Protein AF-A0A2V8YC93-F1 (afdb_monomer_lite)

Sequence (523 aa):
MSPPTQPKKSRRSWYFLIARWAAAALAIGLLLYFLPIAPLRAALARVPFARFVAVLLVYLLALAGATAKWHVVVNSAGAHLKFAASAQCYTGGLFGDLFLPSVIGGDVARLAVGISRSPRPAAVITGNLADRLLDLAAQLTLIGIGVMLLPGSLPVALRAPAGHVLFVGALALLVLILLLWVLVRPLVRGRSIRFRRRLAQARHAIRMIARRPHRLLLGWMLGITVQGTYVLLTALLGISCGLRLPLCVWLVAWPLAKIAAVVPLTQGGIGVREAALVVLLAPFGAPAPLVLATGIVFEGVIIAAAMLAGWTAVLLGKAAIPTFSPGRSKCWKKLPGISCWPWSLASLFMYMVLAAQFESFTYPFIIMLTLPLTIPFALFSLWITGRALSLWSALGMFLLLGIVKKNGILQVDYTNCLRAAGMPVGEAILEANRVHLRPILMTTLSIIAGLVPVAIGIGAGSEQRATIAVTIIGGQTLCLLLTLLVVSVAYSYLAELEAVPWIEWATRLASRARSSLRPTDND

Structure (mmCIF, N/CA/C/O backbone):
data_AF-A0A2V8YC93-F1
#
_entry.id   AF-A0A2V8YC93-F1
#
loop_
_atom_site.group_PDB
_atom_site.id
_atom_site.type_symbol
_atom_site.label_atom_id
_atom_site.label_alt_id
_atom_site.label_comp_id
_atom_site.label_asym_id
_atom_site.label_entity_id
_atom_site.label_seq_id
_atom_site.pdbx_PDB_ins_code
_atom_site.Cartn_x
_atom_site.Cartn_y
_atom_site.Cartn_z
_atom_site.occupancy
_atom_site.B_iso_or_equiv
_atom_site.auth_seq_id
_atom_site.auth_comp_id
_atom_site.auth_asym_id
_atom_site.auth_atom_id
_atom_site.pdbx_PDB_model_num
ATOM 1 N N . MET A 1 1 ? -29.578 31.831 -7.816 1.00 38.59 1 MET A N 1
ATOM 2 C CA . MET A 1 1 ? -28.584 31.415 -8.833 1.00 38.59 1 MET A CA 1
ATOM 3 C C . MET A 1 1 ? -27.220 31.876 -8.329 1.00 38.59 1 MET A C 1
ATOM 5 O O . MET A 1 1 ? -27.123 33.055 -8.049 1.00 38.59 1 MET A O 1
ATOM 9 N N . SER A 1 2 ? -26.190 31.084 -8.022 1.00 32.62 2 SER A N 1
ATOM 10 C CA . SER A 1 2 ? -25.680 29.806 -8.560 1.00 32.62 2 SER A CA 1
ATOM 11 C C . SER A 1 2 ? -24.815 29.126 -7.458 1.00 32.62 2 SER A C 1
ATOM 13 O O . SER A 1 2 ? -24.242 29.854 -6.650 1.00 32.62 2 SER A O 1
ATOM 15 N N . PRO A 1 3 ? -24.706 27.783 -7.355 1.00 32.97 3 PRO A N 1
ATOM 16 C CA . PRO A 1 3 ? -24.039 27.096 -6.230 1.00 32.97 3 PRO A CA 1
ATOM 17 C C . PRO A 1 3 ? -22.486 27.037 -6.354 1.00 32.97 3 PRO A C 1
ATOM 19 O O . PRO A 1 3 ? -21.944 27.424 -7.388 1.00 32.97 3 PRO A O 1
ATOM 22 N N . PRO A 1 4 ? -21.753 26.604 -5.299 1.00 48.34 4 PRO A N 1
ATOM 23 C CA . PRO A 1 4 ? -20.497 27.216 -4.828 1.00 48.34 4 PRO A CA 1
ATOM 24 C C . PRO A 1 4 ? -19.205 26.553 -5.349 1.00 48.34 4 PRO A C 1
ATOM 26 O O . PRO A 1 4 ? -19.192 25.365 -5.670 1.00 48.34 4 PRO A O 1
ATOM 29 N N . THR A 1 5 ? -18.079 27.283 -5.357 1.00 32.16 5 THR A N 1
ATOM 30 C CA . THR A 1 5 ? -16.767 26.778 -5.818 1.00 32.16 5 THR A CA 1
ATOM 31 C C . THR A 1 5 ? -15.798 26.450 -4.668 1.00 32.16 5 THR A C 1
ATOM 33 O O . THR A 1 5 ? -15.538 27.242 -3.767 1.00 32.16 5 THR A O 1
ATOM 36 N N . GLN A 1 6 ? -15.309 25.205 -4.700 1.00 35.38 6 GLN A N 1
ATOM 37 C CA . GLN A 1 6 ? -14.629 24.445 -3.638 1.00 35.38 6 GLN A CA 1
ATOM 38 C C . GLN A 1 6 ? -13.091 24.656 -3.528 1.00 35.38 6 GLN A C 1
ATOM 40 O O . GLN A 1 6 ? -12.468 25.150 -4.469 1.00 35.38 6 GLN A O 1
ATOM 45 N N . PRO A 1 7 ? -12.444 24.251 -2.402 1.00 44.00 7 PRO A N 1
ATOM 46 C CA . PRO A 1 7 ? -11.115 24.726 -1.986 1.00 44.00 7 PRO A CA 1
ATOM 47 C C . PRO A 1 7 ? -9.925 23.852 -2.461 1.00 44.00 7 PRO A C 1
ATOM 49 O O . PRO A 1 7 ? -10.045 22.638 -2.631 1.00 44.00 7 PRO A O 1
ATOM 52 N N . LYS A 1 8 ? -8.738 24.464 -2.653 1.00 37.12 8 LYS A N 1
ATOM 53 C CA . LYS A 1 8 ? -7.554 23.861 -3.321 1.00 37.12 8 LYS A CA 1
ATOM 54 C C . LYS A 1 8 ? -6.577 23.106 -2.384 1.00 37.12 8 LYS A C 1
ATOM 56 O O . LYS A 1 8 ? -6.148 23.625 -1.359 1.00 37.12 8 LYS A O 1
ATOM 61 N N . LYS A 1 9 ? -6.186 21.884 -2.800 1.00 38.31 9 LYS A N 1
ATOM 62 C CA . LYS A 1 9 ? -5.296 20.885 -2.139 1.00 38.31 9 LYS A CA 1
ATOM 63 C C . LYS A 1 9 ? -3.787 21.045 -2.465 1.00 38.31 9 LYS A C 1
ATOM 65 O O . LYS A 1 9 ? -3.422 21.490 -3.546 1.00 38.31 9 LYS A O 1
ATOM 70 N N . SER A 1 10 ? -2.918 20.594 -1.542 1.00 39.56 10 SER A N 1
ATOM 71 C CA . SER A 1 10 ? -1.434 20.694 -1.535 1.00 39.56 10 SER A CA 1
ATOM 72 C C . SER A 1 10 ? -0.679 19.782 -2.534 1.00 39.56 10 SER A C 1
ATOM 74 O O . SER A 1 10 ? -0.938 18.583 -2.634 1.00 39.56 10 SER A O 1
ATOM 76 N N . ARG A 1 11 ? 0.325 20.355 -3.224 1.00 44.88 11 ARG A N 1
ATOM 77 C CA . ARG A 1 11 ? 1.001 19.847 -4.445 1.00 44.88 11 ARG A CA 1
ATOM 78 C C . ARG A 1 11 ? 2.046 18.719 -4.266 1.00 44.88 11 ARG A C 1
ATOM 80 O O . ARG A 1 11 ? 2.300 18.003 -5.225 1.00 44.88 11 ARG A O 1
ATOM 87 N N . ARG A 1 12 ? 2.669 18.514 -3.089 1.00 41.41 12 ARG A N 1
ATOM 88 C CA . ARG A 1 12 ? 3.803 17.550 -2.926 1.00 41.41 12 ARG A CA 1
ATOM 89 C C . ARG A 1 12 ? 3.418 16.099 -2.610 1.00 41.41 12 ARG A C 1
ATOM 91 O O . ARG A 1 12 ? 4.113 15.194 -3.053 1.00 41.41 12 ARG A O 1
ATOM 98 N N . SER A 1 13 ? 2.299 15.861 -1.921 1.00 41.19 13 SER A N 1
ATOM 99 C CA . SER A 1 13 ? 1.713 14.508 -1.837 1.00 41.19 13 SER A CA 1
ATOM 100 C C . SER A 1 13 ? 1.219 14.049 -3.211 1.00 41.19 13 SER A C 1
ATOM 102 O O . SER A 1 13 ? 1.303 12.865 -3.531 1.00 41.19 13 SER A O 1
ATOM 104 N N . TRP A 1 14 ? 0.806 15.013 -4.041 1.00 43.12 14 TRP A N 1
ATOM 105 C CA . TRP A 1 14 ? 0.493 14.797 -5.443 1.00 43.12 14 TRP A CA 1
ATOM 106 C C . TRP A 1 14 ? 1.708 14.266 -6.205 1.00 43.12 14 TRP A C 1
ATOM 108 O O . TRP A 1 14 ? 1.555 13.247 -6.842 1.00 43.12 14 TRP A O 1
ATOM 118 N N . TYR A 1 15 ? 2.922 14.813 -6.072 1.00 46.59 15 TYR A N 1
ATOM 119 C CA . TYR A 1 15 ? 4.081 14.299 -6.828 1.00 46.59 15 TYR A CA 1
ATOM 120 C C . TYR A 1 15 ? 4.465 12.842 -6.531 1.00 46.59 15 TYR A C 1
ATOM 122 O O . TYR A 1 15 ? 4.865 12.141 -7.447 1.00 46.59 15 TYR A O 1
ATOM 130 N N . PHE A 1 16 ? 4.320 12.351 -5.297 1.00 46.66 16 PHE A N 1
ATOM 131 C CA . PHE A 1 16 ? 4.636 10.947 -4.974 1.00 46.66 16 PHE A CA 1
ATOM 132 C C . PHE A 1 16 ? 3.539 9.982 -5.452 1.00 46.66 16 PHE A C 1
ATOM 134 O O . PHE A 1 16 ? 3.824 8.879 -5.916 1.00 46.66 16 PHE A O 1
ATOM 141 N N . LEU A 1 17 ? 2.277 10.421 -5.378 1.00 51.38 17 LEU A N 1
ATOM 142 C CA . LEU A 1 17 ? 1.154 9.742 -6.024 1.00 51.38 17 LEU A CA 1
ATOM 143 C C . LEU A 1 17 ? 1.336 9.747 -7.547 1.00 51.38 17 LEU A C 1
ATOM 145 O O . LEU A 1 17 ? 1.297 8.683 -8.147 1.00 51.38 17 LEU A O 1
ATOM 149 N N . ILE A 1 18 ? 1.623 10.900 -8.154 1.00 58.12 18 ILE A N 1
ATOM 150 C CA . ILE A 1 18 ? 1.902 11.066 -9.584 1.00 58.12 18 ILE A CA 1
ATOM 151 C C . ILE A 1 18 ? 3.078 10.196 -9.995 1.00 58.12 18 ILE A C 1
ATOM 153 O O . ILE A 1 18 ? 2.949 9.522 -10.992 1.00 58.12 18 ILE A O 1
ATOM 157 N N . ALA A 1 19 ? 4.191 10.154 -9.261 1.00 58.41 19 ALA A N 1
ATOM 158 C CA . ALA A 1 19 ? 5.357 9.350 -9.631 1.00 58.41 19 ALA A CA 1
ATOM 159 C C . ALA A 1 19 ? 5.040 7.847 -9.643 1.00 58.41 19 ALA A C 1
ATOM 161 O O . ALA A 1 19 ? 5.533 7.116 -10.492 1.00 58.41 19 ALA A O 1
ATOM 162 N N . ARG A 1 20 ? 4.171 7.376 -8.743 1.00 55.34 20 ARG A N 1
ATOM 163 C CA . ARG A 1 20 ? 3.735 5.972 -8.700 1.00 55.34 20 ARG A CA 1
ATOM 164 C C . ARG A 1 20 ? 2.657 5.651 -9.726 1.00 55.34 20 ARG A C 1
ATOM 166 O O . ARG A 1 20 ? 2.693 4.578 -10.315 1.00 55.34 20 ARG A O 1
ATOM 173 N N . TRP A 1 21 ? 1.722 6.571 -9.954 1.00 60.44 21 TRP A N 1
ATOM 174 C CA . TRP A 1 21 ? 0.778 6.495 -11.068 1.00 60.44 21 TRP A CA 1
ATOM 175 C C . TRP A 1 21 ? 1.507 6.593 -12.407 1.00 60.44 21 TRP A C 1
ATOM 177 O O . TRP A 1 21 ? 1.122 5.907 -13.336 1.00 60.44 21 TRP A O 1
ATOM 187 N N . ALA A 1 22 ? 2.596 7.355 -12.484 1.00 64.38 22 ALA A N 1
ATOM 188 C CA . ALA A 1 22 ? 3.490 7.442 -13.627 1.00 64.38 22 ALA A CA 1
ATOM 189 C C . ALA A 1 22 ? 4.308 6.163 -13.772 1.00 64.38 22 ALA A C 1
ATOM 191 O O . ALA A 1 22 ? 4.439 5.696 -14.884 1.00 64.38 22 ALA A O 1
ATOM 192 N N . ALA A 1 23 ? 4.779 5.532 -12.692 1.00 57.88 23 ALA A N 1
ATOM 193 C CA . ALA A 1 23 ? 5.424 4.220 -12.757 1.00 57.88 23 ALA A CA 1
ATOM 194 C C . ALA A 1 23 ? 4.443 3.113 -13.179 1.00 57.88 23 ALA A C 1
ATOM 196 O O . ALA A 1 23 ? 4.798 2.258 -13.980 1.00 57.88 23 ALA A O 1
ATOM 197 N N . ALA A 1 24 ? 3.194 3.147 -12.700 1.00 57.62 24 ALA A N 1
ATOM 198 C CA . ALA A 1 24 ? 2.137 2.244 -13.152 1.00 57.62 24 ALA A CA 1
ATOM 199 C C . ALA A 1 24 ? 1.757 2.515 -14.618 1.00 57.62 24 ALA A C 1
ATOM 201 O O . ALA A 1 24 ? 1.661 1.581 -15.404 1.00 57.62 24 ALA A O 1
ATOM 202 N N . ALA A 1 25 ? 1.611 3.784 -15.009 1.00 66.50 25 ALA A N 1
ATOM 203 C CA . ALA A 1 25 ? 1.341 4.197 -16.384 1.00 66.50 25 ALA A CA 1
ATOM 204 C C . ALA A 1 25 ? 2.528 3.935 -17.315 1.00 66.50 25 ALA A C 1
ATOM 206 O O . ALA A 1 25 ? 2.309 3.678 -18.488 1.00 66.50 25 ALA A O 1
ATOM 207 N N . LEU A 1 26 ? 3.761 3.953 -16.810 1.00 72.38 26 LEU A N 1
ATOM 208 C CA . LEU A 1 26 ? 4.971 3.597 -17.540 1.00 72.38 26 LEU A CA 1
ATOM 209 C C . LEU A 1 26 ? 5.090 2.082 -17.652 1.00 72.38 26 LEU A C 1
ATOM 211 O O . LEU A 1 26 ? 5.388 1.610 -18.731 1.00 72.38 26 LEU A O 1
ATOM 215 N N . ALA A 1 27 ? 4.784 1.302 -16.615 1.00 62.78 27 ALA A N 1
ATOM 216 C CA . ALA A 1 27 ? 4.737 -0.158 -16.712 1.00 62.78 27 ALA A CA 1
ATOM 217 C C . ALA A 1 27 ? 3.646 -0.622 -17.692 1.00 62.78 27 ALA A C 1
ATOM 219 O O . ALA A 1 27 ? 3.906 -1.456 -18.556 1.00 62.78 27 ALA A O 1
ATOM 220 N N . ILE A 1 28 ? 2.446 -0.036 -17.605 1.00 65.12 28 ILE A N 1
ATOM 221 C CA . ILE A 1 28 ? 1.352 -0.273 -18.555 1.00 65.12 28 ILE A CA 1
ATOM 222 C C . ILE A 1 28 ? 1.729 0.265 -19.936 1.00 65.12 28 ILE A C 1
ATOM 224 O O . ILE A 1 28 ? 1.536 -0.429 -20.919 1.00 65.12 28 ILE A O 1
ATOM 228 N N . GLY A 1 29 ? 2.286 1.469 -20.033 1.00 66.19 29 GLY A N 1
ATOM 229 C CA . GLY A 1 29 ? 2.679 2.103 -21.292 1.00 66.19 29 GLY A CA 1
ATOM 230 C C . GLY A 1 29 ? 3.801 1.356 -22.003 1.00 66.19 29 GLY A C 1
ATOM 231 O O . GLY A 1 29 ? 3.761 1.218 -23.216 1.00 66.19 29 GLY A O 1
ATOM 232 N N . LEU A 1 30 ? 4.748 0.797 -21.255 1.00 68.69 30 LEU A N 1
ATOM 233 C CA . LEU A 1 30 ? 5.827 -0.044 -21.760 1.00 68.69 30 LEU A CA 1
ATOM 234 C C . LEU A 1 30 ? 5.271 -1.405 -22.196 1.00 68.69 30 LEU A C 1
ATOM 236 O O . LEU A 1 30 ? 5.572 -1.846 -23.298 1.00 68.69 30 LEU A O 1
ATOM 240 N N . LEU A 1 31 ? 4.354 -2.008 -21.427 1.00 63.56 31 LEU A N 1
ATOM 241 C CA . LEU A 1 31 ? 3.564 -3.157 -21.893 1.00 63.56 31 LEU A CA 1
ATOM 242 C C . LEU A 1 31 ? 2.832 -2.841 -23.210 1.00 63.56 31 LEU A C 1
ATOM 244 O O . LEU A 1 31 ? 2.959 -3.598 -24.161 1.00 63.56 31 LEU A O 1
ATOM 248 N N . LEU A 1 32 ? 2.117 -1.718 -23.298 1.00 65.75 32 LEU A N 1
ATOM 249 C CA . LEU A 1 32 ? 1.367 -1.289 -24.486 1.00 65.75 32 LEU A CA 1
ATOM 250 C C . LEU A 1 32 ? 2.262 -0.881 -25.665 1.00 65.75 32 LEU A C 1
ATOM 252 O O . LEU A 1 32 ? 1.813 -0.946 -26.802 1.00 65.75 32 LEU A O 1
ATOM 256 N N . TYR A 1 33 ? 3.502 -0.466 -25.416 1.00 69.94 33 TYR A N 1
ATOM 257 C CA . TYR A 1 33 ? 4.489 -0.174 -26.454 1.00 69.94 33 TYR A CA 1
ATOM 258 C C . TYR A 1 33 ? 5.020 -1.465 -27.087 1.00 69.94 33 TYR A C 1
ATOM 260 O O . TYR A 1 33 ? 5.139 -1.559 -28.306 1.00 69.94 33 TYR A O 1
ATOM 268 N N . PHE A 1 34 ? 5.280 -2.489 -26.268 1.00 66.62 34 PHE A N 1
ATOM 269 C CA . PHE A 1 34 ? 5.723 -3.804 -26.740 1.00 66.62 34 PHE A CA 1
ATOM 270 C C . PHE A 1 34 ? 4.582 -4.687 -27.274 1.00 66.62 34 PHE A C 1
ATOM 272 O O . PHE A 1 34 ? 4.848 -5.729 -27.875 1.00 66.62 34 PHE A O 1
ATOM 279 N N . LEU A 1 35 ? 3.318 -4.298 -27.077 1.00 63.97 35 LEU A N 1
ATOM 280 C CA . LEU A 1 35 ? 2.144 -5.061 -27.497 1.00 63.97 35 LEU A CA 1
ATOM 281 C C . LEU A 1 35 ? 1.314 -4.315 -28.551 1.00 63.97 35 LEU A C 1
ATOM 283 O O . LEU A 1 35 ? 0.906 -3.181 -28.325 1.00 63.97 35 LEU A O 1
ATOM 287 N N . PRO A 1 36 ? 0.953 -4.956 -29.675 1.00 72.25 36 PRO A N 1
ATOM 288 C CA . PRO A 1 36 ? 0.140 -4.312 -30.699 1.00 72.25 36 PRO A CA 1
ATOM 289 C C . PRO A 1 36 ? -1.235 -3.883 -30.141 1.00 72.25 36 PRO A C 1
ATOM 291 O O . PRO A 1 36 ? -2.002 -4.690 -29.612 1.00 72.25 36 PRO A O 1
ATOM 294 N N . ILE A 1 37 ? -1.562 -2.592 -30.277 1.00 72.88 37 ILE A N 1
ATOM 295 C CA . ILE A 1 37 ? -2.760 -1.958 -29.684 1.00 72.88 37 ILE A CA 1
ATOM 296 C C . ILE A 1 37 ? -4.060 -2.455 -30.340 1.00 72.88 37 ILE A C 1
ATOM 298 O O . ILE A 1 37 ? -5.085 -2.612 -29.672 1.00 72.88 37 ILE A O 1
ATOM 302 N N . ALA A 1 38 ? -4.029 -2.742 -31.644 1.00 75.75 38 ALA A N 1
ATOM 303 C CA . ALA A 1 38 ? -5.188 -3.220 -32.397 1.00 75.75 38 ALA A CA 1
ATOM 304 C C . ALA A 1 38 ? -5.777 -4.545 -31.851 1.00 75.75 38 ALA A C 1
ATOM 306 O O . ALA A 1 38 ? -6.973 -4.568 -31.541 1.00 75.75 38 ALA A O 1
ATOM 307 N N . PRO A 1 39 ? -4.994 -5.629 -31.650 1.00 77.19 39 PRO A N 1
ATOM 308 C CA . PRO A 1 39 ? -5.515 -6.868 -31.073 1.00 77.19 39 PRO A CA 1
ATOM 309 C C . PRO A 1 39 ? -5.930 -6.722 -29.606 1.00 77.19 39 PRO A C 1
ATOM 311 O O . PRO A 1 39 ? -6.884 -7.378 -29.190 1.00 77.19 39 PRO A O 1
ATOM 314 N N . LEU A 1 40 ? -5.289 -5.840 -28.831 1.00 77.25 40 LEU A N 1
ATOM 315 C CA . LEU A 1 40 ? -5.711 -5.553 -27.457 1.00 77.25 40 LEU A CA 1
ATOM 316 C C . LEU A 1 40 ? -7.103 -4.904 -27.419 1.00 77.25 40 LEU A C 1
ATOM 318 O O . LEU A 1 40 ? -7.982 -5.356 -26.684 1.00 77.25 40 LEU A O 1
ATOM 322 N N . ARG A 1 41 ? -7.333 -3.876 -28.246 1.00 79.50 41 ARG A N 1
ATOM 323 C CA . ARG A 1 41 ? -8.641 -3.211 -28.356 1.00 79.50 41 ARG A CA 1
ATOM 324 C C . ARG A 1 41 ? -9.724 -4.184 -28.820 1.00 79.50 41 ARG A C 1
ATOM 326 O O . ARG A 1 41 ? -10.821 -4.180 -28.266 1.00 79.50 41 ARG A O 1
ATOM 333 N N . ALA A 1 42 ? -9.413 -5.030 -29.802 1.00 80.56 42 ALA A N 1
ATOM 334 C CA . ALA A 1 42 ? -10.337 -6.051 -30.285 1.00 80.56 42 ALA A CA 1
ATOM 335 C C . ALA A 1 42 ? -10.690 -7.073 -29.189 1.00 80.56 42 ALA A C 1
ATOM 337 O O . ALA A 1 42 ? -11.850 -7.457 -29.065 1.00 80.56 42 ALA A O 1
ATOM 338 N N . ALA A 1 43 ? -9.721 -7.482 -28.365 1.00 78.00 43 ALA A N 1
ATOM 339 C CA . ALA A 1 43 ? -9.949 -8.394 -27.246 1.00 78.00 43 ALA A CA 1
ATOM 340 C C . ALA A 1 43 ? -10.829 -7.776 -26.148 1.00 78.00 43 ALA A C 1
ATOM 342 O O . ALA A 1 43 ? -11.732 -8.441 -25.646 1.00 78.00 43 ALA A O 1
ATOM 343 N N . LEU A 1 44 ? -10.619 -6.497 -25.820 1.00 81.31 44 LEU A N 1
ATOM 344 C CA . LEU A 1 44 ? -11.451 -5.772 -24.853 1.00 81.31 44 LEU A CA 1
ATOM 345 C C . LEU A 1 44 ? -12.896 -5.610 -25.345 1.00 81.31 44 LEU A C 1
ATOM 347 O O . LEU A 1 44 ? -13.831 -5.826 -24.579 1.00 81.31 44 LEU A O 1
ATOM 351 N N . ALA A 1 45 ? -13.088 -5.299 -26.631 1.00 83.88 45 ALA A N 1
ATOM 352 C CA . ALA A 1 45 ? -14.415 -5.147 -27.231 1.00 83.88 45 ALA A CA 1
ATOM 353 C C . ALA A 1 45 ? -15.225 -6.458 -27.276 1.00 83.88 45 ALA A C 1
ATOM 355 O O . ALA A 1 45 ? -16.449 -6.423 -27.378 1.00 83.88 45 ALA A O 1
ATOM 356 N N . ARG A 1 46 ? -14.562 -7.620 -27.182 1.00 85.56 46 ARG A N 1
ATOM 357 C CA . ARG A 1 46 ? -15.224 -8.935 -27.151 1.00 85.56 46 ARG A CA 1
ATOM 358 C C . ARG A 1 46 ? -15.876 -9.262 -25.814 1.00 85.56 46 ARG A C 1
ATOM 360 O O . ARG A 1 46 ? -16.685 -10.186 -25.772 1.00 85.56 46 ARG A O 1
ATOM 367 N N . VAL A 1 47 ? -15.540 -8.560 -24.731 1.00 86.00 47 VAL A N 1
ATOM 368 C CA . VAL A 1 47 ? -16.123 -8.838 -23.415 1.00 86.00 47 VAL A CA 1
ATOM 369 C C . VAL A 1 47 ? -17.507 -8.191 -23.333 1.00 86.00 47 VAL A C 1
ATOM 371 O O . VAL A 1 47 ? -17.603 -6.967 -23.247 1.00 86.00 47 VAL A O 1
ATOM 374 N N . PRO A 1 48 ? -18.602 -8.974 -23.327 1.00 89.19 48 PRO A N 1
ATOM 375 C CA . PRO A 1 48 ? -19.930 -8.396 -23.226 1.00 89.19 48 PRO A CA 1
ATOM 376 C C . PRO A 1 48 ? -20.132 -7.825 -21.822 1.00 89.19 48 PRO A C 1
ATOM 378 O O . PRO A 1 48 ? -19.785 -8.456 -20.817 1.00 89.19 48 PRO A O 1
ATOM 381 N N . PHE A 1 49 ? -20.772 -6.658 -21.750 1.00 87.38 49 PHE A N 1
ATOM 382 C CA . PHE A 1 49 ? -21.046 -5.975 -20.486 1.00 87.38 49 PHE A CA 1
ATOM 383 C C . PHE A 1 49 ? -21.800 -6.868 -19.483 1.00 87.38 49 PHE A C 1
ATOM 385 O O . PHE A 1 49 ? -21.482 -6.882 -18.297 1.00 87.38 49 PHE A O 1
ATOM 392 N N . ALA A 1 50 ? -22.721 -7.711 -19.964 1.00 88.38 50 ALA A N 1
ATOM 393 C CA . ALA A 1 50 ? -23.441 -8.674 -19.131 1.00 88.38 50 ALA A CA 1
ATOM 394 C C . ALA A 1 50 ? -22.510 -9.669 -18.408 1.00 88.38 50 ALA A C 1
ATOM 396 O O . ALA A 1 50 ? -22.717 -9.955 -17.229 1.00 88.38 50 ALA A O 1
ATOM 397 N N . ARG A 1 51 ? -21.450 -10.163 -19.071 1.00 90.00 51 ARG A N 1
ATOM 398 C CA . ARG A 1 51 ? -20.469 -11.053 -18.420 1.00 90.00 51 ARG A CA 1
ATOM 399 C C . ARG A 1 51 ? -19.627 -10.301 -17.400 1.00 90.00 51 ARG A C 1
ATOM 401 O O . ARG A 1 51 ? -19.354 -10.856 -16.342 1.00 90.00 51 ARG A O 1
ATOM 408 N N . PHE A 1 52 ? -19.255 -9.054 -17.686 1.00 90.06 52 PHE A N 1
ATOM 409 C CA . PHE A 1 52 ? -18.551 -8.212 -16.719 1.00 90.06 52 PHE A CA 1
ATOM 410 C C . PHE A 1 52 ? -19.375 -8.029 -15.434 1.00 90.06 52 PHE A C 1
ATOM 412 O O . PHE A 1 52 ? -18.862 -8.256 -14.339 1.00 90.06 52 PHE A O 1
ATOM 419 N N . VAL A 1 53 ? -20.668 -7.710 -15.560 1.00 90.56 53 VAL A N 1
ATOM 420 C CA . VAL A 1 53 ? -21.582 -7.570 -14.412 1.00 90.56 53 VAL A CA 1
ATOM 421 C C . VAL A 1 53 ? -21.759 -8.897 -13.668 1.00 90.56 53 VAL A C 1
ATOM 423 O O . VAL A 1 53 ? -21.676 -8.918 -12.442 1.00 90.56 53 VAL A O 1
ATOM 426 N N . ALA A 1 54 ? -21.944 -10.014 -14.376 1.00 92.81 54 ALA A N 1
ATOM 427 C CA . ALA A 1 54 ? -22.059 -11.331 -13.745 1.00 92.81 54 ALA A CA 1
ATOM 428 C C . ALA A 1 54 ? -20.796 -11.697 -12.944 1.00 92.81 54 ALA A C 1
ATOM 430 O O . ALA A 1 54 ? -20.889 -12.127 -11.794 1.00 92.81 54 ALA A O 1
ATOM 431 N N . VAL A 1 55 ? -19.611 -11.461 -13.518 1.00 93.62 55 VAL A N 1
ATOM 432 C CA . VAL A 1 55 ? -18.327 -11.677 -12.837 1.00 93.62 55 VAL A CA 1
ATOM 433 C C . VAL A 1 55 ? -18.194 -10.773 -11.613 1.00 93.62 55 VAL A C 1
ATOM 435 O O . VAL A 1 55 ? -17.778 -11.248 -10.557 1.00 93.62 55 VAL A O 1
ATOM 438 N N . LEU A 1 56 ? -18.596 -9.503 -11.716 1.00 92.31 56 LEU A N 1
ATOM 439 C CA . LEU A 1 56 ? -18.605 -8.566 -10.593 1.00 92.31 56 LEU A CA 1
ATOM 440 C C . LEU A 1 56 ? -19.513 -9.043 -9.449 1.00 92.31 56 LEU A C 1
ATOM 442 O O . LEU A 1 56 ? -19.105 -8.994 -8.291 1.00 92.31 56 LEU A O 1
ATOM 446 N N . LEU A 1 57 ? -20.710 -9.551 -9.748 1.00 93.56 57 LEU A N 1
ATOM 447 C CA . LEU A 1 57 ? -21.630 -10.072 -8.730 1.00 93.56 57 LEU A CA 1
ATOM 448 C C . LEU A 1 57 ? -21.053 -11.294 -8.006 1.00 93.56 57 LEU A C 1
ATOM 450 O O . LEU A 1 57 ? -21.060 -11.340 -6.774 1.00 93.56 57 LEU A O 1
ATOM 454 N N . VAL A 1 58 ? -20.492 -12.254 -8.745 1.00 95.44 58 VAL A N 1
ATOM 455 C CA . VAL A 1 58 ? -19.842 -13.428 -8.137 1.00 95.44 58 VAL A CA 1
ATOM 456 C C . VAL A 1 58 ? -18.607 -13.014 -7.332 1.00 95.44 58 VAL A C 1
ATOM 458 O O . VAL A 1 58 ? -18.368 -13.545 -6.247 1.00 95.44 58 VAL A O 1
ATOM 461 N N . TYR A 1 59 ? -17.854 -12.019 -7.803 1.00 93.75 59 TYR A N 1
ATOM 462 C CA . TYR A 1 59 ? -16.728 -11.458 -7.061 1.00 93.75 59 TYR A CA 1
ATOM 463 C C . TYR A 1 59 ? -17.173 -10.823 -5.733 1.00 93.75 59 TYR A C 1
ATOM 465 O O . TYR A 1 59 ? -16.556 -11.073 -4.697 1.00 93.75 59 TYR A O 1
ATOM 473 N N . LEU A 1 60 ? -18.274 -10.065 -5.717 1.00 91.69 60 LEU A N 1
ATOM 474 C CA . LEU A 1 60 ? -18.844 -9.494 -4.488 1.00 91.69 60 LEU A CA 1
ATOM 475 C C . LEU A 1 60 ? -19.308 -10.581 -3.500 1.00 91.69 60 LEU A C 1
ATOM 477 O O . LEU A 1 60 ? -19.091 -10.445 -2.293 1.00 91.69 60 LEU A O 1
ATOM 481 N N . LEU A 1 61 ? -19.881 -11.684 -3.990 1.00 92.75 61 LEU A N 1
ATOM 482 C CA . LEU A 1 61 ? -20.216 -12.845 -3.153 1.00 92.75 61 LEU A CA 1
ATOM 483 C C . LEU A 1 61 ? -18.957 -13.497 -2.562 1.00 92.75 61 LEU A C 1
ATOM 485 O O . LEU A 1 61 ? -18.915 -13.804 -1.367 1.00 92.75 61 LEU A O 1
ATOM 489 N N . ALA A 1 62 ? -17.896 -13.641 -3.359 1.00 92.88 62 ALA A N 1
ATOM 490 C CA . ALA A 1 62 ? -16.608 -14.132 -2.876 1.00 92.88 62 ALA A CA 1
ATOM 491 C C . ALA A 1 62 ? -16.000 -13.198 -1.810 1.00 92.88 62 ALA A C 1
ATOM 493 O O . ALA A 1 62 ? -15.443 -13.681 -0.822 1.00 92.88 62 ALA A O 1
ATOM 494 N N . LEU A 1 63 ? -16.171 -11.876 -1.936 1.00 90.44 63 LEU A N 1
ATOM 495 C CA . LEU A 1 63 ? -15.766 -10.904 -0.912 1.00 90.44 63 LEU A CA 1
ATOM 496 C C . LEU A 1 63 ? -16.558 -11.046 0.395 1.00 90.44 63 LEU A C 1
ATOM 498 O O . LEU A 1 63 ? -15.987 -10.884 1.480 1.00 90.44 63 LEU A O 1
ATOM 502 N N . ALA A 1 64 ? -17.848 -11.378 0.326 1.00 89.94 64 ALA A N 1
ATOM 503 C CA . ALA A 1 64 ? -18.638 -11.700 1.514 1.00 89.94 64 ALA A CA 1
ATOM 504 C C . ALA A 1 64 ? -18.108 -12.973 2.202 1.00 89.94 64 ALA A C 1
ATOM 506 O O . ALA A 1 64 ? -17.907 -12.980 3.421 1.00 89.94 64 ALA A O 1
ATOM 507 N N . GLY A 1 65 ? -17.769 -14.007 1.424 1.00 90.38 65 GLY A N 1
ATOM 508 C CA . GLY A 1 65 ? -17.090 -15.208 1.925 1.00 90.38 65 GLY A CA 1
ATOM 509 C C . GLY A 1 65 ? -15.731 -14.899 2.566 1.00 90.38 65 GLY A C 1
ATOM 510 O O . GLY A 1 65 ? -15.426 -15.381 3.658 1.00 90.38 65 GLY A O 1
ATOM 511 N N . ALA A 1 66 ? -14.941 -14.019 1.951 1.00 90.25 66 ALA A N 1
ATOM 512 C CA . ALA A 1 66 ? -13.650 -13.581 2.479 1.00 90.25 66 ALA A CA 1
ATOM 513 C C . ALA A 1 66 ? -13.792 -12.778 3.786 1.00 90.25 66 ALA A C 1
ATOM 515 O O . ALA A 1 66 ? -12.992 -12.930 4.711 1.00 90.25 66 ALA A O 1
ATOM 516 N N . THR A 1 67 ? -14.856 -11.982 3.899 1.00 91.25 67 THR A N 1
ATOM 517 C CA . THR A 1 67 ? -15.223 -11.262 5.124 1.00 91.25 67 THR A CA 1
ATOM 518 C C . THR A 1 67 ? -15.600 -12.231 6.247 1.00 91.25 67 THR A C 1
ATOM 520 O O . THR A 1 67 ? -15.143 -12.073 7.383 1.00 91.25 67 THR A O 1
ATOM 523 N N . ALA A 1 68 ? -16.395 -13.261 5.938 1.00 90.94 68 ALA A N 1
ATOM 524 C CA . ALA A 1 68 ? -16.758 -14.308 6.889 1.00 90.94 68 ALA A CA 1
ATOM 525 C C . ALA A 1 68 ? -15.530 -15.109 7.347 1.00 90.94 68 ALA A C 1
ATOM 527 O O . ALA A 1 68 ? -15.341 -15.308 8.550 1.00 90.94 68 ALA A O 1
ATOM 528 N N . LYS A 1 69 ? -14.641 -15.472 6.414 1.00 92.88 69 LYS A N 1
ATOM 529 C CA . LYS A 1 69 ? -13.339 -16.084 6.714 1.00 92.88 69 LYS A CA 1
ATOM 530 C C . LYS A 1 69 ? -12.547 -15.221 7.698 1.00 92.88 69 LYS A C 1
ATOM 532 O O . LYS A 1 69 ? -12.174 -15.700 8.770 1.00 92.88 69 LYS A O 1
ATOM 537 N N . TRP A 1 70 ? -12.348 -13.939 7.382 1.00 91.44 70 TRP A N 1
ATOM 538 C CA . TRP A 1 70 ? -11.595 -13.026 8.245 1.00 91.44 70 TRP A CA 1
ATOM 539 C C . TRP A 1 70 ? -12.229 -12.896 9.633 1.00 91.44 70 TRP A C 1
ATOM 541 O O . TRP A 1 70 ? -11.522 -12.911 10.641 1.00 91.44 70 TRP A O 1
ATOM 551 N N . HIS A 1 71 ? -13.561 -12.837 9.713 1.00 91.25 71 HIS A N 1
ATOM 552 C CA . HIS A 1 71 ? -14.290 -12.817 10.979 1.00 91.25 71 HIS A CA 1
ATOM 553 C C . HIS A 1 71 ? -14.010 -14.063 11.837 1.00 91.25 71 HIS A C 1
ATOM 555 O O . HIS A 1 71 ? -13.732 -13.936 13.033 1.00 91.25 71 HIS A O 1
ATOM 561 N N . VAL A 1 72 ? -14.029 -15.261 11.243 1.00 88.75 72 VAL A N 1
ATOM 562 C CA . VAL A 1 72 ? -13.709 -16.512 11.952 1.00 88.75 72 VAL A CA 1
ATOM 563 C C . VAL A 1 72 ? -12.263 -16.502 12.449 1.00 88.75 72 VAL A C 1
ATOM 565 O O . VAL A 1 72 ? -12.013 -16.793 13.624 1.00 88.75 72 VAL A O 1
ATOM 568 N N . VAL A 1 73 ? -11.315 -16.122 11.589 1.00 86.19 73 VAL A N 1
ATOM 569 C CA . VAL A 1 73 ? -9.880 -16.122 11.905 1.00 86.19 73 VAL A CA 1
ATOM 570 C C . VAL A 1 73 ? -9.562 -15.096 12.994 1.00 86.19 73 VAL A C 1
ATOM 572 O O . VAL A 1 73 ? -8.955 -15.440 14.011 1.00 86.19 73 VAL A O 1
ATOM 575 N N . VAL A 1 74 ? -10.038 -13.857 12.865 1.00 86.75 74 VAL A N 1
ATOM 576 C CA . VAL A 1 74 ? -9.753 -12.791 13.837 1.00 86.75 74 VAL A CA 1
ATOM 577 C C . VAL A 1 74 ? -10.381 -13.076 15.207 1.00 86.75 74 VAL A C 1
ATOM 579 O O . VAL A 1 74 ? -9.766 -12.826 16.248 1.00 86.75 74 VAL A O 1
ATOM 582 N N . ASN A 1 75 ? -11.571 -13.682 15.243 1.00 87.88 75 ASN A N 1
ATOM 583 C CA . ASN A 1 75 ? -12.216 -14.064 16.498 1.00 87.88 75 ASN A CA 1
ATOM 584 C C . ASN A 1 75 ? -11.629 -15.339 17.108 1.00 87.88 75 ASN A C 1
ATOM 586 O O . ASN A 1 75 ? -11.654 -15.481 18.331 1.00 87.88 75 ASN A O 1
ATOM 590 N N . SER A 1 76 ? -11.026 -16.224 16.309 1.00 82.12 76 SER A N 1
ATOM 591 C CA . SER A 1 76 ? -10.236 -17.347 16.837 1.00 82.12 76 SER A CA 1
ATOM 592 C C . SER A 1 76 ? -9.002 -16.872 17.619 1.00 82.12 76 SER A C 1
ATOM 594 O O . SER A 1 76 ? -8.657 -17.470 18.637 1.00 82.12 76 SER A O 1
ATOM 596 N N . ALA A 1 77 ? -8.422 -15.729 17.229 1.00 77.12 77 ALA A N 1
ATOM 597 C CA . ALA A 1 77 ? -7.345 -15.059 17.958 1.00 77.12 77 ALA A CA 1
ATOM 598 C C . ALA A 1 77 ? -7.823 -14.350 19.245 1.00 77.12 77 ALA A C 1
ATOM 600 O O . ALA A 1 77 ? -7.005 -13.896 20.047 1.00 77.12 77 ALA A O 1
ATOM 601 N N . GLY A 1 78 ? -9.142 -14.251 19.462 1.00 77.94 78 GLY A N 1
ATOM 602 C CA . GLY A 1 78 ? -9.750 -13.625 20.637 1.00 77.94 78 GLY A CA 1
ATOM 603 C C . GLY A 1 78 ? -10.067 -12.136 20.481 1.00 77.94 78 GLY A C 1
ATOM 604 O O . GLY A 1 78 ? -10.120 -11.434 21.493 1.00 77.94 78 GLY A O 1
ATOM 605 N N . ALA A 1 79 ? -10.255 -11.646 19.248 1.00 78.75 79 ALA A N 1
ATOM 606 C CA . ALA A 1 79 ? -10.562 -10.240 18.975 1.00 78.75 79 ALA A CA 1
ATOM 607 C C . ALA A 1 79 ? -11.992 -9.808 19.348 1.00 78.75 79 ALA A C 1
ATOM 609 O O . ALA A 1 79 ? -12.207 -8.615 19.548 1.00 78.75 79 ALA A O 1
ATOM 610 N N . HIS A 1 80 ? -12.950 -10.732 19.479 1.00 83.25 80 HIS A N 1
ATOM 611 C CA . HIS A 1 80 ? -14.342 -10.446 19.882 1.00 83.25 80 HIS A CA 1
ATOM 612 C C . HIS A 1 80 ? -15.025 -9.338 19.060 1.00 83.25 80 HIS A C 1
ATOM 614 O O . HIS A 1 80 ? -15.714 -8.473 19.600 1.00 83.25 80 HIS A O 1
ATOM 620 N N . LEU A 1 81 ? -14.816 -9.339 17.745 1.00 83.69 81 LEU A N 1
ATOM 621 C CA . LEU A 1 81 ? -15.479 -8.420 16.823 1.00 83.69 81 LEU A CA 1
ATOM 622 C C . LEU A 1 81 ? -16.848 -8.979 16.423 1.00 83.69 81 LEU A C 1
ATOM 624 O O . LEU A 1 81 ? -16.963 -10.157 16.093 1.00 83.69 81 LEU A O 1
ATOM 628 N N . LYS A 1 82 ? -17.880 -8.127 16.398 1.00 87.69 82 LYS A N 1
ATOM 629 C CA . LYS A 1 82 ? -19.179 -8.455 15.781 1.00 87.69 82 LYS A CA 1
ATOM 630 C C . LYS A 1 82 ? -19.023 -8.569 14.262 1.00 87.69 82 LYS A C 1
ATOM 632 O O . LYS A 1 82 ? -18.185 -7.877 13.686 1.00 87.69 82 LYS A O 1
ATOM 637 N N . PHE A 1 83 ? -19.869 -9.362 13.603 1.00 87.69 83 PHE A N 1
ATOM 638 C CA . PHE A 1 83 ? -19.798 -9.557 12.149 1.00 87.69 83 PHE A CA 1
ATOM 639 C C . PHE A 1 83 ? -19.865 -8.237 11.363 1.00 87.69 83 PHE A C 1
ATOM 641 O O . PHE A 1 83 ? -19.018 -8.000 10.512 1.00 87.69 83 PHE A O 1
ATOM 648 N N . ALA A 1 84 ? -20.769 -7.318 11.722 1.00 81.56 84 ALA A N 1
ATOM 649 C CA . ALA A 1 84 ? -20.867 -6.000 11.082 1.00 81.56 84 ALA A CA 1
ATOM 650 C C . ALA A 1 84 ? -19.583 -5.156 11.224 1.00 81.56 84 ALA A C 1
ATOM 652 O O . ALA A 1 84 ? -19.175 -4.464 10.293 1.00 81.56 84 ALA A O 1
ATOM 653 N N . ALA A 1 85 ? -18.905 -5.244 12.375 1.00 81.50 85 ALA A N 1
ATOM 654 C CA . ALA A 1 85 ? -17.621 -4.580 12.565 1.00 81.50 85 ALA A CA 1
ATOM 655 C C . ALA A 1 85 ? -16.532 -5.235 11.710 1.00 81.50 85 ALA A C 1
ATOM 657 O O . ALA A 1 85 ? -15.710 -4.523 11.138 1.00 81.50 85 ALA A O 1
ATOM 658 N N . SER A 1 86 ? -16.552 -6.564 11.584 1.00 85.94 86 SER A N 1
ATOM 659 C CA . SER A 1 86 ? -15.636 -7.287 10.708 1.00 85.94 86 SER A CA 1
ATOM 660 C C . SER A 1 86 ? -15.842 -6.964 9.234 1.00 85.94 86 SER A C 1
ATOM 662 O O . SER A 1 86 ? -14.861 -6.707 8.541 1.00 85.94 86 SER A O 1
ATOM 664 N N . ALA A 1 87 ? -17.096 -6.883 8.793 1.00 87.12 87 ALA A N 1
ATOM 665 C CA . ALA A 1 87 ? -17.458 -6.455 7.451 1.00 87.12 87 ALA A CA 1
ATOM 666 C C . ALA A 1 87 ? -16.931 -5.055 7.156 1.00 87.12 87 ALA A C 1
ATOM 668 O O . ALA A 1 87 ? -16.199 -4.889 6.189 1.00 87.12 87 ALA A O 1
ATOM 669 N N . GLN A 1 88 ? -17.169 -4.085 8.042 1.00 83.94 88 GLN A N 1
ATOM 670 C CA . GLN A 1 88 ? -16.644 -2.732 7.860 1.00 83.94 88 GLN A CA 1
ATOM 671 C C . GLN A 1 88 ? -15.108 -2.673 7.821 1.00 83.94 88 GLN A C 1
ATOM 673 O O . GLN A 1 88 ? -14.547 -1.890 7.057 1.00 83.94 88 GLN A O 1
ATOM 678 N N . CYS A 1 89 ? -14.413 -3.472 8.639 1.00 83.25 89 CYS A N 1
ATOM 679 C CA . CYS A 1 89 ? -12.949 -3.526 8.597 1.00 83.25 89 CYS A CA 1
ATOM 680 C C . CYS A 1 89 ? -12.466 -4.081 7.254 1.00 83.25 89 CYS A C 1
ATOM 682 O O . CYS A 1 89 ? -11.541 -3.533 6.656 1.00 83.25 89 CYS A O 1
ATOM 684 N N . TYR A 1 90 ? -13.082 -5.168 6.786 1.00 85.75 90 TYR A N 1
ATOM 685 C CA . TYR A 1 90 ? -12.675 -5.847 5.562 1.00 85.75 90 TYR A CA 1
ATOM 686 C C . TYR A 1 90 ? -12.955 -4.986 4.325 1.00 85.75 90 TYR A C 1
ATOM 688 O O . TYR A 1 90 ? -12.051 -4.771 3.519 1.00 85.75 90 TYR A O 1
ATOM 696 N N . THR A 1 91 ? -14.158 -4.416 4.222 1.00 83.75 91 THR A N 1
ATOM 697 C CA . THR A 1 91 ? -14.565 -3.562 3.098 1.00 83.75 91 THR A CA 1
ATOM 698 C C . THR A 1 91 ? -13.869 -2.205 3.100 1.00 83.75 91 THR A C 1
ATOM 700 O O . THR A 1 91 ? -13.460 -1.727 2.044 1.00 83.75 91 THR A O 1
ATOM 703 N N . GLY A 1 92 ? -13.633 -1.619 4.279 1.00 76.94 92 GLY A N 1
ATOM 704 C CA . GLY A 1 92 ? -12.799 -0.425 4.421 1.00 76.94 92 GLY A CA 1
ATOM 705 C C . GLY A 1 92 ? -11.33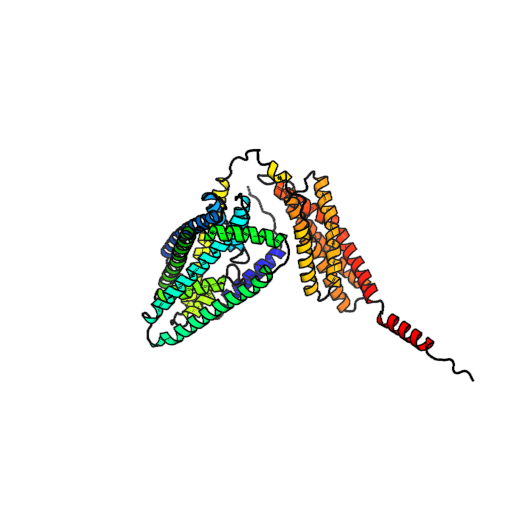8 -0.675 4.033 1.00 76.94 92 GLY A C 1
ATOM 706 O O . GLY A 1 92 ? -10.700 0.203 3.456 1.00 76.94 92 GLY A O 1
ATOM 707 N N . GLY A 1 93 ? -10.826 -1.883 4.292 1.00 77.94 93 GLY A N 1
ATOM 708 C CA . GLY A 1 93 ? -9.510 -2.324 3.831 1.00 77.94 93 GLY A CA 1
ATOM 709 C C . GLY A 1 93 ? -9.415 -2.415 2.308 1.00 77.94 93 GLY A C 1
ATOM 710 O O . GLY A 1 93 ? -8.515 -1.816 1.732 1.00 77.94 93 GLY A O 1
ATOM 711 N N . LEU A 1 94 ? -10.383 -3.075 1.659 1.00 81.75 94 LEU A N 1
ATOM 712 C CA . LEU A 1 94 ? -10.446 -3.195 0.192 1.00 81.75 94 LEU A CA 1
ATOM 713 C C . LEU A 1 94 ? -10.518 -1.833 -0.502 1.00 81.75 94 LEU A C 1
ATOM 715 O O . LEU A 1 94 ? -9.848 -1.606 -1.502 1.00 81.75 94 LEU A O 1
ATOM 719 N N . PHE A 1 95 ? -11.308 -0.907 0.043 1.00 79.31 95 PHE A N 1
ATOM 720 C CA . PHE A 1 95 ? -11.340 0.463 -0.460 1.00 79.31 95 PHE A CA 1
ATOM 721 C C . PHE A 1 95 ? -9.997 1.177 -0.250 1.00 79.31 95 PHE A C 1
ATOM 723 O O . PHE A 1 95 ? -9.539 1.914 -1.119 1.00 79.31 95 PHE A O 1
ATOM 730 N N . GLY A 1 96 ? -9.341 0.939 0.890 1.00 67.25 96 GLY A N 1
ATOM 731 C CA . GLY A 1 96 ? -8.003 1.454 1.173 1.00 67.25 96 GLY A CA 1
ATOM 732 C C . GLY A 1 96 ? -6.951 0.987 0.165 1.00 67.25 96 GLY A C 1
ATOM 733 O O . GLY A 1 96 ? -6.106 1.794 -0.219 1.00 67.25 96 GLY A O 1
ATOM 734 N N . ASP A 1 97 ? -7.028 -0.259 -0.310 1.00 73.25 97 ASP A N 1
ATOM 735 C CA . ASP A 1 97 ? -6.089 -0.823 -1.294 1.00 73.25 97 ASP A CA 1
ATOM 736 C C . ASP A 1 97 ? -6.056 -0.048 -2.627 1.00 73.25 97 ASP A C 1
ATOM 738 O O . ASP A 1 97 ? -5.016 -0.026 -3.281 1.00 73.25 97 ASP A O 1
ATOM 742 N N . LEU A 1 98 ? -7.129 0.664 -3.007 1.00 65.81 98 LEU A N 1
ATOM 743 C CA . LEU A 1 98 ? -7.142 1.499 -4.225 1.00 65.81 98 LEU A CA 1
ATOM 744 C C . LEU A 1 98 ? -6.223 2.720 -4.107 1.00 65.81 98 LEU A C 1
ATOM 746 O O . LEU A 1 98 ? -5.596 3.152 -5.075 1.00 65.81 98 LEU A O 1
ATOM 750 N N . PHE A 1 99 ? -6.153 3.304 -2.913 1.00 62.03 99 PHE A N 1
ATOM 751 C CA . PHE A 1 99 ? -5.491 4.592 -2.693 1.00 62.03 99 PHE A CA 1
ATOM 752 C C . PHE A 1 99 ? -4.154 4.449 -1.976 1.00 62.03 99 PHE A C 1
ATOM 754 O O . PHE A 1 99 ? -3.335 5.372 -2.004 1.00 62.03 99 PHE A O 1
ATOM 761 N N . LEU A 1 100 ? -3.908 3.302 -1.345 1.00 62.31 100 LEU A N 1
ATOM 762 C CA . LEU A 1 100 ? -2.717 3.077 -0.548 1.00 62.31 100 LEU A CA 1
ATOM 763 C C . LEU A 1 100 ? -1.584 2.420 -1.355 1.00 62.31 100 LEU A C 1
ATOM 765 O O . LEU A 1 100 ? -1.819 1.623 -2.257 1.00 62.31 100 LEU A O 1
ATOM 769 N N . PRO A 1 101 ? -0.324 2.760 -1.028 1.00 51.12 101 PRO A N 1
ATOM 770 C CA . PRO A 1 101 ? 0.865 2.430 -1.816 1.00 51.12 101 PRO A CA 1
ATOM 771 C C . PRO A 1 101 ? 1.216 0.935 -1.938 1.00 51.12 101 PRO A C 1
ATOM 773 O O . PRO A 1 101 ? 2.251 0.584 -2.503 1.00 51.12 101 PRO A O 1
ATOM 776 N N . SER A 1 102 ? 0.428 0.021 -1.395 1.00 61.25 102 SER A N 1
ATOM 777 C CA . SER A 1 102 ? 0.671 -1.414 -1.529 1.00 61.25 102 SER A CA 1
ATOM 778 C C . SER A 1 102 ? -0.577 -2.190 -1.138 1.00 61.25 102 SER A C 1
ATOM 780 O O . SER A 1 102 ? -1.439 -1.661 -0.441 1.00 61.25 102 SER A O 1
ATOM 782 N N . VAL A 1 103 ? -0.606 -3.477 -1.490 1.00 59.06 103 VAL A N 1
ATOM 783 C CA . VAL A 1 103 ? -1.590 -4.461 -0.992 1.00 59.06 103 VAL A CA 1
ATOM 784 C C . VAL A 1 103 ? -1.554 -4.587 0.550 1.00 59.06 103 VAL A C 1
ATOM 786 O O . VAL A 1 103 ? -2.477 -5.101 1.177 1.00 59.06 103 VAL A O 1
ATOM 789 N N . ILE A 1 104 ? -0.478 -4.103 1.188 1.00 60.62 104 ILE A N 1
ATOM 790 C CA . ILE A 1 104 ? -0.336 -4.006 2.652 1.00 60.62 104 ILE A CA 1
ATOM 791 C C . ILE A 1 104 ? -1.101 -2.777 3.191 1.00 60.62 104 ILE A C 1
ATOM 793 O O . ILE A 1 104 ? -1.466 -2.722 4.363 1.00 60.62 104 ILE A O 1
ATOM 797 N N . GLY A 1 105 ? -1.390 -1.787 2.349 1.00 59.75 105 GLY A N 1
ATOM 798 C CA . GLY A 1 105 ? -2.137 -0.585 2.701 1.00 59.75 105 GLY A CA 1
ATOM 799 C C . GLY A 1 105 ? -3.553 -0.874 3.198 1.00 59.75 105 GLY A C 1
ATOM 800 O O . GLY A 1 105 ? -3.935 -0.396 4.270 1.00 59.75 105 GLY A O 1
ATOM 801 N N . GLY A 1 106 ? -4.320 -1.696 2.485 1.00 69.56 106 GLY A N 1
ATOM 802 C CA . GLY A 1 106 ? -5.656 -2.107 2.912 1.00 69.56 106 GLY A CA 1
ATOM 803 C C . GLY A 1 106 ? -5.649 -2.911 4.208 1.00 69.56 106 GLY A C 1
ATOM 804 O O . GLY A 1 106 ? -6.561 -2.765 5.023 1.00 69.56 106 GLY A O 1
ATOM 805 N N . ASP A 1 107 ? -4.584 -3.671 4.481 1.00 78.75 107 ASP A N 1
ATOM 806 C CA . ASP A 1 107 ? -4.391 -4.308 5.788 1.00 78.75 107 ASP A CA 1
ATOM 807 C C . ASP A 1 107 ? -4.212 -3.284 6.902 1.00 78.75 107 ASP A C 1
ATOM 809 O O . ASP A 1 107 ? -4.785 -3.446 7.979 1.00 78.75 107 ASP A O 1
ATOM 813 N N . VAL A 1 108 ? -3.457 -2.211 6.660 1.00 69.56 108 VAL A N 1
ATOM 814 C CA . VAL A 1 108 ? -3.301 -1.125 7.634 1.00 69.56 108 VAL A CA 1
ATOM 815 C C . VAL A 1 108 ? -4.645 -0.442 7.894 1.00 69.56 108 VAL A C 1
ATOM 817 O O . VAL A 1 108 ? -4.995 -0.225 9.056 1.00 69.56 108 VAL A O 1
ATOM 820 N N . ALA A 1 109 ? -5.433 -0.167 6.851 1.00 68.19 109 ALA A N 1
ATOM 821 C CA . ALA A 1 109 ? -6.774 0.405 6.992 1.00 68.19 109 ALA A CA 1
ATOM 822 C C . ALA A 1 109 ? -7.719 -0.528 7.777 1.00 68.19 109 ALA A C 1
ATOM 824 O O . ALA A 1 109 ? -8.396 -0.094 8.716 1.00 68.19 109 ALA A O 1
ATOM 825 N N . ARG A 1 110 ? -7.698 -1.830 7.468 1.00 80.00 110 ARG A N 1
ATOM 826 C CA . ARG A 1 110 ? -8.452 -2.872 8.182 1.00 80.00 110 ARG A CA 1
ATOM 827 C C . ARG A 1 110 ? -8.053 -2.955 9.657 1.00 80.00 110 ARG A C 1
ATOM 829 O O . ARG A 1 110 ? -8.922 -3.016 10.529 1.00 80.00 110 ARG A O 1
ATOM 836 N N . LEU A 1 111 ? -6.753 -2.933 9.950 1.00 76.31 111 LEU A N 1
ATOM 837 C CA . LEU A 1 111 ? -6.215 -2.966 11.312 1.00 76.31 111 LEU A CA 1
ATOM 838 C C . LEU A 1 111 ? -6.564 -1.700 12.095 1.00 76.31 111 LEU A C 1
ATOM 840 O O . LEU A 1 111 ? -6.927 -1.812 13.264 1.00 76.31 111 LEU A O 1
ATOM 844 N N . ALA A 1 112 ? -6.503 -0.521 11.473 1.00 67.06 112 ALA A N 1
ATOM 845 C CA . ALA A 1 112 ? -6.839 0.744 12.122 1.00 67.06 112 ALA A CA 1
ATOM 846 C C . ALA A 1 112 ? -8.281 0.734 12.655 1.00 67.06 112 ALA A C 1
ATOM 848 O O . ALA A 1 112 ? -8.521 1.041 13.826 1.00 67.06 112 ALA A O 1
ATOM 849 N N . VAL A 1 113 ? -9.234 0.291 11.828 1.00 71.50 113 VAL A N 1
ATOM 850 C CA . VAL A 1 113 ? -10.640 0.161 12.239 1.00 71.50 113 VAL A CA 1
ATOM 851 C C . VAL A 1 113 ? -10.805 -0.981 13.250 1.00 71.50 113 VAL A C 1
ATOM 853 O O . VAL A 1 113 ? -11.430 -0.791 14.295 1.00 71.50 113 VAL A O 1
ATOM 856 N N . GLY A 1 114 ? -10.197 -2.144 13.007 1.00 69.69 114 GLY A N 1
ATOM 857 C CA . GLY A 1 114 ? -10.332 -3.321 13.872 1.00 69.69 114 GLY A CA 1
ATOM 858 C C . GLY A 1 114 ? -9.785 -3.121 15.288 1.00 69.69 114 GLY A C 1
ATOM 859 O O . GLY A 1 114 ? -10.423 -3.527 16.260 1.00 69.69 114 GLY A O 1
ATOM 860 N N . ILE A 1 115 ? -8.644 -2.442 15.427 1.00 76.50 115 ILE A N 1
ATOM 861 C CA . ILE A 1 115 ? -8.019 -2.118 16.719 1.00 76.50 115 ILE A CA 1
ATOM 862 C C . ILE A 1 115 ? -8.912 -1.189 17.542 1.00 76.50 115 ILE A C 1
ATOM 864 O O . ILE A 1 115 ? -9.043 -1.389 18.746 1.00 76.50 115 ILE A O 1
ATOM 868 N N . SER A 1 116 ? -9.569 -0.217 16.902 1.00 71.81 116 SER A N 1
ATOM 869 C CA . SER A 1 116 ? -10.479 0.700 17.601 1.00 71.81 116 SER A CA 1
ATOM 870 C C . SER A 1 116 ? -11.755 0.021 18.120 1.00 71.81 116 SER A C 1
ATOM 872 O O . SER A 1 116 ? -12.382 0.515 19.056 1.00 71.81 116 SER A O 1
ATOM 874 N N . ARG A 1 117 ? -12.135 -1.124 17.536 1.00 74.06 117 ARG A N 1
ATOM 875 C CA . ARG A 1 117 ? -13.396 -1.827 17.825 1.00 74.06 117 ARG A CA 1
ATOM 876 C C . ARG A 1 117 ? -13.240 -3.105 18.639 1.00 74.06 117 ARG A C 1
ATOM 878 O O . ARG A 1 117 ? -14.237 -3.625 19.136 1.00 74.06 117 ARG A O 1
ATOM 885 N N . SER A 1 118 ? -12.021 -3.614 18.790 1.00 74.31 118 SER A N 1
ATOM 886 C CA . SER A 1 118 ? -11.740 -4.817 19.569 1.00 74.31 118 SER A CA 1
ATOM 887 C C . SER A 1 118 ? -11.255 -4.479 20.985 1.00 74.31 118 SER A C 1
ATOM 889 O O . SER A 1 118 ? -10.391 -3.620 21.148 1.00 74.31 118 SER A O 1
ATOM 891 N N . PRO A 1 119 ? -11.707 -5.206 22.025 1.00 71.75 119 PRO A N 1
ATOM 892 C CA . PRO A 1 119 ? -11.125 -5.108 23.365 1.00 71.75 119 PRO A CA 1
ATOM 893 C C . PRO A 1 119 ? -9.677 -5.629 23.441 1.00 71.75 119 PRO A C 1
ATOM 895 O O . PRO A 1 119 ? -8.997 -5.390 24.438 1.00 71.75 119 PRO A O 1
ATOM 898 N N . ARG A 1 120 ? -9.196 -6.367 22.427 1.00 74.50 120 ARG A N 1
ATOM 899 C CA . ARG A 1 120 ? -7.865 -6.995 22.404 1.00 74.50 120 ARG A CA 1
ATOM 900 C C . ARG A 1 120 ? -7.129 -6.664 21.098 1.00 74.50 120 ARG A C 1
ATOM 902 O O . ARG A 1 120 ? -7.137 -7.470 20.168 1.00 74.50 120 ARG A O 1
ATOM 909 N N . PRO A 1 121 ? -6.410 -5.531 21.024 1.00 72.25 121 PRO A N 1
ATOM 910 C CA . PRO A 1 121 ? -5.777 -5.077 19.782 1.00 72.25 121 PRO A CA 1
ATOM 911 C C . PRO A 1 121 ? -4.708 -6.046 19.251 1.00 72.25 121 PRO A C 1
ATOM 913 O O . PRO A 1 121 ? -4.583 -6.236 18.044 1.00 72.25 121 PRO A O 1
ATOM 916 N N . ALA A 1 122 ? -3.987 -6.739 20.139 1.00 70.25 122 ALA A N 1
ATOM 917 C CA . ALA A 1 122 ? -3.011 -7.759 19.750 1.00 70.25 122 ALA A CA 1
ATOM 918 C C . ALA A 1 122 ? -3.652 -8.968 19.037 1.00 70.25 122 ALA A C 1
ATOM 920 O O . ALA A 1 122 ? -3.029 -9.565 18.158 1.00 70.25 122 ALA A O 1
ATOM 921 N N . ALA A 1 123 ? -4.900 -9.309 19.378 1.00 73.69 123 ALA A N 1
ATOM 922 C CA . ALA A 1 123 ? -5.638 -10.388 18.726 1.00 73.69 123 ALA A CA 1
ATOM 923 C C . ALA A 1 123 ? -6.054 -10.006 17.300 1.00 73.69 123 ALA A C 1
ATOM 925 O O . ALA A 1 123 ? -5.984 -10.844 16.409 1.00 73.69 123 ALA A O 1
ATOM 926 N N . VAL A 1 124 ? -6.409 -8.737 17.064 1.00 76.44 124 VAL A N 1
ATOM 927 C CA . VAL A 1 124 ? -6.733 -8.227 15.719 1.00 76.44 124 VAL A CA 1
ATOM 928 C C . VAL A 1 124 ? -5.516 -8.306 14.799 1.00 76.44 124 VAL A C 1
ATOM 930 O O . VAL A 1 124 ? -5.621 -8.807 13.684 1.00 76.44 124 VAL A O 1
ATOM 933 N N . ILE A 1 125 ? -4.349 -7.873 15.284 1.00 76.44 125 ILE A N 1
ATOM 934 C CA . ILE A 1 125 ? -3.092 -7.921 14.521 1.00 76.44 125 ILE A CA 1
ATOM 935 C C . ILE A 1 125 ? -2.702 -9.369 14.209 1.00 76.44 125 ILE A C 1
ATOM 937 O O . ILE A 1 125 ? -2.410 -9.700 13.063 1.00 76.44 125 ILE A O 1
ATOM 941 N N . THR A 1 126 ? -2.739 -10.245 15.218 1.00 72.81 126 THR A N 1
ATOM 942 C CA . THR A 1 126 ? -2.374 -11.660 15.044 1.00 72.81 126 THR A CA 1
ATOM 943 C C . THR A 1 126 ? -3.363 -12.383 14.129 1.00 72.81 126 THR A C 1
ATOM 945 O O . THR A 1 126 ? -2.949 -13.174 13.289 1.00 72.81 126 THR A O 1
ATOM 948 N N . GLY A 1 127 ? -4.658 -12.085 14.251 1.00 80.44 127 GLY A N 1
ATOM 949 C CA . GLY A 1 127 ? -5.695 -12.616 13.375 1.00 80.44 127 GLY A CA 1
ATOM 950 C C . GLY A 1 127 ? -5.524 -12.169 11.924 1.00 80.44 127 GLY A C 1
ATOM 951 O O . GLY A 1 127 ? -5.660 -12.991 11.027 1.00 80.44 127 GLY A O 1
ATOM 952 N N . ASN A 1 128 ? -5.153 -10.907 11.681 1.00 84.81 128 ASN A N 1
ATOM 953 C CA . ASN A 1 128 ? -4.895 -10.433 10.319 1.00 84.81 128 ASN A CA 1
ATOM 954 C C . ASN A 1 128 ? -3.642 -11.078 9.704 1.00 84.81 128 ASN A C 1
ATOM 956 O O . ASN A 1 128 ? -3.638 -11.430 8.530 1.00 84.81 128 ASN A O 1
ATOM 960 N N . LEU A 1 129 ? -2.592 -11.284 10.504 1.00 77.69 129 LEU A N 1
ATOM 961 C CA . LEU A 1 129 ? -1.403 -12.009 10.054 1.00 77.69 129 LEU A CA 1
ATOM 962 C C . LEU A 1 129 ? -1.724 -13.478 9.735 1.00 77.69 129 LEU A C 1
ATOM 964 O O . LEU A 1 129 ? -1.286 -13.994 8.710 1.00 77.69 129 LEU A O 1
ATOM 968 N N . ALA A 1 130 ? -2.508 -14.142 10.589 1.00 78.12 130 ALA A N 1
ATOM 969 C CA . ALA A 1 130 ? -2.960 -15.510 10.352 1.00 78.12 130 ALA A CA 1
ATOM 970 C C . ALA A 1 130 ? -3.814 -15.615 9.078 1.00 78.12 130 ALA A C 1
ATOM 972 O O . ALA A 1 130 ? -3.640 -16.559 8.315 1.00 78.12 130 ALA A O 1
ATOM 973 N N . ASP A 1 131 ? -4.675 -14.629 8.810 1.00 85.69 131 ASP A N 1
ATOM 974 C CA . ASP A 1 131 ? -5.468 -14.563 7.577 1.00 85.69 131 ASP A CA 1
ATOM 975 C C . ASP A 1 131 ? -4.581 -14.511 6.323 1.00 85.69 131 ASP A C 1
ATOM 977 O O . ASP A 1 131 ? -4.804 -15.275 5.386 1.00 85.69 131 ASP A O 1
ATOM 981 N N . ARG A 1 132 ? -3.519 -13.693 6.334 1.00 83.38 132 ARG A N 1
ATOM 982 C CA . ARG A 1 132 ? -2.554 -13.610 5.222 1.00 83.38 132 ARG A CA 1
ATOM 983 C C . ARG A 1 132 ? -1.786 -14.911 5.000 1.00 83.38 132 ARG A C 1
ATOM 985 O O . ARG A 1 132 ? -1.578 -15.304 3.856 1.00 83.38 132 ARG A O 1
ATOM 992 N N . LEU A 1 133 ? -1.393 -15.593 6.075 1.00 78.94 133 LEU A N 1
ATOM 993 C CA . LEU A 1 133 ? -0.741 -16.902 5.980 1.00 78.94 133 LEU A CA 1
ATOM 994 C C . LEU A 1 133 ? -1.689 -17.971 5.425 1.00 78.94 133 LEU A C 1
ATOM 996 O O . LEU A 1 133 ? -1.273 -18.778 4.598 1.00 78.94 133 LEU A O 1
ATOM 1000 N N . LEU A 1 134 ? -2.958 -17.957 5.840 1.00 82.44 134 LEU A N 1
ATOM 1001 C CA . LEU A 1 134 ? -3.983 -18.856 5.306 1.00 82.44 134 LEU A CA 1
ATOM 1002 C C . LEU A 1 134 ? -4.265 -18.582 3.826 1.00 82.44 134 LEU A C 1
ATOM 1004 O O . LEU A 1 134 ? -4.438 -19.530 3.064 1.00 82.44 134 LEU A O 1
ATOM 1008 N N . ASP A 1 135 ? -4.263 -17.315 3.403 1.00 87.06 135 ASP A N 1
ATOM 1009 C CA . ASP A 1 135 ? -4.391 -16.952 1.988 1.00 87.06 135 ASP A CA 1
ATOM 1010 C C . ASP A 1 135 ? -3.197 -17.428 1.156 1.00 87.06 135 ASP A C 1
ATOM 1012 O O . ASP A 1 135 ? -3.400 -17.980 0.075 1.00 87.06 135 ASP A O 1
ATOM 1016 N N . LEU A 1 136 ? -1.969 -17.286 1.665 1.00 83.44 136 LEU A N 1
ATOM 1017 C CA . LEU A 1 136 ? -0.777 -17.813 0.997 1.00 83.44 136 LEU A CA 1
ATOM 1018 C C . LEU A 1 136 ? -0.820 -19.346 0.909 1.00 83.44 136 LEU A C 1
ATOM 1020 O O . LEU A 1 136 ? -0.543 -19.915 -0.144 1.00 83.44 136 LEU A O 1
ATOM 1024 N N . ALA A 1 137 ? -1.225 -20.024 1.987 1.00 78.00 137 ALA A N 1
ATOM 1025 C CA . ALA A 1 137 ? -1.390 -21.476 1.992 1.00 78.00 137 ALA A CA 1
ATOM 1026 C C . ALA A 1 137 ? -2.465 -21.931 0.991 1.00 78.00 137 ALA A C 1
ATOM 1028 O O . ALA A 1 137 ? -2.261 -22.910 0.272 1.00 78.00 137 ALA A O 1
ATOM 1029 N N . ALA A 1 138 ? -3.588 -21.213 0.892 1.00 86.50 138 ALA A N 1
ATOM 1030 C CA . ALA A 1 138 ? -4.627 -21.492 -0.097 1.00 86.50 138 ALA A CA 1
ATOM 1031 C C . ALA A 1 138 ? -4.109 -21.314 -1.536 1.00 86.50 138 ALA A C 1
ATOM 1033 O O . ALA A 1 138 ? -4.360 -22.168 -2.384 1.00 86.50 138 ALA A O 1
ATOM 1034 N N . GLN A 1 139 ? -3.332 -20.258 -1.804 1.00 89.62 139 GLN A N 1
ATOM 1035 C CA . GLN A 1 139 ? -2.692 -20.041 -3.107 1.00 89.62 139 GLN A CA 1
ATOM 1036 C C . GLN A 1 139 ? -1.729 -21.175 -3.472 1.00 89.62 139 GLN A C 1
ATOM 1038 O O . GLN A 1 139 ? -1.825 -21.716 -4.570 1.00 89.62 139 GLN A O 1
ATOM 1043 N N . LEU A 1 140 ? -0.852 -21.578 -2.548 1.00 83.75 140 LEU A N 1
ATOM 1044 C CA . LEU A 1 140 ? 0.071 -22.701 -2.749 1.00 83.75 140 LEU A CA 1
ATOM 1045 C C . LEU A 1 140 ? -0.668 -24.022 -2.999 1.00 83.75 140 LEU A C 1
ATOM 1047 O O . LEU A 1 140 ? -0.237 -24.820 -3.825 1.00 83.75 140 LEU A O 1
ATOM 1051 N N . THR A 1 141 ? -1.806 -24.232 -2.333 1.00 83.00 141 THR A N 1
ATOM 1052 C CA . THR A 1 141 ? -2.642 -25.426 -2.538 1.00 83.00 141 THR A CA 1
ATOM 1053 C C . THR A 1 141 ? -3.217 -25.462 -3.953 1.00 83.00 141 THR A C 1
ATOM 1055 O O . THR A 1 141 ? -3.138 -26.489 -4.621 1.00 83.00 141 THR A O 1
ATOM 1058 N N . LEU A 1 142 ? -3.745 -24.335 -4.443 1.00 88.50 142 LEU A N 1
ATOM 1059 C CA . LEU A 1 142 ? -4.270 -24.231 -5.810 1.00 88.50 142 LEU A CA 1
ATOM 1060 C C . LEU A 1 142 ? -3.176 -24.431 -6.866 1.00 88.50 142 LEU A C 1
ATOM 1062 O O . LEU A 1 142 ? -3.408 -25.141 -7.841 1.00 88.50 142 LEU A O 1
ATOM 1066 N N . ILE A 1 143 ? -1.982 -23.873 -6.636 1.00 85.81 143 ILE A N 1
ATOM 1067 C CA . ILE A 1 143 ? -0.798 -24.104 -7.479 1.00 85.81 143 ILE A CA 1
ATOM 1068 C C . ILE A 1 143 ? -0.468 -25.599 -7.509 1.00 85.81 143 ILE A C 1
ATOM 1070 O O . ILE A 1 143 ? -0.309 -26.158 -8.589 1.00 85.81 143 ILE A O 1
ATOM 1074 N N . GLY A 1 144 ? -0.410 -26.259 -6.347 1.00 78.19 144 GLY A N 1
ATOM 1075 C CA . GLY A 1 144 ? -0.135 -27.694 -6.249 1.00 78.19 144 GLY A CA 1
ATOM 1076 C C . GLY A 1 144 ? -1.142 -28.539 -7.031 1.00 78.19 144 GLY A C 1
ATOM 1077 O O . GLY A 1 144 ? -0.744 -29.362 -7.853 1.00 78.19 144 GLY A O 1
ATOM 1078 N N . ILE A 1 145 ? -2.441 -28.271 -6.856 1.00 85.38 145 ILE A N 1
ATOM 1079 C CA . ILE A 1 145 ? -3.513 -28.934 -7.616 1.00 85.38 145 ILE A CA 1
ATOM 1080 C C . ILE A 1 145 ? -3.344 -28.684 -9.123 1.00 85.38 145 ILE A C 1
ATOM 1082 O O . ILE A 1 145 ? -3.431 -29.617 -9.918 1.00 85.38 145 ILE A O 1
ATOM 1086 N N . GLY A 1 146 ? -3.063 -27.443 -9.530 1.00 84.00 146 GLY A N 1
ATOM 1087 C CA . GLY A 1 146 ? -2.852 -27.089 -10.934 1.00 84.00 146 GLY A CA 1
ATOM 1088 C C . GLY A 1 146 ? -1.657 -27.811 -11.566 1.00 84.00 146 GLY A C 1
ATOM 1089 O O . GLY A 1 146 ? -1.781 -28.324 -12.677 1.00 84.00 146 GLY A O 1
ATOM 1090 N N . VAL A 1 147 ? -0.534 -27.917 -10.845 1.00 81.12 147 VAL A N 1
ATOM 1091 C CA . VAL A 1 147 ? 0.674 -28.636 -11.289 1.00 81.12 147 VAL A CA 1
ATOM 1092 C C . VAL A 1 147 ? 0.412 -30.138 -11.413 1.00 81.12 147 VAL A C 1
ATOM 1094 O O . VAL A 1 147 ? 0.837 -30.738 -12.396 1.00 81.12 147 VAL A O 1
ATOM 1097 N N . MET A 1 148 ? -0.328 -30.746 -10.479 1.00 79.00 148 MET A N 1
ATOM 1098 C CA . MET A 1 148 ? -0.680 -32.173 -10.547 1.00 79.00 148 MET A CA 1
ATOM 1099 C C . MET A 1 148 ? -1.586 -32.504 -11.742 1.00 79.00 148 MET A C 1
ATOM 1101 O O . MET A 1 148 ? -1.472 -33.580 -12.322 1.00 79.00 148 MET A O 1
ATOM 1105 N N . LEU A 1 149 ? -2.458 -31.574 -12.142 1.00 82.00 149 LEU A N 1
ATOM 1106 C CA . LEU A 1 149 ? -3.384 -31.743 -13.270 1.00 82.00 149 LEU A CA 1
ATOM 1107 C C . LEU A 1 149 ? -2.781 -31.346 -14.634 1.00 82.00 149 LEU A C 1
ATOM 1109 O O . LEU A 1 149 ? -3.396 -31.576 -15.677 1.00 82.00 149 LEU A O 1
ATOM 1113 N N . LEU A 1 150 ? -1.592 -30.739 -14.647 1.00 74.81 150 LEU A N 1
ATOM 1114 C CA . LEU A 1 150 ? -0.945 -30.198 -15.846 1.00 74.81 150 LEU A CA 1
ATOM 1115 C C . LEU A 1 150 ? -0.457 -31.254 -16.867 1.00 74.81 150 LEU A C 1
ATOM 1117 O O . LEU A 1 150 ? -0.628 -31.029 -18.066 1.00 74.81 150 LEU A O 1
ATOM 1121 N N . PRO A 1 151 ? 0.133 -32.402 -16.460 1.00 66.50 151 PRO A N 1
ATOM 1122 C CA . PRO A 1 151 ? 0.694 -33.377 -17.401 1.00 66.50 151 PRO A CA 1
ATOM 1123 C C . PRO A 1 151 ? -0.346 -33.996 -18.346 1.00 66.50 151 PRO A C 1
ATOM 1125 O O . PRO A 1 151 ? -0.005 -34.389 -19.461 1.00 66.50 151 PRO A O 1
ATOM 1128 N N . GLY A 1 152 ? -1.612 -34.067 -17.921 1.00 62.91 152 GLY A N 1
ATOM 1129 C CA . GLY A 1 152 ? -2.692 -34.716 -18.670 1.00 62.91 152 GLY A CA 1
ATOM 1130 C C . GLY A 1 152 ? -3.364 -33.852 -19.742 1.00 62.91 152 GLY A C 1
ATOM 1131 O O . GLY A 1 152 ? -4.067 -34.391 -20.587 1.00 62.91 152 GLY A O 1
ATOM 1132 N N . SER A 1 153 ? -3.163 -32.531 -19.738 1.00 60.84 153 SER A N 1
ATOM 1133 C CA . SER A 1 153 ? -3.974 -31.583 -20.524 1.00 60.84 153 SER A CA 1
ATOM 1134 C C . SER A 1 153 ? -3.222 -30.852 -21.643 1.00 60.84 153 SER A C 1
ATOM 1136 O O . SER A 1 153 ? -3.835 -30.082 -22.382 1.00 60.84 153 SER A O 1
ATOM 1138 N N . LEU A 1 154 ? -1.909 -31.081 -21.789 1.00 61.50 154 LEU A N 1
ATOM 1139 C CA . LEU A 1 154 ? -1.052 -30.369 -22.745 1.00 61.50 154 LEU A CA 1
ATOM 1140 C C . LEU A 1 154 ? -0.582 -31.254 -23.914 1.00 61.50 154 LEU A C 1
ATOM 1142 O O . LEU A 1 154 ? -0.147 -32.389 -23.668 1.00 61.50 154 LEU A O 1
ATOM 1146 N N . PRO A 1 155 ? -0.561 -30.719 -25.155 1.00 65.62 155 PRO A N 1
ATOM 1147 C CA . PRO A 1 155 ? 0.126 -31.330 -26.294 1.00 65.62 155 PRO A CA 1
ATOM 1148 C C . PRO A 1 155 ? 1.609 -31.578 -25.980 1.00 65.62 155 PRO A C 1
ATOM 1150 O O . PRO A 1 155 ? 2.246 -30.755 -25.320 1.00 65.62 155 PRO A O 1
ATOM 1153 N N . VAL A 1 156 ? 2.179 -32.683 -26.476 1.00 64.25 156 VAL A N 1
ATOM 1154 C CA . VAL A 1 156 ? 3.551 -33.140 -26.147 1.00 64.25 156 VAL A CA 1
ATOM 1155 C C . VAL A 1 156 ? 4.611 -32.051 -26.380 1.00 64.25 156 VAL A C 1
ATOM 1157 O O . VAL A 1 156 ? 5.509 -31.893 -25.556 1.00 64.25 156 VAL A O 1
ATOM 1160 N N . ALA A 1 157 ? 4.451 -31.230 -27.423 1.00 63.00 157 ALA A N 1
ATOM 1161 C CA . ALA A 1 157 ? 5.368 -30.139 -27.766 1.00 63.00 157 ALA A CA 1
ATOM 1162 C C . ALA A 1 157 ? 5.438 -29.004 -26.721 1.00 63.00 157 ALA A C 1
ATOM 1164 O O . ALA A 1 157 ? 6.458 -28.328 -26.615 1.00 63.00 157 ALA A O 1
ATOM 1165 N N . LEU A 1 158 ? 4.380 -28.793 -25.928 1.00 61.50 158 LEU A N 1
ATOM 1166 C CA . LEU A 1 158 ? 4.297 -27.694 -24.955 1.00 61.50 158 LEU A CA 1
ATOM 1167 C C . LEU A 1 158 ? 4.606 -28.134 -23.514 1.00 61.50 158 LEU A C 1
ATOM 1169 O O . LEU A 1 158 ? 4.708 -27.288 -22.626 1.00 61.50 158 LEU A O 1
ATOM 1173 N N . ARG A 1 159 ? 4.796 -29.437 -23.256 1.00 65.62 159 ARG A N 1
ATOM 1174 C CA . ARG A 1 159 ? 5.060 -29.960 -21.899 1.00 65.62 159 ARG A CA 1
ATOM 1175 C C . ARG A 1 159 ? 6.412 -29.517 -21.337 1.00 65.62 159 ARG A C 1
ATOM 1177 O O . ARG A 1 159 ? 6.477 -29.100 -20.184 1.00 65.62 159 ARG A O 1
ATOM 1184 N N . ALA A 1 160 ? 7.469 -29.581 -22.147 1.00 65.50 160 ALA A N 1
ATOM 1185 C CA . ALA A 1 160 ? 8.817 -29.188 -21.737 1.00 65.50 160 ALA A CA 1
ATOM 1186 C C . ALA A 1 160 ? 8.931 -27.686 -21.383 1.00 65.50 160 ALA A C 1
ATOM 1188 O O . ALA A 1 160 ? 9.336 -27.380 -20.259 1.00 65.50 160 ALA A O 1
ATOM 1189 N N . PRO A 1 161 ? 8.519 -26.729 -22.245 1.00 65.25 161 PRO A N 1
ATOM 1190 C CA . PRO A 1 161 ? 8.622 -25.303 -21.917 1.00 65.25 161 PRO A CA 1
ATOM 1191 C C . PRO A 1 161 ? 7.701 -24.884 -20.760 1.00 65.25 161 PRO A C 1
ATOM 1193 O O . PRO A 1 161 ? 8.095 -24.063 -19.929 1.00 65.25 161 PRO A O 1
ATOM 1196 N N . ALA A 1 162 ? 6.508 -25.482 -20.648 1.00 63.12 162 ALA A N 1
ATOM 1197 C CA . ALA A 1 162 ? 5.600 -25.237 -19.528 1.00 63.12 162 ALA A CA 1
ATOM 1198 C C . ALA A 1 162 ? 6.207 -25.672 -18.183 1.00 63.12 162 ALA A C 1
ATOM 1200 O O . ALA A 1 162 ? 6.130 -24.930 -17.203 1.00 63.12 162 ALA A O 1
ATOM 1201 N N . GLY A 1 163 ? 6.856 -26.841 -18.138 1.00 66.19 163 GLY A N 1
ATOM 1202 C CA . GLY A 1 163 ? 7.527 -27.334 -16.934 1.00 66.19 163 GLY A CA 1
ATOM 1203 C C . GLY A 1 163 ? 8.627 -26.389 -16.442 1.00 66.19 163 GLY A C 1
ATOM 1204 O O . GLY A 1 163 ? 8.675 -26.069 -15.253 1.00 66.19 163 GLY A O 1
ATOM 1205 N N . HIS A 1 164 ? 9.462 -25.877 -17.352 1.00 69.25 164 HIS A N 1
ATOM 1206 C CA . HIS A 1 164 ? 10.555 -24.965 -17.003 1.00 69.25 164 HIS A CA 1
ATOM 1207 C C . HIS A 1 164 ? 10.070 -23.632 -16.423 1.00 69.25 164 HIS A C 1
ATOM 1209 O O . HIS A 1 164 ? 10.591 -23.193 -15.400 1.00 69.25 164 HIS A O 1
ATOM 1215 N N . VAL A 1 165 ? 9.056 -22.993 -17.014 1.00 64.25 165 VAL A N 1
ATOM 1216 C CA . VAL A 1 165 ? 8.560 -21.701 -16.502 1.00 64.25 165 VAL A CA 1
ATOM 1217 C C . VAL A 1 165 ? 7.854 -21.849 -15.159 1.00 64.25 165 VAL A C 1
ATOM 1219 O O . VAL A 1 165 ? 8.029 -21.004 -14.281 1.00 64.25 165 VAL A O 1
ATOM 1222 N N . LEU A 1 166 ? 7.120 -22.944 -14.949 1.00 65.62 166 LEU A N 1
ATOM 1223 C CA . LEU A 1 166 ? 6.518 -23.225 -13.646 1.00 65.62 166 LEU A CA 1
ATOM 1224 C C . LEU A 1 166 ? 7.570 -23.525 -12.576 1.00 65.62 166 LEU A C 1
ATOM 1226 O O . LEU A 1 166 ? 7.436 -23.054 -11.447 1.00 65.62 166 LEU A O 1
ATOM 1230 N N . PHE A 1 167 ? 8.640 -24.239 -12.934 1.00 67.50 167 PHE A N 1
ATOM 1231 C CA . PHE A 1 167 ? 9.770 -24.477 -12.041 1.00 67.50 167 PHE A CA 1
ATOM 1232 C C . PHE A 1 167 ? 10.484 -23.172 -11.665 1.00 67.50 167 PHE A C 1
ATOM 1234 O O . PHE A 1 167 ? 10.712 -22.916 -10.484 1.00 67.50 167 PHE A O 1
ATOM 1241 N N . VAL A 1 168 ? 10.766 -22.303 -12.641 1.00 66.94 168 VAL A N 1
ATOM 1242 C CA . VAL A 1 168 ? 11.375 -20.983 -12.400 1.00 66.94 168 VAL A CA 1
ATOM 1243 C C . VAL A 1 168 ? 10.459 -20.102 -11.545 1.00 66.94 168 VAL A C 1
ATOM 1245 O O . VAL A 1 168 ? 10.930 -19.466 -10.603 1.00 66.94 168 VAL A O 1
ATOM 1248 N N . GLY A 1 169 ? 9.148 -20.104 -11.804 1.00 61.50 169 GLY A N 1
ATOM 1249 C CA . GLY A 1 169 ? 8.164 -19.386 -10.990 1.00 61.50 169 GLY A CA 1
ATOM 1250 C C . GLY A 1 169 ? 8.102 -19.892 -9.544 1.00 61.50 169 GLY A C 1
ATOM 1251 O O . GLY A 1 169 ? 8.057 -19.090 -8.608 1.00 61.50 169 GLY A O 1
ATOM 1252 N N . ALA A 1 170 ? 8.155 -21.211 -9.339 1.00 65.75 170 ALA A N 1
ATOM 1253 C CA . ALA A 1 170 ? 8.195 -21.824 -8.012 1.00 65.75 170 ALA A CA 1
ATOM 1254 C C . ALA A 1 170 ? 9.515 -21.533 -7.275 1.00 65.75 170 ALA A C 1
ATOM 1256 O O . ALA A 1 170 ? 9.497 -21.235 -6.079 1.00 65.75 170 ALA A O 1
ATOM 1257 N N . LEU A 1 171 ? 10.648 -21.550 -7.983 1.00 67.62 171 LEU A N 1
ATOM 1258 C CA . LEU A 1 171 ? 11.956 -21.185 -7.439 1.00 67.62 171 LEU A CA 1
ATOM 1259 C C . LEU A 1 171 ? 11.993 -19.707 -7.026 1.00 67.62 171 LEU A C 1
ATOM 1261 O O . LEU A 1 171 ? 12.429 -19.392 -5.921 1.00 67.62 171 LEU A O 1
ATOM 1265 N N . ALA A 1 172 ? 11.477 -18.805 -7.865 1.00 58.97 172 ALA A N 1
ATOM 1266 C CA . ALA A 1 172 ? 11.375 -17.379 -7.554 1.00 58.97 172 ALA A CA 1
ATOM 1267 C C . ALA A 1 172 ? 10.513 -17.128 -6.305 1.00 58.97 172 ALA A C 1
ATOM 1269 O O . ALA A 1 172 ? 10.866 -16.313 -5.449 1.00 58.97 172 ALA A O 1
ATOM 1270 N N . LEU A 1 173 ? 9.417 -17.877 -6.155 1.00 61.31 173 LEU A N 1
ATOM 1271 C CA . LEU A 1 173 ? 8.572 -17.835 -4.965 1.00 61.31 173 LEU A CA 1
ATOM 1272 C C . LEU A 1 173 ? 9.303 -18.344 -3.712 1.00 61.31 173 LEU A C 1
ATOM 1274 O O . LEU A 1 173 ? 9.218 -17.719 -2.654 1.00 61.31 173 LEU A O 1
ATOM 1278 N N . LEU A 1 174 ? 10.046 -19.447 -3.826 1.00 64.44 174 LEU A N 1
ATOM 1279 C CA . LEU A 1 174 ? 10.846 -19.997 -2.730 1.00 64.44 174 LEU A CA 1
ATOM 1280 C C . LEU A 1 174 ? 11.931 -19.008 -2.282 1.00 64.44 174 LEU A C 1
ATOM 1282 O O . LEU A 1 174 ? 12.081 -18.765 -1.084 1.00 64.44 174 LEU A O 1
ATOM 1286 N N . VAL A 1 175 ? 12.628 -18.381 -3.233 1.00 63.66 175 VAL A N 1
ATOM 1287 C CA . VAL A 1 175 ? 13.622 -17.331 -2.969 1.00 63.66 175 VAL A CA 1
ATOM 1288 C C . VAL A 1 175 ? 12.978 -16.139 -2.261 1.00 63.66 175 VAL A C 1
ATOM 1290 O O . VAL A 1 175 ? 13.522 -15.675 -1.262 1.00 63.66 175 VAL A O 1
ATOM 1293 N N . LEU A 1 176 ? 11.801 -15.683 -2.702 1.00 51.19 176 LEU A N 1
ATOM 1294 C CA . LEU A 1 176 ? 11.067 -14.583 -2.065 1.00 51.19 176 LEU A CA 1
ATOM 1295 C C . LEU A 1 176 ? 10.672 -14.911 -0.614 1.00 51.19 176 LEU A C 1
ATOM 1297 O O . LEU A 1 176 ? 10.831 -14.073 0.277 1.00 51.19 176 LEU A O 1
ATOM 1301 N N . ILE A 1 177 ? 10.197 -16.134 -0.359 1.00 57.16 177 ILE A N 1
ATOM 1302 C CA . ILE A 1 177 ? 9.863 -16.613 0.991 1.00 57.16 177 ILE A CA 1
ATOM 1303 C C . ILE A 1 177 ? 11.121 -16.671 1.869 1.00 57.16 177 ILE A C 1
ATOM 1305 O O . ILE A 1 177 ? 11.079 -16.245 3.025 1.00 57.16 177 ILE A O 1
ATOM 1309 N N . LEU A 1 178 ? 12.244 -17.148 1.327 1.00 61.72 178 LEU A N 1
ATOM 1310 C CA . LEU A 1 178 ? 13.519 -17.232 2.040 1.00 61.72 178 LEU A CA 1
ATOM 1311 C C . LEU A 1 178 ? 14.070 -15.836 2.372 1.00 61.72 178 LEU A C 1
ATOM 1313 O O . LEU A 1 178 ? 14.501 -15.602 3.500 1.00 61.72 178 LEU A O 1
ATOM 1317 N N . LEU A 1 179 ? 13.972 -14.889 1.436 1.00 48.72 179 LEU A N 1
ATOM 1318 C CA . LEU A 1 179 ? 14.331 -13.479 1.624 1.00 48.72 179 LEU A CA 1
ATOM 1319 C C . LEU A 1 179 ? 13.491 -12.829 2.724 1.00 48.72 179 LEU A C 1
ATOM 1321 O O . LEU A 1 179 ? 14.044 -12.219 3.638 1.00 48.72 179 LEU A O 1
ATOM 1325 N N . LEU A 1 180 ? 12.168 -13.015 2.690 1.00 48.69 180 LEU A N 1
ATOM 1326 C CA . LEU A 1 180 ? 11.260 -12.532 3.735 1.00 48.69 180 LEU A CA 1
ATOM 1327 C C . LEU A 1 180 ? 11.576 -13.167 5.095 1.00 48.69 180 LEU A C 1
ATOM 1329 O O . LEU A 1 180 ? 11.585 -12.474 6.114 1.00 48.69 180 LEU A O 1
ATOM 1333 N N . TRP A 1 181 ? 11.884 -14.464 5.126 1.00 57.75 181 TRP A N 1
ATOM 1334 C CA . TRP A 1 181 ? 12.268 -15.155 6.353 1.00 57.75 181 TRP A CA 1
ATOM 1335 C C . TRP A 1 181 ? 13.583 -14.615 6.924 1.00 57.75 181 TRP A C 1
ATOM 1337 O O . TRP A 1 181 ? 13.645 -14.313 8.116 1.00 57.75 181 TRP A O 1
ATOM 1347 N N . VAL A 1 182 ? 14.606 -14.414 6.086 1.00 56.03 182 VAL A N 1
ATOM 1348 C CA . VAL A 1 182 ? 15.897 -13.819 6.469 1.00 56.03 182 VAL A CA 1
ATOM 1349 C C . VAL A 1 182 ? 15.721 -12.385 6.969 1.00 56.03 182 VAL A C 1
ATOM 1351 O O . VAL A 1 182 ? 16.329 -12.034 7.978 1.00 56.03 182 VAL A O 1
ATOM 1354 N N . LEU A 1 183 ? 14.845 -11.589 6.347 1.00 47.16 183 LEU A N 1
ATOM 1355 C CA . LEU A 1 183 ? 14.552 -10.213 6.764 1.00 47.16 183 LEU A CA 1
ATOM 1356 C C . LEU A 1 183 ? 13.846 -10.152 8.131 1.00 47.16 183 LEU A C 1
ATOM 1358 O O . LEU A 1 183 ? 14.100 -9.257 8.936 1.00 47.16 183 LEU A O 1
ATOM 1362 N N . VAL A 1 184 ? 12.970 -11.121 8.421 1.00 51.53 184 VAL A N 1
ATOM 1363 C CA . VAL A 1 184 ? 12.196 -11.193 9.676 1.00 51.53 184 VAL A CA 1
ATOM 1364 C C . VAL A 1 184 ? 12.988 -11.865 10.812 1.00 51.53 184 VAL A C 1
ATOM 1366 O O . VAL A 1 184 ? 12.779 -11.556 11.989 1.00 51.53 184 VAL A O 1
ATOM 1369 N N . ARG A 1 185 ? 13.945 -12.747 10.499 1.00 45.91 185 ARG A N 1
ATOM 1370 C CA . ARG A 1 185 ? 14.777 -13.485 11.471 1.00 45.91 185 ARG A CA 1
ATOM 1371 C C . ARG A 1 185 ? 15.541 -12.600 12.480 1.00 45.91 185 ARG A C 1
ATOM 1373 O O . ARG A 1 185 ? 15.504 -12.939 13.669 1.00 45.91 185 ARG A O 1
ATOM 1380 N N . PRO A 1 186 ? 16.199 -11.482 12.104 1.00 47.44 186 PRO A N 1
ATOM 1381 C CA . PRO A 1 186 ? 16.876 -10.605 13.062 1.00 47.44 186 PRO A CA 1
ATOM 1382 C C . PRO A 1 186 ? 15.895 -9.833 13.956 1.00 47.44 186 PRO A C 1
ATOM 1384 O O . PRO A 1 186 ? 16.212 -9.590 15.122 1.00 47.44 186 PRO A O 1
ATOM 1387 N N . LEU A 1 187 ? 14.671 -9.545 13.488 1.00 47.94 187 LEU A N 1
ATOM 1388 C CA . LEU A 1 187 ? 13.627 -8.921 14.315 1.00 47.94 187 LEU A CA 1
ATOM 1389 C C . LEU A 1 187 ? 13.188 -9.818 15.481 1.00 47.94 187 LEU A C 1
ATOM 1391 O O . LEU A 1 187 ? 12.852 -9.310 16.546 1.00 47.94 187 LEU A O 1
ATOM 1395 N N . VAL A 1 188 ? 13.231 -11.145 15.333 1.00 50.50 188 VAL A N 1
ATOM 1396 C CA . VAL A 1 188 ? 12.817 -12.094 16.386 1.00 50.50 188 VAL A CA 1
ATOM 1397 C C . VAL A 1 188 ? 13.907 -12.308 17.456 1.00 50.50 188 VAL A C 1
ATOM 1399 O O . VAL A 1 188 ? 13.600 -12.761 18.561 1.00 50.50 188 VAL A O 1
ATOM 1402 N N . ARG A 1 189 ? 15.169 -11.933 17.187 1.00 45.69 189 ARG A N 1
ATOM 1403 C CA . ARG A 1 189 ? 16.320 -12.112 18.103 1.00 45.69 189 ARG A CA 1
ATOM 1404 C C . ARG A 1 189 ? 16.588 -10.929 19.054 1.00 45.69 189 ARG A C 1
ATOM 1406 O O . ARG A 1 189 ? 17.485 -11.019 19.893 1.00 45.69 189 ARG A O 1
ATOM 1413 N N . GLY A 1 190 ? 15.815 -9.843 18.984 1.00 46.84 190 GLY A N 1
ATOM 1414 C CA . GLY A 1 190 ? 16.016 -8.645 19.814 1.00 46.84 190 GLY A CA 1
ATOM 1415 C C . GLY A 1 190 ? 15.839 -8.876 21.328 1.00 46.84 190 GLY A C 1
ATOM 1416 O O . GLY A 1 190 ? 14.793 -9.334 21.789 1.00 46.84 190 GLY A O 1
ATOM 1417 N N . ARG A 1 191 ? 16.851 -8.495 22.127 1.00 48.31 191 ARG A N 1
ATOM 1418 C CA . ARG A 1 191 ? 16.967 -8.751 23.583 1.00 48.31 191 ARG A CA 1
ATOM 1419 C C . ARG A 1 191 ? 16.050 -7.912 24.503 1.00 48.31 191 ARG A C 1
ATOM 1421 O O . ARG A 1 191 ? 16.048 -8.150 25.708 1.00 48.31 191 ARG A O 1
ATOM 1428 N N . SER A 1 192 ? 15.232 -6.987 23.989 1.00 54.72 192 SER A N 1
ATOM 1429 C CA . SER A 1 192 ? 14.419 -6.069 24.816 1.00 54.72 192 SER A CA 1
ATOM 1430 C C . SER A 1 192 ? 13.228 -6.747 25.524 1.00 54.72 192 SER A C 1
ATOM 1432 O O . SER A 1 192 ? 12.395 -7.404 24.898 1.00 54.72 192 SER A O 1
ATOM 1434 N N . ILE A 1 193 ? 13.084 -6.526 26.838 1.00 55.16 193 ILE A N 1
ATOM 1435 C CA . ILE A 1 193 ? 12.008 -7.069 27.699 1.00 55.16 193 ILE A CA 1
ATOM 1436 C C . ILE A 1 193 ? 10.601 -6.665 27.208 1.00 55.16 193 ILE A C 1
ATOM 1438 O O . ILE A 1 193 ? 9.655 -7.455 27.278 1.00 55.16 193 ILE A O 1
ATOM 1442 N N . ARG A 1 194 ? 10.447 -5.463 26.632 1.00 52.66 194 ARG A N 1
ATOM 1443 C CA . ARG A 1 194 ? 9.180 -5.005 26.023 1.00 52.66 194 ARG A CA 1
ATOM 1444 C C . ARG A 1 194 ? 8.841 -5.772 24.745 1.00 52.66 194 ARG A C 1
ATOM 1446 O O . ARG A 1 194 ? 7.675 -6.107 24.527 1.00 52.66 194 ARG A O 1
ATOM 1453 N N . PHE A 1 195 ? 9.853 -6.091 23.939 1.00 50.72 195 PHE A N 1
ATOM 1454 C CA . PHE A 1 195 ? 9.691 -6.935 22.760 1.00 50.72 195 PHE A CA 1
ATOM 1455 C C . PHE A 1 195 ? 9.317 -8.362 23.170 1.00 50.72 195 PHE A C 1
ATOM 1457 O O . PHE A 1 195 ? 8.354 -8.895 22.634 1.00 50.72 195 PHE A O 1
ATOM 1464 N N . ARG A 1 196 ? 9.937 -8.926 24.220 1.00 59.34 196 ARG A N 1
ATOM 1465 C CA . ARG A 1 196 ? 9.522 -10.223 24.789 1.00 59.34 196 ARG A CA 1
ATOM 1466 C C . ARG A 1 196 ? 8.079 -10.222 25.291 1.00 59.34 196 ARG A C 1
ATOM 1468 O O . ARG A 1 196 ? 7.404 -11.219 25.086 1.00 59.34 196 ARG A O 1
ATOM 1475 N N . ARG A 1 197 ? 7.570 -9.135 25.887 1.00 60.50 197 ARG A N 1
ATOM 1476 C CA . ARG A 1 197 ? 6.150 -9.039 26.297 1.00 60.50 197 ARG A CA 1
ATOM 1477 C C . ARG A 1 197 ? 5.190 -9.007 25.104 1.00 60.50 197 ARG A C 1
ATOM 1479 O O . ARG A 1 197 ? 4.205 -9.739 25.114 1.00 60.50 197 ARG A O 1
ATOM 1486 N N . ARG A 1 198 ? 5.477 -8.220 24.058 1.00 54.97 198 ARG A N 1
ATOM 1487 C CA . ARG A 1 198 ? 4.665 -8.215 22.822 1.00 54.97 198 ARG A CA 1
ATOM 1488 C C . ARG A 1 198 ? 4.762 -9.542 22.069 1.00 54.97 198 ARG A C 1
ATOM 1490 O O . ARG A 1 198 ? 3.746 -10.062 21.627 1.00 54.97 198 ARG A O 1
ATOM 1497 N N . LEU A 1 199 ? 5.955 -10.129 22.004 1.00 57.22 199 LEU A N 1
ATOM 1498 C CA . LEU A 1 199 ? 6.194 -11.453 21.438 1.00 57.22 199 LEU A CA 1
ATOM 1499 C C . LEU A 1 199 ? 5.530 -12.549 22.282 1.00 57.22 199 LEU A C 1
ATOM 1501 O O . LEU A 1 199 ? 5.067 -13.531 21.726 1.00 57.22 199 LEU A O 1
ATOM 1505 N N . ALA A 1 200 ? 5.427 -12.390 23.604 1.00 59.09 200 ALA A N 1
ATOM 1506 C CA . ALA A 1 200 ? 4.696 -13.302 24.483 1.00 59.09 200 ALA A CA 1
ATOM 1507 C C . ALA A 1 200 ? 3.183 -13.196 24.266 1.00 59.09 200 ALA A C 1
ATOM 1509 O O . ALA A 1 200 ? 2.525 -14.227 24.191 1.00 59.09 200 ALA A O 1
ATOM 1510 N N . GLN A 1 201 ? 2.641 -11.986 24.090 1.00 60.41 201 GLN A N 1
ATOM 1511 C CA . GLN A 1 201 ? 1.237 -11.776 23.715 1.00 60.41 201 GLN A CA 1
ATOM 1512 C C . GLN A 1 201 ? 0.935 -12.344 22.321 1.00 60.41 201 GLN A C 1
ATOM 1514 O O . GLN A 1 201 ? -0.061 -13.043 22.157 1.00 60.41 201 GLN A O 1
ATOM 1519 N N . ALA A 1 202 ? 1.827 -12.134 21.348 1.00 54.78 202 ALA A N 1
ATOM 1520 C CA . ALA A 1 202 ? 1.732 -12.733 20.019 1.00 54.78 202 ALA A CA 1
ATOM 1521 C C . ALA A 1 202 ? 1.856 -14.264 20.081 1.00 54.78 202 ALA A C 1
ATOM 1523 O O . ALA A 1 202 ? 1.014 -14.962 19.538 1.00 54.78 202 ALA A O 1
ATOM 1524 N N . ARG A 1 203 ? 2.825 -14.818 20.822 1.00 61.22 203 ARG A N 1
ATOM 1525 C CA . ARG A 1 203 ? 2.969 -16.268 21.061 1.00 61.22 203 ARG A CA 1
ATOM 1526 C C . ARG A 1 203 ? 1.765 -16.856 21.786 1.00 61.22 203 ARG A C 1
ATOM 1528 O O . ARG A 1 203 ? 1.436 -18.012 21.551 1.00 61.22 203 ARG A O 1
ATOM 1535 N N . HIS A 1 204 ? 1.128 -16.106 22.680 1.00 61.66 204 HIS A N 1
ATOM 1536 C CA . HIS A 1 204 ? -0.092 -16.537 23.354 1.00 61.66 204 HIS A CA 1
ATOM 1537 C C . HIS A 1 204 ? -1.279 -16.526 22.385 1.00 61.66 204 HIS A C 1
ATOM 1539 O O . HIS A 1 204 ? -2.057 -17.475 22.381 1.00 61.66 204 HIS A O 1
ATOM 1545 N N . ALA A 1 205 ? -1.408 -15.510 21.529 1.00 54.94 205 ALA A N 1
ATOM 1546 C CA . ALA A 1 205 ? -2.431 -15.467 20.485 1.00 54.94 205 ALA A CA 1
ATOM 1547 C C . ALA A 1 205 ? -2.218 -16.569 19.426 1.00 54.94 205 ALA A C 1
ATOM 1549 O O . ALA A 1 205 ? -3.161 -17.272 19.083 1.00 54.94 205 ALA A O 1
ATOM 1550 N N . ILE A 1 206 ? -0.974 -16.812 19.003 1.00 58.47 206 ILE A N 1
ATOM 1551 C CA . ILE A 1 206 ? -0.590 -17.919 18.111 1.00 58.47 206 ILE A CA 1
ATOM 1552 C C . ILE A 1 206 ? -0.903 -19.271 18.764 1.00 58.47 206 ILE A C 1
ATOM 1554 O O . ILE A 1 206 ? -1.497 -20.131 18.123 1.00 58.47 206 ILE A O 1
ATOM 1558 N N . ARG A 1 207 ? -0.585 -19.459 20.054 1.00 62.44 207 ARG A N 1
ATOM 1559 C CA . ARG A 1 207 ? -0.953 -20.683 20.790 1.00 62.44 207 ARG A CA 1
ATOM 1560 C C . ARG A 1 207 ? -2.468 -20.858 20.923 1.00 62.44 207 ARG A C 1
ATOM 1562 O O . ARG A 1 207 ? -2.943 -21.984 20.854 1.00 62.44 207 ARG A O 1
ATOM 1569 N N . MET A 1 208 ? -3.232 -19.778 21.084 1.00 60.38 208 MET A N 1
ATOM 1570 C CA . MET A 1 208 ? -4.702 -19.829 21.115 1.00 60.38 208 MET A CA 1
ATOM 1571 C C . MET A 1 208 ? -5.291 -20.252 19.765 1.00 60.38 208 MET A C 1
ATOM 1573 O O . MET A 1 208 ? -6.231 -21.043 19.735 1.00 60.38 208 MET A O 1
ATOM 1577 N N . ILE A 1 209 ? -4.704 -19.774 18.667 1.00 59.94 209 ILE A N 1
ATOM 1578 C CA . ILE A 1 209 ? -5.061 -20.169 17.302 1.00 59.94 209 ILE A CA 1
ATOM 1579 C C . ILE A 1 209 ? -4.697 -21.646 17.058 1.00 59.94 209 ILE A C 1
ATOM 1581 O O . ILE A 1 209 ? -5.539 -22.421 16.608 1.00 59.94 209 ILE A O 1
ATOM 1585 N N . ALA A 1 210 ? -3.491 -22.070 17.454 1.00 62.22 210 ALA A N 1
ATOM 1586 C CA . ALA A 1 210 ? -3.023 -23.453 17.323 1.00 62.22 210 ALA A CA 1
ATOM 1587 C C . ALA A 1 210 ? -3.859 -24.464 18.134 1.00 62.22 210 ALA A C 1
ATOM 1589 O O . ALA A 1 210 ? -3.997 -25.614 17.733 1.00 62.22 210 ALA A O 1
ATOM 1590 N N . ARG A 1 211 ? -4.474 -24.039 19.247 1.00 71.06 211 ARG A N 1
ATOM 1591 C CA . ARG A 1 211 ? -5.377 -24.874 20.063 1.00 71.06 211 ARG A CA 1
ATOM 1592 C C . ARG A 1 211 ? -6.749 -25.126 19.426 1.00 71.06 211 ARG A C 1
ATOM 1594 O O . ARG A 1 211 ? -7.514 -25.925 19.957 1.00 71.06 211 ARG A O 1
ATOM 1601 N N . ARG A 1 212 ? -7.101 -24.450 18.326 1.00 73.06 212 ARG A N 1
ATOM 1602 C CA . ARG A 1 212 ? -8.387 -24.625 17.622 1.00 73.06 212 ARG A CA 1
ATOM 1603 C C . ARG A 1 212 ? -8.164 -24.981 16.145 1.00 73.06 212 ARG A C 1
ATOM 1605 O O . ARG A 1 212 ? -8.559 -24.202 15.273 1.00 73.06 212 ARG A O 1
ATOM 1612 N N . PRO A 1 213 ? -7.581 -26.159 15.846 1.00 72.81 213 PRO A N 1
ATOM 1613 C CA . PRO A 1 213 ? -7.201 -26.540 14.483 1.00 72.81 213 PRO A CA 1
ATOM 1614 C C . PRO A 1 213 ? -8.397 -26.589 13.523 1.00 72.81 213 PRO A C 1
ATOM 1616 O O . PRO A 1 213 ? -8.268 -26.195 12.372 1.00 72.81 213 PRO A O 1
ATOM 1619 N N . HIS A 1 214 ? -9.591 -26.945 14.008 1.00 79.94 214 HIS A N 1
ATOM 1620 C CA . HIS A 1 214 ? -10.817 -26.955 13.200 1.00 79.94 214 HIS A CA 1
ATOM 1621 C C . HIS A 1 214 ? -11.173 -25.576 12.612 1.00 79.94 214 HIS A C 1
ATOM 1623 O O . HIS A 1 214 ? -11.664 -25.495 11.491 1.00 79.94 214 HIS A O 1
ATOM 1629 N N . ARG A 1 215 ? -10.900 -24.468 13.323 1.00 78.06 215 ARG A N 1
ATOM 1630 C CA . ARG A 1 215 ? -11.175 -23.109 12.808 1.00 78.06 215 ARG A CA 1
ATOM 1631 C C . ARG A 1 215 ? -10.131 -22.647 11.800 1.00 78.06 215 ARG A C 1
ATOM 1633 O O . ARG A 1 215 ? -10.464 -21.881 10.903 1.00 78.06 215 ARG A O 1
ATOM 1640 N N . LEU A 1 216 ? -8.890 -23.109 11.951 1.00 75.38 216 LEU A N 1
ATOM 1641 C CA . LEU A 1 216 ? -7.836 -22.894 10.963 1.00 75.38 216 LEU A CA 1
ATOM 1642 C C . LEU A 1 216 ? -8.122 -23.669 9.681 1.00 75.38 216 LEU A C 1
ATOM 1644 O O . LEU A 1 216 ? -8.012 -23.095 8.605 1.00 75.38 216 LEU A O 1
ATOM 1648 N N . LEU A 1 217 ? -8.551 -24.928 9.806 1.00 79.50 217 LEU A N 1
ATOM 1649 C CA . LEU A 1 217 ? -8.968 -25.752 8.676 1.00 79.50 217 LEU A CA 1
ATOM 1650 C C . LEU A 1 217 ? -10.136 -25.096 7.934 1.00 79.50 217 LEU A C 1
ATOM 1652 O O . LEU A 1 217 ? -10.057 -24.907 6.727 1.00 79.50 217 LEU A O 1
ATOM 1656 N N . LEU A 1 218 ? -11.169 -24.652 8.658 1.00 84.62 218 LEU A N 1
ATOM 1657 C CA . LEU A 1 218 ? -12.288 -23.914 8.069 1.00 84.62 218 LEU A CA 1
ATOM 1658 C C . LEU A 1 218 ? -11.818 -22.624 7.373 1.00 84.62 218 LEU A C 1
ATOM 1660 O O . LEU A 1 218 ? -12.235 -22.341 6.255 1.00 84.62 218 LEU A O 1
ATOM 1664 N N . GLY A 1 219 ? -10.925 -21.855 8.005 1.00 82.12 219 GLY A N 1
ATOM 1665 C CA . GLY A 1 219 ? -10.343 -20.652 7.407 1.00 82.12 219 GLY A CA 1
ATOM 1666 C C . GLY A 1 219 ? -9.540 -20.940 6.134 1.00 82.12 219 GLY A C 1
ATOM 1667 O O . GLY A 1 219 ? -9.644 -20.189 5.166 1.00 82.12 219 GLY A O 1
ATOM 1668 N N . TRP A 1 220 ? -8.786 -22.039 6.109 1.00 83.56 220 TRP A N 1
ATOM 1669 C CA . TRP A 1 220 ? -8.034 -22.493 4.941 1.00 83.56 220 TRP A CA 1
ATOM 1670 C C . TRP A 1 220 ? -8.955 -22.973 3.816 1.00 83.56 220 TRP A C 1
ATOM 1672 O O . TRP A 1 220 ? -8.786 -22.532 2.684 1.00 83.56 220 TRP A O 1
ATOM 1682 N N . MET A 1 221 ? -9.978 -23.780 4.121 1.00 85.25 221 MET A N 1
ATOM 1683 C CA . MET A 1 221 ? -10.976 -24.228 3.141 1.00 85.25 221 MET A CA 1
ATOM 1684 C C . MET A 1 221 ? -11.734 -23.046 2.532 1.00 85.25 221 MET A C 1
ATOM 1686 O O . MET A 1 221 ? -11.829 -22.945 1.313 1.00 85.25 221 MET A O 1
ATOM 1690 N N . LEU A 1 222 ? -12.195 -22.099 3.358 1.00 88.81 222 LEU A N 1
ATOM 1691 C CA . LEU A 1 222 ? -12.801 -20.855 2.871 1.00 88.81 222 LEU A CA 1
ATOM 1692 C C . LEU A 1 222 ? -11.817 -20.043 2.017 1.00 88.81 222 LEU A C 1
ATOM 1694 O O . LEU A 1 222 ? -12.216 -19.456 1.013 1.00 88.81 222 LEU A O 1
ATOM 1698 N N . GLY A 1 223 ? -10.534 -20.028 2.389 1.00 87.00 223 GLY A N 1
ATOM 1699 C CA . GLY A 1 223 ? -9.461 -19.437 1.593 1.00 87.00 223 GLY A CA 1
ATOM 1700 C C . GLY A 1 223 ? -9.348 -20.081 0.211 1.00 87.00 223 GLY A C 1
ATOM 1701 O O . GLY A 1 223 ? -9.371 -19.367 -0.787 1.00 87.00 223 GLY A O 1
ATOM 1702 N N . ILE A 1 224 ? -9.301 -21.414 0.133 1.00 89.12 224 ILE A N 1
ATOM 1703 C CA . ILE A 1 224 ? -9.259 -22.160 -1.135 1.00 89.12 224 ILE A CA 1
ATOM 1704 C C . ILE A 1 224 ? -10.488 -21.839 -1.985 1.00 89.12 224 ILE A C 1
ATOM 1706 O O . ILE A 1 224 ? -10.332 -21.518 -3.160 1.00 89.12 224 ILE A O 1
ATOM 1710 N N . THR A 1 225 ? -11.691 -21.846 -1.405 1.00 92.75 225 THR A N 1
ATOM 1711 C CA . THR A 1 225 ? -12.930 -21.531 -2.132 1.00 92.75 225 THR A CA 1
ATOM 1712 C C . THR A 1 225 ? -12.910 -20.112 -2.700 1.00 92.75 225 THR A C 1
ATOM 1714 O O . THR A 1 225 ? -13.207 -19.910 -3.878 1.00 92.75 225 THR A O 1
ATOM 1717 N N . VAL A 1 226 ? -12.515 -19.117 -1.899 1.00 92.94 226 VAL A N 1
ATOM 1718 C CA . VAL A 1 226 ? -12.440 -17.714 -2.338 1.00 92.94 226 VAL A CA 1
ATOM 1719 C C . VAL A 1 226 ? -11.375 -17.531 -3.423 1.00 92.94 226 VAL A C 1
ATOM 1721 O O . VAL A 1 226 ? -11.660 -16.950 -4.470 1.00 92.94 226 VAL A O 1
ATOM 1724 N N . GLN A 1 227 ? -10.158 -18.044 -3.216 1.00 93.06 227 GLN A N 1
ATOM 1725 C CA . GLN A 1 227 ? -9.081 -17.913 -4.204 1.00 93.06 227 GLN A CA 1
ATOM 1726 C C . GLN A 1 227 ? -9.396 -18.701 -5.486 1.00 93.06 227 GLN A C 1
ATOM 1728 O O . GLN A 1 227 ? -9.153 -18.197 -6.580 1.00 93.06 227 GLN A O 1
A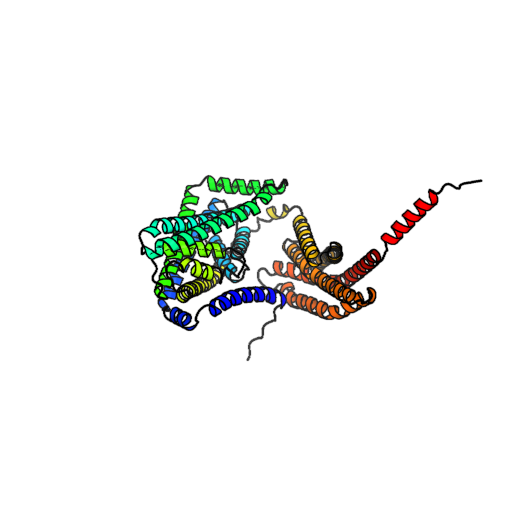TOM 1733 N N . GLY A 1 228 ? -9.993 -19.889 -5.368 1.00 93.69 228 GLY A N 1
ATOM 1734 C CA . GLY A 1 228 ? -10.440 -20.705 -6.497 1.00 93.69 228 GLY A CA 1
ATOM 1735 C C . GLY A 1 228 ? -11.538 -20.014 -7.300 1.00 93.69 228 GLY A C 1
ATOM 1736 O O . GLY A 1 228 ? -11.486 -20.009 -8.527 1.00 93.69 228 GLY A O 1
ATOM 1737 N N . THR A 1 229 ? -12.461 -19.320 -6.627 1.00 94.50 229 THR A N 1
ATOM 1738 C CA . THR A 1 229 ? -13.456 -18.469 -7.296 1.00 94.50 229 THR A CA 1
ATOM 1739 C C . THR A 1 229 ? -12.776 -17.371 -8.114 1.00 94.50 229 THR A C 1
ATOM 1741 O O . THR A 1 229 ? -13.138 -17.166 -9.266 1.00 94.50 229 THR A O 1
ATOM 1744 N N . TYR A 1 230 ? -11.737 -16.707 -7.592 1.00 93.69 230 TYR A N 1
ATOM 1745 C CA . TYR A 1 230 ? -10.993 -15.706 -8.372 1.00 93.69 230 TYR A CA 1
ATOM 1746 C C . TYR A 1 230 ? -10.281 -16.298 -9.594 1.00 93.69 230 TYR A C 1
ATOM 1748 O O . TYR A 1 230 ? -10.282 -15.668 -10.653 1.00 93.69 230 TYR A O 1
ATOM 1756 N N . VAL A 1 231 ? -9.715 -17.504 -9.476 1.00 94.38 231 VAL A N 1
ATOM 1757 C CA . VAL A 1 231 ? -9.133 -18.222 -10.622 1.00 94.38 231 VAL A CA 1
ATOM 1758 C C . VAL A 1 231 ? -10.206 -18.503 -11.676 1.00 94.38 231 VAL A C 1
ATOM 1760 O O . VAL A 1 231 ? -10.005 -18.188 -12.846 1.00 94.38 231 VAL A O 1
ATOM 1763 N N . LEU A 1 232 ? -11.359 -19.042 -11.265 1.00 94.50 232 LEU A N 1
ATOM 1764 C CA . LEU A 1 232 ? -12.479 -19.353 -12.157 1.00 94.50 232 LEU A CA 1
ATOM 1765 C C . LEU A 1 232 ? -13.002 -18.103 -12.869 1.00 94.50 232 LEU A C 1
ATOM 1767 O O . LEU A 1 232 ? -13.167 -18.115 -14.085 1.00 94.50 232 LEU A O 1
ATOM 1771 N N . LEU A 1 233 ? -13.211 -17.008 -12.135 1.00 93.81 233 LEU A N 1
ATOM 1772 C CA . LEU A 1 233 ? -13.658 -15.737 -12.706 1.00 93.81 233 LEU A CA 1
ATOM 1773 C C . LEU A 1 233 ? -12.663 -15.197 -13.734 1.00 93.81 233 LEU A C 1
ATOM 1775 O O . LEU A 1 233 ? -13.069 -14.752 -14.806 1.00 93.81 233 LEU A O 1
ATOM 1779 N N . THR A 1 234 ? -11.365 -15.289 -13.446 1.00 92.62 234 THR A N 1
ATOM 1780 C CA . THR A 1 234 ? -10.331 -14.867 -14.397 1.00 92.62 234 THR A CA 1
ATOM 1781 C C . THR A 1 234 ? -10.313 -15.762 -15.635 1.00 92.62 234 THR A C 1
ATOM 1783 O O . THR A 1 234 ? -10.257 -15.252 -16.751 1.00 92.62 234 THR A O 1
ATOM 1786 N N . ALA A 1 235 ? -10.428 -17.082 -15.473 1.00 92.12 235 ALA A N 1
ATOM 1787 C CA . ALA A 1 235 ? -10.499 -18.015 -16.596 1.00 92.12 235 ALA A CA 1
ATOM 1788 C C . ALA A 1 235 ? -11.732 -17.751 -17.486 1.00 92.12 235 ALA A C 1
ATOM 1790 O O . ALA A 1 235 ? -11.620 -17.750 -18.712 1.00 92.12 235 ALA A O 1
ATOM 1791 N N . LEU A 1 236 ? -12.890 -17.449 -16.886 1.00 92.88 236 LEU A N 1
ATOM 1792 C CA . LEU A 1 236 ? -14.118 -17.070 -17.601 1.00 92.88 236 LEU A CA 1
ATOM 1793 C C . LEU A 1 236 ? -13.964 -15.756 -18.384 1.00 92.88 236 LEU A C 1
ATOM 1795 O O . LEU A 1 236 ? -14.439 -15.643 -19.522 1.00 92.88 236 LEU A O 1
ATOM 1799 N N . LEU A 1 237 ? -13.281 -14.764 -17.805 1.00 91.38 237 LEU A N 1
ATOM 1800 C CA . LEU A 1 237 ? -12.919 -13.541 -18.523 1.00 91.38 237 LEU A CA 1
ATOM 1801 C C . LEU A 1 237 ? -11.938 -13.836 -19.662 1.00 91.38 237 LEU A C 1
ATOM 1803 O O . LEU A 1 237 ? -12.129 -13.321 -20.760 1.00 91.38 237 LEU A O 1
ATOM 1807 N N . GLY A 1 238 ? -10.969 -14.727 -19.447 1.00 90.25 238 GLY A N 1
ATOM 1808 C CA . GLY A 1 238 ? -10.034 -15.186 -20.474 1.00 90.25 238 GLY A CA 1
ATOM 1809 C C . GLY A 1 238 ? -10.751 -15.764 -21.688 1.00 90.25 238 GLY A C 1
ATOM 1810 O O . GLY A 1 238 ? -10.528 -15.314 -22.813 1.00 90.25 238 GLY A O 1
ATOM 1811 N N . ILE A 1 239 ? -11.706 -16.668 -21.457 1.00 91.25 239 ILE A N 1
ATOM 1812 C CA . ILE A 1 239 ? -12.551 -17.239 -22.517 1.00 91.25 239 ILE A CA 1
ATOM 1813 C C . ILE A 1 239 ? -13.315 -16.134 -23.263 1.00 91.25 239 ILE A C 1
ATOM 1815 O O . ILE A 1 239 ? -13.447 -16.192 -24.486 1.00 91.25 239 ILE A O 1
ATOM 1819 N N . SER A 1 240 ? -13.777 -15.101 -22.553 1.00 88.94 240 SER A N 1
ATOM 1820 C CA . SER A 1 240 ? -14.489 -13.958 -23.146 1.00 88.94 240 SER A CA 1
ATOM 1821 C C . SER A 1 240 ? -13.586 -13.055 -23.991 1.00 88.94 240 SER A C 1
ATOM 1823 O O . SER A 1 240 ? -14.028 -12.561 -25.024 1.00 88.94 240 SER A O 1
ATOM 1825 N N . CYS A 1 241 ? -12.316 -12.902 -23.618 1.00 87.06 241 CYS A N 1
ATOM 1826 C CA . CYS A 1 241 ? -11.302 -12.217 -24.424 1.00 87.06 241 CYS A CA 1
ATOM 1827 C C . CYS A 1 241 ? -10.858 -13.045 -25.650 1.00 87.06 241 CYS A C 1
ATOM 1829 O O . CYS A 1 241 ? -10.206 -12.519 -26.551 1.00 87.06 241 CYS A O 1
ATOM 1831 N N . GLY A 1 242 ? -11.220 -14.332 -25.716 1.00 84.44 242 GLY A N 1
ATOM 1832 C CA . GLY A 1 242 ? -10.815 -15.268 -26.771 1.00 84.44 242 GLY A CA 1
ATOM 1833 C C . GLY A 1 242 ? -9.603 -16.133 -26.413 1.00 84.44 242 GLY A C 1
ATOM 1834 O O . GLY A 1 242 ? -9.074 -16.824 -27.280 1.00 84.44 242 GLY A O 1
ATOM 1835 N N . LEU A 1 243 ? -9.169 -16.120 -25.152 1.00 87.69 243 LEU A N 1
ATOM 1836 C CA . LEU A 1 243 ? -8.089 -16.953 -24.636 1.00 87.69 243 LEU A CA 1
ATOM 1837 C C . LEU A 1 243 ? -8.652 -18.290 -24.132 1.00 87.69 243 LEU A C 1
ATOM 1839 O O . LEU A 1 243 ? -9.259 -18.367 -23.063 1.00 87.69 243 LEU A O 1
ATOM 1843 N N . ARG A 1 244 ? -8.452 -19.356 -24.911 1.00 87.12 244 ARG A N 1
ATOM 1844 C CA . ARG A 1 244 ? -8.876 -20.718 -24.559 1.00 87.12 244 ARG A CA 1
ATOM 1845 C C . ARG A 1 244 ? -7.689 -21.497 -24.004 1.00 87.12 244 ARG A C 1
ATOM 1847 O O . ARG A 1 244 ? -6.893 -22.037 -24.760 1.00 87.12 244 ARG A O 1
ATOM 1854 N N . LEU A 1 245 ? -7.580 -21.536 -22.680 1.00 86.69 245 LEU A N 1
ATOM 1855 C CA . LEU A 1 245 ? -6.575 -22.321 -21.962 1.00 86.69 245 LEU A CA 1
ATOM 1856 C C . LEU A 1 245 ? -7.266 -23.258 -20.967 1.00 86.69 245 LEU A C 1
ATOM 1858 O O . LEU A 1 245 ? -8.301 -22.880 -20.408 1.00 86.69 245 LEU A O 1
ATOM 1862 N N . PRO A 1 246 ? -6.708 -24.453 -20.714 1.00 88.12 246 PRO A N 1
ATOM 1863 C CA . PRO A 1 246 ? -7.274 -25.372 -19.739 1.00 88.12 246 PRO A CA 1
ATOM 1864 C C . PRO A 1 246 ? -7.197 -24.779 -18.325 1.00 88.12 246 PRO A C 1
ATOM 1866 O O . PRO A 1 246 ? -6.252 -24.071 -17.969 1.00 88.12 246 PRO A O 1
ATOM 1869 N N . LEU A 1 247 ? -8.199 -25.081 -17.495 1.00 88.38 247 LEU A N 1
ATOM 1870 C CA . LEU A 1 247 ? -8.333 -24.509 -16.150 1.00 88.38 247 LEU A CA 1
ATOM 1871 C C . LEU A 1 247 ? -7.120 -24.803 -15.248 1.00 88.38 247 LEU A C 1
ATOM 1873 O O . LEU A 1 247 ? -6.757 -23.971 -14.421 1.00 88.38 247 LEU A O 1
ATOM 1877 N N . CYS A 1 248 ? -6.453 -25.946 -15.433 1.00 85.31 248 CYS A N 1
ATOM 1878 C CA . CYS A 1 248 ? -5.241 -26.308 -14.692 1.00 85.31 248 CYS A CA 1
ATOM 1879 C C . CYS A 1 248 ? -4.100 -25.298 -14.872 1.00 85.31 248 CYS A C 1
ATOM 1881 O O . CYS A 1 248 ? -3.365 -25.046 -13.924 1.00 85.31 248 CYS A O 1
ATOM 1883 N N . VAL A 1 249 ? -3.990 -24.655 -16.039 1.00 87.50 249 VAL A N 1
ATOM 1884 C CA . VAL A 1 249 ? -2.983 -23.612 -16.285 1.00 87.50 249 VAL A CA 1
ATOM 1885 C C . VAL A 1 249 ? -3.323 -22.347 -15.496 1.00 87.50 249 VAL A C 1
ATOM 1887 O O . VAL A 1 249 ? -2.451 -21.760 -14.857 1.00 87.50 249 VAL A O 1
ATOM 1890 N N . TRP A 1 250 ? -4.603 -21.967 -15.449 1.00 90.38 250 TRP A N 1
ATOM 1891 C CA . TRP A 1 250 ? -5.072 -20.836 -14.642 1.00 90.38 250 TRP A CA 1
ATOM 1892 C C . TRP A 1 250 ? -4.892 -21.065 -13.137 1.00 90.38 250 TRP A C 1
ATOM 1894 O O . TRP A 1 250 ? -4.533 -20.125 -12.426 1.00 90.38 250 TRP A O 1
ATOM 1904 N N . LEU A 1 251 ? -5.078 -22.302 -12.660 1.00 89.81 251 LEU A N 1
ATOM 1905 C CA . LEU A 1 251 ? -4.841 -22.692 -11.262 1.00 89.81 251 LEU A CA 1
ATOM 1906 C C . LEU A 1 251 ? -3.393 -22.466 -10.814 1.00 89.81 251 LEU A C 1
ATOM 1908 O O . LEU A 1 251 ? -3.164 -22.232 -9.630 1.00 89.81 251 LEU A O 1
ATOM 1912 N N . VAL A 1 252 ? -2.435 -22.478 -11.743 1.00 86.94 252 VAL A N 1
ATOM 1913 C CA . VAL A 1 252 ? -1.028 -22.188 -11.446 1.00 86.94 252 VAL A CA 1
ATOM 1914 C C . VAL A 1 252 ? -0.684 -20.724 -11.710 1.00 86.94 252 VAL A C 1
ATOM 1916 O O . VAL A 1 252 ? -0.161 -20.038 -10.830 1.00 86.94 252 VAL A O 1
ATOM 1919 N N . ALA A 1 253 ? -1.002 -20.221 -12.905 1.00 88.75 253 ALA A N 1
ATOM 1920 C CA . ALA A 1 253 ? -0.573 -18.899 -13.349 1.00 88.75 253 ALA A CA 1
ATOM 1921 C C . ALA A 1 253 ? -1.183 -17.767 -12.510 1.00 88.75 253 ALA A C 1
ATOM 1923 O O . ALA A 1 253 ? -0.482 -16.824 -12.142 1.00 88.75 253 ALA A O 1
ATOM 1924 N N . TRP A 1 254 ? -2.473 -17.860 -12.164 1.00 90.94 254 TRP A N 1
ATOM 1925 C CA . TRP A 1 254 ? -3.159 -16.783 -11.453 1.00 90.94 254 TRP A CA 1
ATOM 1926 C C . TRP A 1 254 ? -2.673 -16.594 -10.008 1.00 90.94 254 TRP A C 1
ATOM 1928 O O . TRP A 1 254 ? -2.308 -15.467 -9.653 1.00 90.94 254 TRP A O 1
ATOM 1938 N N . PRO A 1 255 ? -2.609 -17.635 -9.150 1.00 90.56 255 PRO A N 1
ATOM 1939 C CA . PRO A 1 255 ? -2.087 -17.460 -7.799 1.00 90.56 255 PRO A CA 1
ATOM 1940 C C . PRO A 1 255 ? -0.629 -16.993 -7.786 1.00 90.56 255 PRO A C 1
ATOM 1942 O O . PRO A 1 255 ? -0.279 -16.143 -6.970 1.00 90.56 255 PRO A O 1
ATOM 1945 N N . LEU A 1 256 ? 0.200 -17.482 -8.713 1.00 86.19 256 LEU A N 1
ATOM 1946 C CA . LEU A 1 256 ? 1.614 -17.114 -8.788 1.00 86.19 256 LEU A CA 1
ATOM 1947 C C . LEU A 1 256 ? 1.796 -15.651 -9.229 1.00 86.19 256 LEU A C 1
ATOM 1949 O O . LEU A 1 256 ? 2.553 -14.910 -8.598 1.00 86.19 256 LEU A O 1
ATOM 1953 N N . ALA A 1 257 ? 1.009 -15.186 -10.205 1.00 86.56 257 ALA A N 1
ATOM 1954 C CA . ALA A 1 257 ? 0.954 -13.772 -10.581 1.00 86.56 257 ALA A CA 1
ATOM 1955 C C . ALA A 1 257 ? 0.462 -12.875 -9.433 1.00 86.56 257 ALA A C 1
ATOM 1957 O O . ALA A 1 257 ? 0.984 -11.779 -9.221 1.00 86.56 257 ALA A O 1
ATOM 1958 N N . LYS A 1 258 ? -0.517 -13.338 -8.645 1.00 85.69 258 LYS A N 1
ATOM 1959 C CA . LYS A 1 258 ? -1.004 -12.603 -7.470 1.00 85.69 258 LYS A CA 1
ATOM 1960 C C . LYS A 1 258 ? 0.052 -12.499 -6.367 1.00 85.69 258 LYS A C 1
ATOM 1962 O O . LYS A 1 258 ? 0.099 -11.475 -5.691 1.00 85.69 258 LYS A O 1
ATOM 1967 N N . ILE A 1 259 ? 0.897 -13.517 -6.184 1.00 83.31 259 ILE A N 1
ATOM 1968 C CA . ILE A 1 259 ? 2.018 -13.439 -5.236 1.00 83.31 259 ILE A CA 1
ATOM 1969 C C . ILE A 1 259 ? 3.095 -12.474 -5.748 1.00 83.31 259 ILE A C 1
ATOM 1971 O O . ILE A 1 259 ? 3.585 -11.654 -4.973 1.00 83.31 259 ILE A O 1
ATOM 1975 N N . ALA A 1 260 ? 3.406 -12.489 -7.049 1.00 78.25 260 ALA A N 1
ATOM 1976 C CA . ALA A 1 260 ? 4.326 -11.519 -7.651 1.00 78.25 260 ALA A CA 1
ATOM 1977 C C . ALA A 1 260 ? 3.857 -10.062 -7.447 1.00 78.25 260 ALA A C 1
ATOM 1979 O O . ALA A 1 260 ? 4.664 -9.173 -7.181 1.00 78.25 260 ALA A O 1
ATOM 1980 N N . ALA A 1 261 ? 2.542 -9.826 -7.467 1.00 73.88 261 ALA A N 1
ATOM 1981 C CA . ALA A 1 261 ? 1.932 -8.516 -7.230 1.00 73.88 261 ALA A CA 1
ATOM 1982 C C . ALA A 1 261 ? 2.032 -8.004 -5.773 1.00 73.88 261 ALA A C 1
ATOM 1984 O O . ALA A 1 261 ? 1.682 -6.855 -5.503 1.00 73.88 261 ALA A O 1
ATOM 1985 N N . VAL A 1 262 ? 2.502 -8.823 -4.820 1.00 70.44 262 VAL A N 1
ATOM 1986 C CA . VAL A 1 262 ? 2.736 -8.397 -3.424 1.00 70.44 262 VAL A CA 1
ATOM 1987 C C . VAL A 1 262 ? 3.957 -7.477 -3.315 1.00 70.44 262 VAL A C 1
ATOM 1989 O O . VAL A 1 262 ? 4.040 -6.673 -2.381 1.00 70.44 262 VAL A O 1
ATOM 1992 N N . VAL A 1 263 ? 4.898 -7.564 -4.260 1.00 65.25 263 VAL A N 1
ATOM 1993 C CA . VAL A 1 263 ? 6.095 -6.717 -4.270 1.00 65.25 263 VAL A CA 1
ATOM 1994 C C . VAL A 1 263 ? 5.668 -5.250 -4.467 1.00 65.25 263 VAL A C 1
ATOM 1996 O O . VAL A 1 263 ? 4.940 -4.955 -5.415 1.00 65.25 263 VAL A O 1
ATOM 1999 N N . PRO A 1 264 ? 6.098 -4.304 -3.605 1.00 58.97 264 PRO A N 1
ATOM 2000 C CA . PRO A 1 264 ? 5.603 -2.923 -3.596 1.00 58.97 264 PRO A CA 1
ATOM 2001 C C . PRO A 1 264 ? 6.217 -2.053 -4.711 1.00 58.97 264 PRO A C 1
ATOM 2003 O O . PRO A 1 264 ? 6.646 -0.929 -4.458 1.00 58.97 264 PRO A O 1
ATOM 2006 N N . LEU A 1 265 ? 6.276 -2.573 -5.939 1.00 61.25 265 LEU A N 1
ATOM 2007 C CA . LEU A 1 265 ? 6.802 -1.871 -7.113 1.00 61.25 265 LEU A CA 1
ATOM 2008 C C . LEU A 1 265 ? 5.771 -0.896 -7.698 1.00 61.25 265 LEU A C 1
ATOM 2010 O O . LEU A 1 265 ? 6.123 0.220 -8.068 1.00 61.25 265 LEU A O 1
ATOM 2014 N N . THR A 1 266 ? 4.492 -1.284 -7.742 1.00 66.62 266 THR A N 1
ATOM 2015 C CA . THR A 1 266 ? 3.404 -0.480 -8.326 1.00 66.62 266 THR A CA 1
ATOM 2016 C C . THR A 1 266 ? 2.215 -0.337 -7.370 1.00 66.62 266 THR A C 1
ATOM 2018 O O . THR A 1 266 ? 2.100 -1.034 -6.358 1.00 66.62 266 THR A O 1
ATOM 2021 N N . GLN A 1 267 ? 1.326 0.623 -7.644 1.00 61.16 267 GLN A N 1
ATOM 2022 C CA . GLN A 1 267 ? 0.109 0.839 -6.856 1.00 61.16 267 GLN A CA 1
ATOM 2023 C C . GLN A 1 267 ? -0.788 -0.405 -6.924 1.00 61.16 267 GLN A C 1
ATOM 2025 O O . GLN A 1 267 ? -1.198 -0.796 -8.009 1.00 61.16 267 GLN A O 1
ATOM 2030 N N . GLY A 1 268 ? -1.041 -1.056 -5.784 1.00 61.81 268 GLY A N 1
ATOM 2031 C CA . GLY A 1 268 ? -1.871 -2.268 -5.726 1.00 61.81 268 GLY A CA 1
ATOM 2032 C C . GLY A 1 268 ? -1.341 -3.476 -6.517 1.00 61.81 268 GLY A C 1
ATOM 2033 O O . GLY A 1 268 ? -2.070 -4.450 -6.675 1.00 61.81 268 GLY A O 1
ATOM 2034 N N . GLY A 1 269 ? -0.100 -3.436 -7.022 1.00 66.12 269 GLY A N 1
ATOM 2035 C CA . GLY A 1 269 ? 0.436 -4.470 -7.916 1.00 66.12 269 GLY A CA 1
ATOM 2036 C C . GLY A 1 269 ? -0.068 -4.387 -9.367 1.00 66.12 269 GLY A C 1
ATOM 2037 O O . GLY A 1 269 ? 0.197 -5.301 -10.152 1.00 66.12 269 GLY A O 1
ATOM 2038 N N . ILE A 1 270 ? -0.759 -3.298 -9.734 1.00 70.50 270 ILE A N 1
ATOM 2039 C CA . ILE A 1 270 ? -1.243 -3.024 -11.097 1.00 70.50 270 ILE A CA 1
ATOM 2040 C C . ILE A 1 270 ? -0.053 -3.008 -12.067 1.00 70.50 270 ILE A C 1
ATOM 2042 O O . ILE A 1 270 ? 0.965 -2.364 -11.798 1.00 70.50 270 ILE A O 1
ATOM 2046 N N . GLY A 1 271 ? -0.156 -3.736 -13.176 1.00 74.12 271 GLY A N 1
ATOM 2047 C CA . GLY A 1 271 ? 0.895 -3.889 -14.184 1.00 74.12 271 GLY A CA 1
ATOM 2048 C C . GLY A 1 271 ? 1.884 -5.016 -13.872 1.00 74.12 271 GLY A C 1
ATOM 2049 O O . GLY A 1 271 ? 2.292 -5.727 -14.784 1.00 74.12 271 GLY A O 1
ATOM 2050 N N . VAL A 1 272 ? 2.222 -5.249 -12.597 1.00 78.75 272 VAL A N 1
ATOM 2051 C CA . VAL A 1 272 ? 3.106 -6.360 -12.186 1.00 78.75 272 VAL A CA 1
ATOM 2052 C C . VAL A 1 272 ? 2.380 -7.695 -12.311 1.00 78.75 272 VAL A C 1
ATOM 2054 O O . VAL A 1 272 ? 2.941 -8.649 -12.848 1.00 78.75 272 VAL A O 1
ATOM 2057 N N . ARG A 1 273 ? 1.120 -7.765 -11.860 1.00 85.38 273 ARG A N 1
ATOM 2058 C CA . ARG A 1 273 ? 0.288 -8.970 -12.002 1.00 85.38 273 ARG A CA 1
ATOM 2059 C C . ARG A 1 273 ? 0.064 -9.311 -13.473 1.00 85.38 273 ARG A C 1
ATOM 2061 O O . ARG A 1 273 ? 0.197 -10.465 -13.862 1.00 85.38 273 ARG A O 1
ATOM 2068 N N . GLU A 1 274 ? -0.265 -8.311 -14.282 1.00 87.06 274 GLU A N 1
ATOM 2069 C CA . GLU A 1 274 ? -0.526 -8.461 -15.713 1.00 87.06 274 GLU A CA 1
ATOM 2070 C C . GLU A 1 274 ? 0.732 -8.911 -16.463 1.00 87.06 274 GLU A C 1
ATOM 2072 O O . GLU A 1 274 ? 0.665 -9.861 -17.241 1.00 87.06 274 GLU A O 1
ATOM 2077 N N . ALA A 1 275 ? 1.886 -8.297 -16.179 1.00 84.00 275 ALA A N 1
ATOM 2078 C CA . ALA A 1 275 ? 3.169 -8.721 -16.734 1.00 84.00 275 ALA A CA 1
ATOM 2079 C C . ALA A 1 275 ? 3.511 -10.161 -16.325 1.00 84.00 275 ALA A C 1
ATOM 2081 O O . ALA A 1 275 ? 3.877 -10.973 -17.175 1.00 84.00 275 ALA A O 1
ATOM 2082 N N . ALA A 1 276 ? 3.330 -10.504 -15.045 1.00 85.12 276 ALA A N 1
ATOM 2083 C CA . ALA A 1 276 ? 3.544 -11.862 -14.559 1.00 85.12 276 ALA A CA 1
ATOM 2084 C C . ALA A 1 276 ? 2.623 -12.865 -15.270 1.00 85.12 276 ALA A C 1
ATOM 2086 O O . ALA A 1 276 ? 3.089 -13.923 -15.673 1.00 85.12 276 ALA A O 1
ATOM 2087 N N . LEU A 1 277 ? 1.348 -12.534 -15.496 1.00 87.88 277 LEU A N 1
ATOM 2088 C CA . LEU A 1 277 ? 0.432 -13.392 -16.255 1.00 87.88 277 LEU A CA 1
ATOM 2089 C C . LEU A 1 277 ? 0.889 -13.593 -17.700 1.00 87.88 277 LEU A C 1
ATOM 2091 O O . LEU A 1 277 ? 0.855 -14.724 -18.178 1.00 87.88 277 LEU A O 1
ATOM 2095 N N . VAL A 1 278 ? 1.333 -12.536 -18.385 1.00 87.50 278 VAL A N 1
ATOM 2096 C CA . VAL A 1 278 ? 1.855 -12.639 -19.759 1.00 87.50 278 VAL A CA 1
ATOM 2097 C C . VAL A 1 278 ? 3.053 -13.588 -19.806 1.00 87.50 278 VAL A C 1
ATOM 2099 O O . VAL A 1 278 ? 3.074 -14.498 -20.630 1.00 87.50 278 VAL A O 1
ATOM 2102 N N . VAL A 1 279 ? 4.005 -13.433 -18.884 1.00 84.50 279 VAL A N 1
ATOM 2103 C CA . VAL A 1 279 ? 5.202 -14.287 -18.810 1.00 84.50 279 VAL A CA 1
ATOM 2104 C C . VAL A 1 279 ? 4.846 -15.733 -18.452 1.00 84.50 279 VAL A C 1
ATOM 2106 O O . VAL A 1 279 ? 5.361 -16.662 -19.068 1.00 84.50 279 VAL A O 1
ATOM 2109 N N . LEU A 1 280 ? 3.947 -15.942 -17.487 1.00 85.38 280 LEU A N 1
ATOM 2110 C CA . LEU A 1 280 ? 3.561 -17.280 -17.027 1.00 85.38 280 LEU A CA 1
ATOM 2111 C C . LEU A 1 280 ? 2.710 -18.038 -18.046 1.00 85.38 280 LEU A C 1
ATOM 2113 O O . LEU A 1 280 ? 2.757 -19.266 -18.072 1.00 85.38 280 LEU A O 1
ATOM 2117 N N . LEU A 1 281 ? 1.934 -17.332 -18.873 1.00 87.50 281 LEU A N 1
ATOM 2118 C CA . LEU A 1 281 ? 1.063 -17.943 -19.876 1.00 87.50 281 LEU A CA 1
ATOM 2119 C C . LEU A 1 281 ? 1.715 -18.070 -21.262 1.00 87.50 281 LEU A C 1
ATOM 2121 O O . LEU A 1 281 ? 1.264 -18.895 -22.057 1.00 87.50 281 LEU A O 1
ATOM 2125 N N . ALA A 1 282 ? 2.793 -17.331 -21.547 1.00 84.50 282 ALA A N 1
ATOM 2126 C CA . ALA A 1 282 ? 3.515 -17.403 -22.822 1.00 84.50 282 ALA A CA 1
ATOM 2127 C C . ALA A 1 282 ? 3.935 -18.834 -23.244 1.00 84.50 282 ALA A C 1
ATOM 2129 O O . ALA A 1 282 ? 3.707 -19.186 -24.403 1.00 84.50 282 ALA A O 1
ATOM 2130 N N . PRO A 1 283 ? 4.446 -19.712 -22.351 1.00 80.88 283 PRO A N 1
ATOM 2131 C CA . PRO A 1 283 ? 4.830 -21.087 -22.708 1.00 80.88 283 PRO A CA 1
ATOM 2132 C C . PRO A 1 283 ? 3.666 -21.967 -23.157 1.00 80.88 283 PRO A C 1
ATOM 2134 O O . PRO A 1 283 ? 3.878 -23.004 -23.774 1.00 80.88 283 PRO A O 1
ATOM 2137 N N . PHE A 1 284 ? 2.434 -21.567 -22.842 1.00 80.44 284 PHE A N 1
ATOM 2138 C CA . PHE A 1 284 ? 1.217 -22.277 -23.222 1.00 80.44 284 PHE A CA 1
ATOM 2139 C C . PHE A 1 284 ? 0.659 -21.791 -24.568 1.00 80.44 284 PHE A C 1
ATOM 2141 O O . PHE A 1 284 ? -0.479 -22.105 -24.910 1.00 80.44 284 PHE A O 1
ATOM 2148 N N . GLY A 1 285 ? 1.433 -20.996 -25.318 1.00 78.94 285 GLY A N 1
ATOM 2149 C CA . GLY A 1 285 ? 1.013 -20.410 -26.591 1.00 78.94 285 GLY A CA 1
ATOM 2150 C C . GLY A 1 285 ? -0.029 -19.302 -26.433 1.00 78.94 285 GLY A C 1
ATOM 2151 O O . GLY A 1 285 ? -0.714 -18.959 -27.394 1.00 78.94 285 GLY A O 1
ATOM 2152 N N . ALA A 1 286 ? -0.185 -18.750 -25.226 1.00 85.62 286 ALA A N 1
ATOM 2153 C CA . ALA A 1 286 ? -1.153 -17.700 -24.956 1.00 85.62 286 ALA A CA 1
ATOM 2154 C C . ALA A 1 286 ? -0.713 -16.381 -25.616 1.00 85.62 286 ALA A C 1
ATOM 2156 O O . ALA A 1 286 ? 0.342 -15.850 -25.260 1.00 85.62 286 ALA A O 1
ATOM 2157 N N . PRO A 1 287 ? -1.511 -15.796 -26.530 1.00 87.75 287 PRO A N 1
ATOM 2158 C CA . PRO A 1 287 ? -1.156 -14.520 -27.128 1.00 87.75 287 PRO A CA 1
ATOM 2159 C C . PRO A 1 287 ? -1.136 -13.429 -26.056 1.00 87.75 287 PRO A C 1
ATOM 216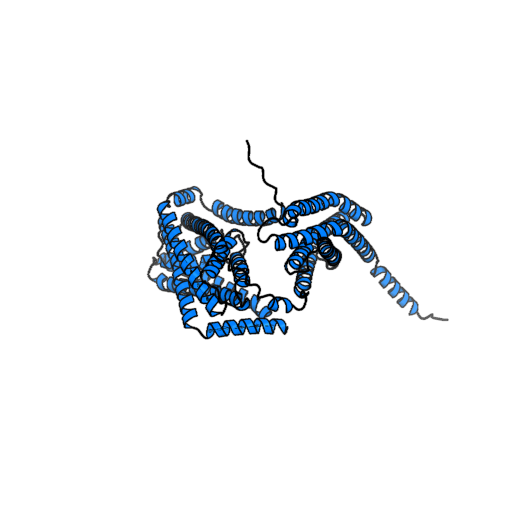1 O O . PRO A 1 287 ? -2.147 -13.172 -25.394 1.00 87.75 287 PRO A O 1
ATOM 2164 N N . ALA A 1 288 ? 0.005 -12.755 -25.915 1.00 86.19 288 ALA A N 1
ATOM 2165 C CA . ALA A 1 288 ? 0.217 -11.730 -24.899 1.00 86.19 288 ALA A CA 1
ATOM 2166 C C . ALA A 1 288 ? -0.871 -10.621 -24.875 1.00 86.19 288 ALA A C 1
ATOM 2168 O O . ALA A 1 288 ? -1.298 -10.262 -23.774 1.00 86.19 288 ALA A O 1
ATOM 2169 N N . PRO A 1 289 ? -1.431 -10.144 -26.015 1.00 85.75 289 PRO A N 1
ATOM 2170 C CA . PRO A 1 289 ? -2.532 -9.172 -25.997 1.00 85.75 289 PRO A CA 1
ATOM 2171 C C . PRO A 1 289 ? -3.808 -9.687 -25.320 1.00 85.75 289 PRO A C 1
ATOM 2173 O O . PRO A 1 289 ? -4.487 -8.929 -24.631 1.00 85.75 289 PRO A O 1
ATOM 2176 N N . LEU A 1 290 ? -4.137 -10.973 -25.487 1.00 88.94 290 LEU A N 1
ATOM 2177 C CA . LEU A 1 290 ? -5.348 -11.570 -24.910 1.00 88.94 290 LEU A CA 1
ATOM 2178 C C . LEU A 1 290 ? -5.197 -11.789 -23.402 1.00 88.94 290 LEU A C 1
ATOM 2180 O O . LEU A 1 290 ? -6.139 -11.574 -22.633 1.00 88.94 290 LEU A O 1
ATOM 2184 N N . VAL A 1 291 ? -3.998 -12.190 -22.974 1.00 89.38 291 VAL A N 1
ATOM 2185 C CA . VAL A 1 291 ? -3.655 -12.338 -21.554 1.00 89.38 291 VAL A CA 1
ATOM 2186 C C . VAL A 1 291 ? -3.724 -10.985 -20.851 1.00 89.38 291 VAL A C 1
ATOM 2188 O O . VAL A 1 291 ? -4.385 -10.862 -19.817 1.00 89.38 291 VAL A O 1
ATOM 2191 N N . LEU A 1 292 ? -3.112 -9.959 -21.447 1.00 88.69 292 LEU A N 1
ATOM 2192 C CA . LEU A 1 292 ? -3.141 -8.602 -20.914 1.00 88.69 292 LEU A CA 1
ATOM 2193 C C . LEU A 1 292 ? -4.575 -8.054 -20.844 1.00 88.69 292 LEU A C 1
ATOM 2195 O O . LEU A 1 292 ? -4.965 -7.528 -19.803 1.00 88.69 292 LEU A O 1
ATOM 2199 N N . ALA A 1 293 ? -5.386 -8.238 -21.896 1.00 87.75 293 ALA A N 1
ATOM 2200 C CA . ALA A 1 293 ? -6.797 -7.840 -21.892 1.00 87.75 293 ALA A CA 1
ATOM 2201 C C . ALA A 1 293 ? -7.564 -8.473 -20.722 1.00 87.75 293 ALA A C 1
ATOM 2203 O O . ALA A 1 293 ? -8.299 -7.789 -20.015 1.00 87.75 293 ALA A O 1
ATOM 2204 N N . THR A 1 294 ? -7.345 -9.766 -20.477 1.00 90.69 294 THR A N 1
ATOM 2205 C CA . THR A 1 294 ? -7.987 -10.497 -19.376 1.00 90.69 294 THR A CA 1
ATOM 2206 C C . THR A 1 294 ? -7.619 -9.909 -18.013 1.00 90.69 294 THR A C 1
ATOM 2208 O O . THR A 1 294 ? -8.502 -9.682 -17.184 1.00 90.69 294 THR A O 1
ATOM 2211 N N . GLY A 1 295 ? -6.333 -9.616 -17.791 1.00 88.75 295 GLY A N 1
ATOM 2212 C CA . GLY A 1 295 ? -5.859 -8.997 -16.551 1.00 88.75 295 GLY A CA 1
ATOM 2213 C C . GLY A 1 295 ? -6.420 -7.587 -16.335 1.00 88.75 295 GLY A C 1
ATOM 2214 O O . GLY A 1 295 ? -6.890 -7.278 -15.241 1.00 88.75 295 GLY A O 1
ATOM 2215 N N . ILE A 1 296 ? -6.469 -6.766 -17.390 1.00 87.75 296 ILE A N 1
ATOM 2216 C CA . ILE A 1 296 ? -7.038 -5.408 -17.339 1.00 87.75 296 ILE A CA 1
ATOM 2217 C C . ILE A 1 296 ? -8.535 -5.443 -17.006 1.00 87.75 296 ILE A C 1
ATOM 2219 O O . ILE A 1 296 ? -8.997 -4.682 -16.156 1.00 87.75 296 ILE A O 1
ATOM 2223 N N . VAL A 1 297 ? -9.304 -6.335 -17.638 1.00 90.25 297 VAL A N 1
ATOM 2224 C CA . VAL A 1 297 ? -10.745 -6.467 -17.361 1.00 90.25 297 VAL A CA 1
ATOM 2225 C C . VAL A 1 297 ? -10.977 -6.913 -15.919 1.00 90.25 297 VAL A C 1
ATOM 2227 O O . VAL A 1 297 ? -11.860 -6.375 -15.249 1.00 90.25 297 VAL A O 1
ATOM 2230 N N . PHE A 1 298 ? -10.165 -7.845 -15.412 1.00 91.88 298 PHE A N 1
ATOM 2231 C CA . PHE A 1 298 ? -10.244 -8.263 -14.013 1.00 91.88 298 PHE A CA 1
ATOM 2232 C C . PHE A 1 298 ? -9.896 -7.120 -13.049 1.00 91.88 298 PHE A C 1
ATOM 2234 O O . PHE A 1 298 ? -10.569 -6.958 -12.034 1.00 91.88 298 PHE A O 1
ATOM 2241 N N . GLU A 1 299 ? -8.908 -6.281 -13.368 1.00 87.94 299 GLU A N 1
ATOM 2242 C CA . GLU A 1 299 ? -8.614 -5.085 -12.569 1.00 87.94 299 GLU A CA 1
ATOM 2243 C C . GLU A 1 299 ? -9.812 -4.125 -12.530 1.00 87.94 299 GLU A C 1
ATOM 2245 O O . GLU A 1 299 ? -10.159 -3.609 -11.467 1.00 87.94 299 GLU A O 1
ATOM 2250 N N . GLY A 1 300 ? -10.527 -3.973 -13.649 1.00 86.81 300 GLY A N 1
ATOM 2251 C CA . GLY A 1 300 ? -11.798 -3.246 -13.690 1.00 86.81 300 GLY A CA 1
ATOM 2252 C C . GLY A 1 300 ? -12.842 -3.805 -12.713 1.00 86.81 300 GLY A C 1
ATOM 2253 O O . GLY A 1 300 ? -13.527 -3.035 -12.037 1.00 86.81 300 GLY A O 1
ATOM 2254 N N . VAL A 1 301 ? -12.925 -5.134 -12.577 1.00 90.19 301 VAL A N 1
ATOM 2255 C CA . VAL A 1 301 ? -13.803 -5.796 -11.594 1.00 90.19 301 VAL A CA 1
ATOM 2256 C C . VAL A 1 301 ? -13.368 -5.480 -10.161 1.00 90.19 301 VAL A C 1
ATOM 2258 O O . VAL A 1 301 ? -14.218 -5.135 -9.339 1.00 90.19 301 VAL A O 1
ATOM 2261 N N . ILE A 1 302 ? -12.066 -5.550 -9.855 1.00 87.31 302 ILE A N 1
ATOM 2262 C CA . ILE A 1 302 ? -11.535 -5.224 -8.519 1.00 87.31 302 ILE A CA 1
ATOM 2263 C C . ILE A 1 302 ? -11.867 -3.778 -8.148 1.00 87.31 302 ILE A C 1
ATOM 2265 O O . ILE A 1 302 ? -12.374 -3.532 -7.053 1.00 87.31 302 ILE A O 1
ATOM 2269 N N . ILE A 1 303 ? -11.615 -2.828 -9.053 1.00 83.25 303 ILE A N 1
ATOM 2270 C CA . ILE A 1 303 ? -11.872 -1.403 -8.817 1.00 83.25 303 ILE A CA 1
ATOM 2271 C C . ILE A 1 303 ? -13.366 -1.176 -8.557 1.00 83.25 303 ILE A C 1
ATOM 2273 O O . ILE A 1 303 ? -13.723 -0.568 -7.546 1.00 83.25 303 ILE A O 1
ATOM 2277 N N . ALA A 1 304 ? -14.244 -1.713 -9.412 1.00 86.19 304 ALA A N 1
ATOM 2278 C CA . ALA A 1 304 ? -15.692 -1.588 -9.246 1.00 86.19 304 ALA A CA 1
ATOM 2279 C C . ALA A 1 304 ? -16.167 -2.178 -7.907 1.00 86.19 304 ALA A C 1
ATOM 2281 O O . ALA A 1 304 ? -16.910 -1.537 -7.158 1.00 86.19 304 ALA A O 1
ATOM 2282 N N . ALA A 1 305 ? -15.689 -3.373 -7.559 1.00 86.75 305 ALA A N 1
ATOM 2283 C CA . ALA A 1 305 ? -16.037 -4.034 -6.311 1.00 86.75 305 ALA A CA 1
ATOM 2284 C C . ALA A 1 305 ? -15.524 -3.284 -5.076 1.00 86.75 305 ALA A C 1
ATOM 2286 O O . ALA A 1 305 ? -16.241 -3.172 -4.083 1.00 86.75 305 ALA A O 1
ATOM 2287 N N . ALA A 1 306 ? -14.308 -2.740 -5.122 1.00 82.31 306 ALA A N 1
ATOM 2288 C CA . ALA A 1 306 ? -13.734 -1.990 -4.014 1.00 82.31 306 ALA A CA 1
ATOM 2289 C C . ALA A 1 306 ? -14.423 -0.636 -3.795 1.00 82.31 306 ALA A C 1
ATOM 2291 O O . ALA A 1 306 ? -14.583 -0.211 -2.648 1.00 82.31 306 ALA A O 1
ATOM 2292 N N . MET A 1 307 ? -14.887 0.023 -4.863 1.00 78.75 307 MET A N 1
ATOM 2293 C CA . MET A 1 307 ? -15.729 1.218 -4.746 1.00 78.75 307 MET A CA 1
ATOM 2294 C C . MET A 1 307 ? -17.062 0.900 -4.057 1.00 78.75 307 MET A C 1
ATOM 2296 O O . MET A 1 307 ? -17.446 1.594 -3.111 1.00 78.75 307 MET A O 1
ATOM 2300 N N . LEU A 1 308 ? -17.724 -0.191 -4.459 1.00 84.50 308 LEU A N 1
ATOM 2301 C CA . LEU A 1 308 ? -18.940 -0.675 -3.795 1.00 84.50 308 LEU A CA 1
ATOM 2302 C C . LEU A 1 308 ? -18.667 -1.048 -2.327 1.00 84.50 308 LEU A C 1
ATOM 2304 O O . LEU A 1 308 ? -19.421 -0.656 -1.433 1.00 84.50 308 LEU A O 1
ATOM 2308 N N . ALA A 1 309 ? -17.550 -1.725 -2.051 1.00 76.94 309 ALA A N 1
ATOM 2309 C CA . ALA A 1 309 ? -17.120 -2.079 -0.702 1.00 76.94 309 ALA A CA 1
ATOM 2310 C C . ALA A 1 309 ? -16.903 -0.832 0.176 1.00 76.94 309 ALA A C 1
ATOM 2312 O O . ALA A 1 309 ? -17.405 -0.780 1.300 1.00 76.94 309 ALA A O 1
ATOM 2313 N N . GLY A 1 310 ? -16.242 0.208 -0.338 1.00 71.75 310 GLY A N 1
ATOM 2314 C CA . GLY A 1 310 ? -16.091 1.487 0.363 1.00 71.75 310 GLY A CA 1
ATOM 2315 C C . GLY A 1 310 ? -17.434 2.103 0.760 1.00 71.75 310 GLY A C 1
ATOM 2316 O O . GLY A 1 310 ? -17.598 2.565 1.892 1.00 71.75 310 GLY A O 1
ATOM 2317 N N . TRP A 1 311 ? -18.432 2.024 -0.122 1.00 72.38 311 TRP A N 1
ATOM 2318 C CA . TRP A 1 311 ? -19.777 2.516 0.168 1.00 72.38 311 TRP A CA 1
ATOM 2319 C C . TRP A 1 311 ? -20.462 1.713 1.285 1.00 72.38 311 TRP A C 1
ATOM 2321 O O . TRP A 1 311 ? -20.981 2.294 2.243 1.00 72.38 311 TRP A O 1
ATOM 2331 N N . THR A 1 312 ? -20.355 0.379 1.255 1.00 74.94 312 THR A N 1
ATOM 2332 C CA . THR A 1 312 ? -20.855 -0.482 2.346 1.00 74.94 312 THR A CA 1
ATOM 2333 C C . THR A 1 312 ? -20.158 -0.211 3.684 1.00 74.94 312 THR A C 1
ATOM 2335 O O . THR A 1 312 ? -20.810 -0.218 4.728 1.00 74.94 312 THR A O 1
ATOM 2338 N N . ALA A 1 313 ? -18.856 0.097 3.681 1.00 68.56 313 ALA A N 1
ATOM 2339 C CA . ALA A 1 313 ? -18.101 0.423 4.891 1.00 68.56 313 ALA A CA 1
ATOM 2340 C C . ALA A 1 313 ? -18.622 1.703 5.569 1.00 68.56 313 ALA A C 1
ATOM 2342 O O . ALA A 1 313 ? -18.698 1.770 6.800 1.00 68.56 313 ALA A O 1
ATOM 2343 N N . VAL A 1 314 ? -19.015 2.705 4.776 1.00 69.50 314 VAL A N 1
ATOM 2344 C CA . VAL A 1 314 ? -19.618 3.953 5.271 1.00 69.50 314 VAL A CA 1
ATOM 2345 C C . VAL A 1 314 ? -21.012 3.701 5.850 1.00 69.50 314 VAL A C 1
ATOM 2347 O O . VAL A 1 314 ? -21.317 4.202 6.934 1.00 69.50 314 VAL A O 1
ATOM 2350 N N . LEU A 1 315 ? -21.838 2.895 5.175 1.00 72.50 315 LEU A N 1
ATOM 2351 C CA . LEU A 1 315 ? -23.185 2.539 5.641 1.00 72.50 315 LEU A CA 1
ATOM 2352 C C . LEU A 1 315 ? -23.142 1.756 6.963 1.00 72.50 315 LEU A C 1
ATOM 2354 O O . LEU A 1 315 ? -23.808 2.124 7.933 1.00 72.50 315 LEU A O 1
ATOM 2358 N N . LEU A 1 316 ? -22.281 0.739 7.049 1.00 66.88 316 LEU A N 1
ATOM 2359 C CA . LEU A 1 316 ? -22.072 -0.048 8.270 1.00 66.88 316 LEU A CA 1
ATOM 2360 C C . LEU A 1 316 ? -21.439 0.779 9.401 1.00 66.88 316 LEU A C 1
ATOM 2362 O O . LEU A 1 316 ? -21.690 0.521 10.579 1.00 66.88 316 LEU A O 1
ATOM 2366 N N . GLY A 1 317 ? -20.664 1.812 9.057 1.00 57.31 317 GLY A N 1
ATOM 2367 C CA . GLY A 1 317 ? -20.123 2.781 10.008 1.00 57.31 317 GLY A CA 1
ATOM 2368 C C . GLY A 1 317 ? -21.187 3.610 10.722 1.00 57.31 317 GLY A C 1
ATOM 2369 O O . GLY A 1 317 ? -20.997 3.920 11.897 1.00 57.31 317 GLY A O 1
ATOM 2370 N N . LYS A 1 318 ? -22.305 3.915 10.051 1.00 50.69 318 LYS A N 1
ATOM 2371 C CA . LYS A 1 318 ? -23.449 4.636 10.634 1.00 50.69 318 LYS A CA 1
ATOM 2372 C C . LYS A 1 318 ? -24.341 3.732 11.495 1.00 50.69 318 LYS A C 1
ATOM 2374 O O . LYS A 1 318 ? -24.837 4.184 12.518 1.00 50.69 318 LYS A O 1
ATOM 2379 N N . ALA A 1 319 ? -24.493 2.457 11.127 1.00 39.34 319 ALA A N 1
ATOM 2380 C CA . ALA A 1 319 ? -25.301 1.484 11.876 1.00 39.34 319 ALA A CA 1
ATOM 2381 C C . ALA A 1 319 ? -24.619 0.962 13.162 1.00 39.34 319 ALA A C 1
ATOM 2383 O O . ALA A 1 319 ? -25.282 0.481 14.076 1.00 39.34 319 ALA A O 1
ATOM 2384 N N . ALA A 1 320 ? -23.289 1.052 13.252 1.00 39.09 320 ALA A N 1
ATOM 2385 C CA . ALA A 1 320 ? -22.493 0.551 14.374 1.00 39.09 320 ALA A CA 1
ATOM 2386 C C . ALA A 1 320 ? -22.073 1.653 15.367 1.00 39.09 320 ALA A C 1
ATOM 2388 O O . ALA A 1 320 ? -20.941 1.632 15.859 1.00 39.09 320 ALA A O 1
ATOM 2389 N N . ILE A 1 321 ? -22.968 2.600 15.665 1.00 32.78 321 ILE A N 1
ATOM 2390 C CA . ILE A 1 321 ? -22.825 3.541 16.785 1.00 32.78 321 ILE A CA 1
ATOM 2391 C C . ILE A 1 321 ? -23.559 2.936 17.992 1.00 32.78 321 ILE A C 1
ATOM 2393 O O . ILE A 1 321 ? -24.756 3.163 18.147 1.00 32.78 321 ILE A O 1
ATOM 2397 N N . PRO A 1 322 ? -22.912 2.139 18.863 1.00 32.84 322 PRO A N 1
ATOM 2398 C CA . PRO A 1 322 ? -23.481 1.908 20.176 1.00 32.84 322 PRO A CA 1
ATOM 2399 C C . PRO A 1 322 ? -23.422 3.229 20.944 1.00 32.84 322 PRO A C 1
ATOM 2401 O O . PRO A 1 322 ? -22.358 3.841 21.063 1.00 32.84 322 PRO A O 1
ATOM 2404 N N . THR A 1 323 ? -24.577 3.645 21.457 1.00 31.22 323 THR A N 1
ATOM 2405 C CA . THR A 1 323 ? -24.733 4.678 22.482 1.00 31.22 323 THR A CA 1
ATOM 2406 C C . THR A 1 323 ? -23.631 4.536 23.527 1.00 31.22 323 THR A C 1
ATOM 2408 O O . THR A 1 323 ? -23.465 3.494 24.167 1.00 31.22 323 THR A O 1
ATOM 2411 N N . PHE A 1 324 ? -22.826 5.584 23.639 1.00 33.12 324 PHE A N 1
ATOM 2412 C CA . PHE A 1 324 ? -21.687 5.662 24.535 1.00 33.12 324 PHE A CA 1
ATOM 2413 C C . PHE A 1 324 ? -22.187 5.603 25.987 1.00 33.12 324 PHE A C 1
ATOM 2415 O O . PHE A 1 324 ? -22.745 6.570 26.492 1.00 33.12 324 PHE A O 1
ATOM 2422 N N . SER A 1 325 ? -22.030 4.457 26.658 1.00 27.73 325 SER A N 1
ATOM 2423 C CA . SER A 1 325 ? -22.320 4.335 28.092 1.00 27.73 325 SER A CA 1
ATOM 2424 C C . SER A 1 325 ? -21.136 4.895 28.909 1.00 27.73 325 SER A C 1
ATOM 2426 O O . SER A 1 325 ? -19.994 4.504 28.635 1.00 27.73 325 SER A O 1
ATOM 2428 N N . PRO A 1 326 ? -21.346 5.769 29.918 1.00 30.20 326 PRO A N 1
ATOM 2429 C CA . PRO A 1 326 ? -20.288 6.581 30.549 1.00 30.20 326 PRO A CA 1
ATOM 2430 C C . PRO A 1 326 ? -19.271 5.817 31.425 1.00 30.20 326 PRO A C 1
ATOM 2432 O O . PRO A 1 326 ? -18.422 6.424 32.074 1.00 30.20 326 PRO A O 1
ATOM 2435 N N . GLY A 1 327 ? -19.313 4.483 31.476 1.00 33.53 327 GLY A N 1
ATOM 2436 C CA . GLY A 1 327 ? -18.554 3.686 32.450 1.00 33.53 327 GLY A CA 1
ATOM 2437 C C . GLY A 1 327 ? -17.070 3.437 32.138 1.00 33.53 327 GLY A C 1
ATOM 2438 O O . GLY A 1 327 ? -16.363 2.856 32.962 1.00 33.53 327 GLY A O 1
ATOM 2439 N N . ARG A 1 328 ? -16.551 3.832 30.964 1.00 33.69 328 ARG A N 1
ATOM 2440 C CA . ARG A 1 328 ? -15.194 3.437 30.515 1.00 33.69 328 ARG A CA 1
ATOM 2441 C C . ARG A 1 328 ? -14.078 4.457 30.802 1.00 33.69 328 ARG A C 1
ATOM 2443 O O . ARG A 1 328 ? -12.979 4.323 30.264 1.00 33.69 328 ARG A O 1
ATOM 2450 N N . SER A 1 329 ? -14.307 5.410 31.708 1.00 34.62 329 SER A N 1
ATOM 2451 C CA . SER A 1 329 ? -13.302 6.379 32.190 1.00 34.62 329 SER A CA 1
ATOM 2452 C C . SER A 1 329 ? -12.165 5.747 33.019 1.00 34.62 329 SER A C 1
ATOM 2454 O O . SER A 1 329 ? -11.098 6.342 33.170 1.00 34.62 329 SER A O 1
ATOM 2456 N N . LYS A 1 330 ? -12.322 4.504 33.503 1.00 32.09 330 LYS A N 1
ATOM 2457 C CA . LYS A 1 330 ? -11.302 3.828 34.332 1.00 32.09 330 LYS A CA 1
ATOM 2458 C C . LYS A 1 330 ? -10.109 3.246 33.552 1.00 32.09 330 LYS A C 1
ATOM 2460 O O . LYS A 1 330 ? -9.027 3.149 34.121 1.00 32.09 330 LYS A O 1
ATOM 2465 N N . CYS A 1 331 ? -10.243 2.916 32.260 1.00 35.88 331 CYS A N 1
ATOM 2466 C CA . CYS A 1 331 ? -9.100 2.433 31.457 1.00 35.88 331 CYS A CA 1
ATOM 2467 C C . CYS A 1 331 ? -8.195 3.578 30.960 1.00 35.88 331 CYS A C 1
ATOM 2469 O O . CYS A 1 331 ? -7.036 3.350 30.619 1.00 35.88 331 CYS A O 1
ATOM 2471 N N . TRP A 1 332 ? -8.713 4.810 30.963 1.00 24.88 332 TRP A N 1
ATOM 2472 C CA . TRP A 1 332 ? -7.995 6.018 30.552 1.00 24.88 332 TRP A CA 1
ATOM 2473 C C . TRP A 1 332 ? -7.059 6.557 31.638 1.00 24.88 332 TRP A C 1
ATOM 2475 O O . TRP A 1 332 ? -6.001 7.087 31.317 1.00 24.88 332 TRP A O 1
ATOM 2485 N N . LYS A 1 333 ? -7.368 6.328 32.923 1.00 30.03 333 LYS A N 1
ATOM 2486 C CA . LYS A 1 333 ? -6.485 6.698 34.047 1.00 30.03 333 LYS A CA 1
ATOM 2487 C C . LYS A 1 333 ? -5.228 5.814 34.183 1.00 30.03 333 LYS A C 1
ATOM 2489 O O . LYS A 1 333 ? -4.385 6.094 35.024 1.00 30.03 333 LYS A O 1
ATOM 2494 N N . LYS A 1 334 ? -5.078 4.760 33.364 1.00 34.00 334 LYS A N 1
ATOM 2495 C CA . LYS A 1 334 ? -3.902 3.862 33.330 1.00 34.00 334 LYS A CA 1
ATOM 2496 C C . LYS A 1 334 ? -3.121 3.924 32.005 1.00 34.00 334 LYS A C 1
ATOM 2498 O O . LYS A 1 334 ? -2.523 2.926 31.607 1.00 34.00 334 LYS A O 1
ATOM 2503 N N . LEU A 1 335 ? -3.085 5.070 31.319 1.00 36.75 335 LEU A N 1
ATOM 2504 C CA . LEU A 1 335 ? -1.951 5.376 30.436 1.00 36.75 335 LEU A CA 1
ATOM 2505 C C . LEU A 1 335 ? -0.898 6.145 31.254 1.00 36.75 335 LEU A C 1
ATOM 2507 O O . LEU A 1 335 ? -1.032 7.356 31.411 1.00 36.75 335 LEU A O 1
ATOM 2511 N N . PRO A 1 336 ? 0.126 5.471 31.813 1.00 31.34 336 PRO A N 1
ATOM 2512 C CA . PRO A 1 336 ? 1.235 6.159 32.458 1.00 31.34 336 PRO A CA 1
ATOM 2513 C C . PRO A 1 336 ? 2.045 6.882 31.380 1.00 31.34 336 PRO A C 1
ATOM 2515 O O . PRO A 1 336 ? 2.780 6.235 30.641 1.00 31.34 336 PRO A O 1
ATOM 2518 N N . GLY A 1 337 ? 1.883 8.204 31.284 1.00 44.66 337 GLY A N 1
ATOM 2519 C CA . GLY A 1 337 ? 2.670 9.094 30.430 1.00 44.66 337 GLY A CA 1
ATOM 2520 C C . GLY A 1 337 ? 2.516 8.851 28.922 1.00 44.66 337 GLY A C 1
ATOM 2521 O O . GLY A 1 337 ? 2.436 7.729 28.425 1.00 44.66 337 GLY A O 1
ATOM 2522 N N . ILE A 1 338 ? 2.520 9.922 28.135 1.00 52.09 338 ILE A N 1
ATOM 2523 C CA . ILE A 1 338 ? 2.779 9.809 26.696 1.00 52.09 338 ILE A CA 1
ATOM 2524 C C . ILE A 1 338 ? 4.160 9.168 26.559 1.00 52.09 338 ILE A C 1
ATOM 2526 O O . ILE A 1 338 ? 5.175 9.772 26.892 1.00 52.09 338 ILE A O 1
ATOM 2530 N N . SER A 1 339 ? 4.203 7.900 26.153 1.00 54.62 339 SER A N 1
ATOM 2531 C CA . SER A 1 339 ? 5.464 7.174 26.084 1.00 54.62 339 SER A CA 1
ATOM 2532 C C . SER A 1 339 ? 6.340 7.824 25.014 1.00 54.62 339 SER A C 1
ATOM 2534 O O . SER A 1 339 ? 5.981 7.827 23.841 1.00 54.62 339 SER A O 1
ATOM 2536 N N . CYS A 1 340 ? 7.475 8.384 25.418 1.00 59.16 340 CYS A N 1
ATOM 2537 C CA . CYS A 1 340 ? 8.407 9.140 24.578 1.00 59.16 340 CYS A CA 1
ATOM 2538 C C . CYS A 1 340 ? 9.145 8.282 23.529 1.00 59.16 340 CYS A C 1
ATOM 2540 O O . CYS A 1 340 ? 9.707 8.813 22.579 1.00 59.16 340 CYS A O 1
ATOM 2542 N N . TRP A 1 341 ? 9.091 6.948 23.625 1.00 56.16 341 TRP A N 1
ATOM 2543 C CA . TRP A 1 341 ? 9.863 6.060 22.744 1.00 56.16 341 TRP A CA 1
ATOM 2544 C C . TRP A 1 341 ? 9.543 6.150 21.231 1.00 56.16 341 TRP A C 1
ATOM 2546 O O . TRP A 1 341 ? 10.491 6.039 20.453 1.00 56.16 341 TRP A O 1
ATOM 2556 N N . PRO A 1 342 ? 8.288 6.349 20.754 1.00 67.75 342 PRO A N 1
ATOM 2557 C CA . PRO A 1 342 ? 8.007 6.465 19.321 1.00 67.75 342 PRO A CA 1
ATOM 2558 C C . PRO A 1 342 ? 8.595 7.745 18.724 1.00 67.75 342 PRO A C 1
ATOM 2560 O O . PRO A 1 342 ? 9.012 7.748 17.572 1.00 67.75 342 PRO A O 1
ATOM 2563 N N . TRP A 1 343 ? 8.659 8.811 19.523 1.00 68.75 343 TRP A N 1
ATOM 2564 C CA . TRP A 1 343 ? 9.249 10.098 19.159 1.00 68.75 343 TRP A CA 1
ATOM 2565 C C . TRP A 1 343 ? 10.751 9.966 18.959 1.00 68.75 343 TRP A C 1
ATOM 2567 O O . TRP A 1 343 ? 11.277 10.379 17.930 1.00 68.75 343 TRP A O 1
ATOM 2577 N N . SER A 1 344 ? 11.422 9.301 19.902 1.00 76.25 344 SER A N 1
ATOM 2578 C CA . SER A 1 344 ? 12.849 8.997 19.802 1.00 76.25 344 SER A CA 1
ATOM 2579 C C . SER A 1 344 ? 13.158 8.119 18.590 1.00 76.25 344 SER A C 1
ATOM 2581 O O . SER A 1 344 ? 14.102 8.399 17.858 1.00 76.25 344 SER A O 1
ATOM 2583 N N . LEU A 1 345 ? 12.346 7.085 18.334 1.00 74.50 345 LEU A N 1
ATOM 2584 C CA . LEU A 1 345 ? 12.563 6.195 17.191 1.00 74.50 345 LEU A CA 1
ATOM 2585 C C . LEU A 1 345 ? 12.327 6.910 15.853 1.00 74.50 345 LEU A C 1
ATOM 2587 O O . LEU A 1 345 ? 13.106 6.729 14.922 1.00 74.50 345 LEU A O 1
ATOM 2591 N N . ALA A 1 346 ? 11.286 7.739 15.753 1.00 76.81 346 ALA A N 1
ATOM 2592 C CA . ALA A 1 346 ? 11.031 8.531 14.554 1.00 76.81 346 ALA A CA 1
ATOM 2593 C C . ALA A 1 346 ? 12.141 9.556 14.298 1.00 76.81 346 ALA A C 1
ATOM 2595 O O . ALA A 1 346 ? 12.593 9.669 13.162 1.00 76.81 346 ALA A O 1
ATOM 2596 N N . SER A 1 347 ? 12.623 10.237 15.342 1.00 77.25 347 SER A N 1
ATOM 2597 C CA . SER A 1 347 ? 13.774 11.143 15.247 1.00 77.25 347 SER A CA 1
ATOM 2598 C C . SER A 1 347 ? 15.025 10.410 14.743 1.00 77.25 347 SER A C 1
ATOM 2600 O O . SER A 1 347 ? 15.653 10.855 13.786 1.00 77.25 347 SER A O 1
ATOM 2602 N N . LEU A 1 348 ? 15.314 9.216 15.281 1.00 84.06 348 LEU A N 1
ATOM 2603 C CA . LEU A 1 348 ? 16.445 8.386 14.849 1.00 84.06 348 LEU A CA 1
ATOM 2604 C C . LEU A 1 348 ? 16.353 7.982 13.369 1.00 84.06 348 LEU A C 1
ATOM 2606 O O . LEU A 1 348 ? 17.317 8.143 12.625 1.00 84.06 348 LEU A O 1
ATOM 2610 N N . PHE A 1 349 ? 15.195 7.486 12.918 1.00 82.69 349 PHE A N 1
ATOM 2611 C CA . PHE A 1 349 ? 15.003 7.143 11.504 1.00 82.69 349 PHE A CA 1
ATOM 2612 C C . PHE A 1 349 ? 15.118 8.370 10.601 1.00 82.69 349 PHE A C 1
ATOM 2614 O O . PHE A 1 349 ? 15.704 8.289 9.523 1.00 82.69 349 PHE A O 1
ATOM 2621 N N . MET A 1 350 ? 14.579 9.516 11.026 1.00 82.94 350 MET A N 1
ATOM 2622 C CA . MET A 1 350 ? 14.721 10.748 10.260 1.00 82.94 350 MET A CA 1
ATOM 2623 C C . MET A 1 350 ? 16.180 11.193 10.166 1.00 82.94 350 MET A C 1
ATOM 2625 O O . MET A 1 350 ? 16.581 11.621 9.087 1.00 82.94 350 MET A O 1
ATOM 2629 N N . TYR A 1 351 ? 16.954 11.069 11.244 1.00 86.44 351 TYR A N 1
ATOM 2630 C CA . TYR A 1 351 ? 18.385 11.357 11.247 1.00 86.44 351 TYR A CA 1
ATOM 2631 C C . TYR A 1 351 ? 19.137 10.461 10.257 1.00 86.44 351 TYR A C 1
ATOM 2633 O O . TYR A 1 351 ? 19.870 10.974 9.422 1.00 86.44 351 TYR A O 1
ATOM 2641 N N . MET A 1 352 ? 18.892 9.144 10.274 1.00 86.25 352 MET A N 1
ATOM 2642 C CA . MET A 1 352 ? 19.526 8.199 9.339 1.00 86.25 352 MET A CA 1
ATOM 2643 C C . MET A 1 352 ? 19.228 8.529 7.874 1.00 86.25 352 MET A C 1
ATOM 2645 O O . MET A 1 352 ? 20.129 8.510 7.043 1.00 86.25 352 MET A O 1
ATOM 2649 N N . VAL A 1 353 ? 17.973 8.861 7.554 1.00 86.81 353 VAL A N 1
ATOM 2650 C CA . VAL A 1 353 ? 17.584 9.229 6.183 1.00 86.81 353 VAL A CA 1
ATOM 2651 C C . VAL A 1 353 ? 18.268 10.523 5.741 1.00 86.81 353 VAL A C 1
ATOM 2653 O O . VAL A 1 353 ? 18.704 10.616 4.601 1.00 86.81 353 VAL A O 1
ATOM 2656 N N . LEU A 1 354 ? 18.382 11.517 6.627 1.00 84.19 354 LEU A N 1
ATOM 2657 C CA . LEU A 1 354 ? 19.100 12.753 6.311 1.00 84.19 354 LEU A CA 1
ATOM 2658 C C . LEU A 1 354 ? 20.604 12.522 6.172 1.00 84.19 354 LEU A C 1
ATOM 2660 O O . LEU A 1 354 ? 21.215 13.109 5.288 1.00 84.19 354 LEU A O 1
ATOM 2664 N N . ALA A 1 355 ? 21.186 11.664 7.008 1.00 83.94 355 ALA A N 1
ATOM 2665 C CA . ALA A 1 355 ? 22.600 11.319 6.924 1.00 83.94 355 ALA A CA 1
ATOM 2666 C C . ALA A 1 355 ? 22.930 10.631 5.598 1.00 83.94 355 ALA A C 1
ATOM 2668 O O . ALA A 1 355 ? 23.938 10.953 4.982 1.00 83.94 355 ALA A O 1
ATOM 2669 N N . ALA A 1 356 ? 22.042 9.755 5.121 1.00 86.56 356 ALA A N 1
ATOM 2670 C CA . ALA A 1 356 ? 22.158 9.162 3.793 1.00 86.56 356 ALA A CA 1
ATOM 2671 C C . ALA A 1 356 ? 21.968 10.195 2.668 1.00 86.56 356 ALA A C 1
ATOM 2673 O O . ALA A 1 356 ? 22.651 10.120 1.659 1.00 86.56 356 ALA A O 1
ATOM 2674 N N . GLN A 1 357 ? 21.058 11.162 2.836 1.00 81.38 357 GLN A N 1
ATOM 2675 C CA . GLN A 1 357 ? 20.779 12.190 1.825 1.00 81.38 357 GLN A CA 1
ATOM 2676 C C . GLN A 1 357 ? 21.932 13.184 1.638 1.00 81.38 357 GLN A C 1
ATOM 2678 O O . GLN A 1 357 ? 22.185 13.608 0.517 1.00 81.38 357 GLN A O 1
ATOM 2683 N N . PHE A 1 358 ? 22.565 13.604 2.733 1.00 82.62 358 PHE A N 1
ATOM 2684 C CA . PHE A 1 358 ? 23.637 14.602 2.721 1.00 82.62 358 PHE A CA 1
ATOM 2685 C C . PHE A 1 358 ? 25.038 13.981 2.735 1.00 82.62 358 PHE A C 1
ATOM 2687 O O . PHE A 1 358 ? 26.011 14.723 2.828 1.00 82.62 358 PHE A O 1
ATOM 2694 N N . GLU A 1 359 ? 25.131 12.645 2.739 1.00 84.06 359 GLU A N 1
ATOM 2695 C CA . GLU A 1 359 ? 26.378 11.877 2.903 1.00 84.06 359 GLU A CA 1
ATOM 2696 C C . GLU A 1 359 ? 27.255 12.380 4.069 1.00 84.06 359 GLU A C 1
ATOM 2698 O O . GLU A 1 359 ? 28.479 12.294 4.063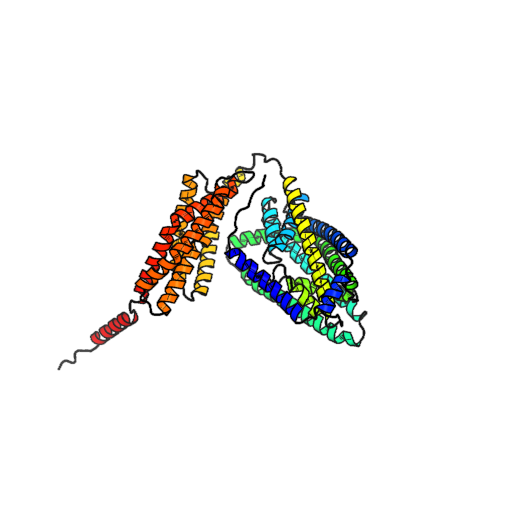 1.00 84.06 359 GLU A O 1
ATOM 2703 N N . SER A 1 360 ? 26.613 12.927 5.103 1.00 80.94 360 SER A N 1
ATOM 2704 C CA . SER A 1 360 ? 27.257 13.617 6.218 1.00 80.94 360 SER A CA 1
ATOM 2705 C C . SER A 1 360 ? 26.417 13.461 7.474 1.00 80.94 360 SER A C 1
ATOM 2707 O O . SER A 1 360 ? 25.189 13.527 7.430 1.00 80.94 360 SER A O 1
ATOM 2709 N N . PHE A 1 361 ? 27.076 13.277 8.617 1.00 81.25 361 PHE A N 1
ATOM 2710 C CA . PHE A 1 361 ? 26.409 13.176 9.917 1.00 81.25 361 PHE A CA 1
ATOM 2711 C C . PHE A 1 361 ? 26.122 14.548 10.545 1.00 81.25 361 PHE A C 1
ATOM 2713 O O . PHE A 1 361 ? 25.257 14.653 11.415 1.00 81.25 361 PHE A O 1
ATOM 2720 N N . THR A 1 362 ? 26.768 15.617 10.074 1.00 84.69 362 THR A N 1
ATOM 2721 C CA . THR A 1 362 ? 26.707 16.933 10.726 1.00 84.69 362 THR A CA 1
ATOM 2722 C C . THR A 1 362 ? 25.533 17.786 10.244 1.00 84.69 362 THR A C 1
ATOM 2724 O O . THR A 1 362 ? 24.809 18.363 11.057 1.00 84.69 362 THR A O 1
ATOM 2727 N N . TYR A 1 363 ? 25.249 17.798 8.937 1.00 85.75 363 TYR A N 1
ATOM 2728 C CA . TYR A 1 363 ? 24.077 18.496 8.385 1.00 85.75 363 TYR A CA 1
ATOM 2729 C C . TYR A 1 363 ? 22.728 17.970 8.929 1.00 85.75 363 TYR A C 1
ATOM 2731 O O . TYR A 1 363 ? 21.874 18.781 9.302 1.00 85.75 363 TYR A O 1
ATOM 2739 N N . PRO A 1 364 ? 22.514 16.644 9.082 1.00 88.12 364 PRO A N 1
ATOM 2740 C CA . PRO A 1 364 ? 21.339 16.097 9.762 1.00 88.12 364 PRO A CA 1
ATOM 2741 C C . PRO A 1 364 ? 21.173 16.593 11.194 1.00 88.12 364 PRO A C 1
ATOM 2743 O O . PRO A 1 364 ? 20.045 16.839 11.619 1.00 88.12 364 PRO A O 1
ATOM 2746 N N . PHE A 1 365 ? 22.272 16.741 11.937 1.00 87.38 365 PHE A N 1
ATOM 2747 C CA . PHE A 1 365 ? 22.242 17.209 13.319 1.00 87.38 365 PHE A CA 1
ATOM 2748 C C . PHE A 1 365 ? 21.716 18.648 13.410 1.00 87.38 365 PHE A C 1
ATOM 2750 O O . PHE A 1 365 ? 20.801 18.911 14.192 1.00 87.38 365 PHE A O 1
ATOM 2757 N N . ILE A 1 366 ? 22.198 19.545 12.542 1.00 86.75 366 ILE A N 1
ATOM 2758 C CA . ILE A 1 366 ? 21.736 20.942 12.461 1.00 86.75 366 ILE A CA 1
ATOM 2759 C C . ILE A 1 366 ? 20.232 21.015 12.173 1.00 86.75 366 ILE A C 1
ATOM 2761 O O . ILE A 1 366 ? 19.492 21.740 12.839 1.00 86.75 366 ILE A O 1
ATOM 2765 N N . ILE A 1 367 ? 19.751 20.221 11.215 1.00 88.31 367 ILE A N 1
ATOM 2766 C CA . ILE A 1 367 ? 18.326 20.189 10.862 1.00 88.31 367 ILE A CA 1
ATOM 2767 C C . ILE A 1 367 ? 17.496 19.646 12.035 1.00 88.31 367 ILE A C 1
ATOM 2769 O O . ILE A 1 367 ? 16.417 20.165 12.330 1.00 88.31 367 ILE A O 1
ATOM 2773 N N . MET A 1 368 ? 17.988 18.616 12.726 1.00 84.81 368 MET A N 1
ATOM 2774 C CA . MET A 1 368 ? 17.305 17.995 13.867 1.00 84.81 368 MET A CA 1
ATOM 2775 C C . MET A 1 368 ? 17.267 18.895 15.104 1.00 84.81 368 MET A C 1
ATOM 2777 O O . MET A 1 368 ? 16.352 18.748 15.914 1.00 84.81 368 MET A O 1
ATOM 2781 N N . LEU A 1 369 ? 18.181 19.861 15.226 1.00 83.19 369 LEU A N 1
ATOM 2782 C CA . LEU A 1 369 ? 18.198 20.842 16.315 1.00 83.19 369 LEU A CA 1
ATOM 2783 C C . LEU A 1 369 ? 16.919 21.693 16.348 1.00 83.19 369 LEU A C 1
ATOM 2785 O O . LEU A 1 369 ? 16.489 22.122 17.414 1.00 83.19 369 LEU A O 1
ATOM 2789 N N . THR A 1 370 ? 16.243 21.841 15.205 1.00 81.38 370 THR A N 1
ATOM 2790 C CA . THR A 1 370 ? 14.941 22.520 15.104 1.00 81.38 370 THR A CA 1
ATOM 2791 C C . THR A 1 370 ? 13.792 21.724 15.724 1.00 81.38 370 THR A C 1
ATOM 2793 O O . THR A 1 370 ? 12.793 22.309 16.130 1.00 81.38 370 THR A O 1
ATOM 2796 N N . LEU A 1 371 ? 13.906 20.397 15.848 1.00 81.25 371 LEU A N 1
ATOM 2797 C CA . LEU A 1 371 ? 12.801 19.545 16.290 1.00 81.25 371 LEU A CA 1
ATOM 2798 C C . LEU A 1 371 ? 12.413 19.748 17.762 1.00 81.25 371 LEU A C 1
ATOM 2800 O O . LEU A 1 371 ? 11.221 19.943 18.017 1.00 81.25 371 LEU A O 1
ATOM 2804 N N . PRO A 1 372 ? 13.346 19.746 18.738 1.00 78.12 372 PRO A N 1
ATOM 2805 C CA . PRO A 1 372 ? 13.015 20.034 20.133 1.00 78.12 372 PRO A CA 1
ATOM 2806 C C . PRO A 1 372 ? 12.357 21.403 20.314 1.00 78.12 372 PRO A C 1
ATOM 2808 O O . PRO A 1 372 ? 11.455 21.538 21.136 1.00 78.12 372 PRO A O 1
ATOM 2811 N N . LEU A 1 373 ? 12.748 22.391 19.502 1.00 75.88 373 LEU A N 1
ATOM 2812 C CA . LEU A 1 373 ? 12.200 23.749 19.542 1.00 75.88 373 LEU A CA 1
ATOM 2813 C C . LEU A 1 373 ? 10.716 23.796 19.156 1.00 75.88 373 LEU A C 1
ATOM 2815 O O . LEU A 1 373 ? 9.996 24.668 19.627 1.00 75.88 373 LEU A O 1
ATOM 2819 N N . THR A 1 374 ? 10.218 22.846 18.360 1.00 78.31 374 THR A N 1
ATOM 2820 C CA . THR A 1 374 ? 8.797 22.808 17.956 1.00 78.31 374 THR A CA 1
ATOM 2821 C C . THR A 1 374 ? 7.850 22.378 19.075 1.00 78.31 374 THR A C 1
ATOM 2823 O O . THR A 1 374 ? 6.674 22.750 19.066 1.00 78.31 374 THR A O 1
ATOM 2826 N N . ILE A 1 375 ? 8.340 21.589 20.036 1.00 80.00 375 ILE A N 1
ATOM 2827 C CA . ILE A 1 375 ? 7.507 20.953 21.062 1.00 80.00 375 ILE A CA 1
ATOM 2828 C C . ILE A 1 375 ? 6.915 21.998 22.025 1.00 80.00 375 ILE A C 1
ATOM 2830 O O . ILE A 1 375 ? 5.694 21.987 22.194 1.00 80.00 375 ILE A O 1
ATOM 2834 N N . PRO A 1 376 ? 7.694 22.938 22.604 1.00 77.69 376 PRO A N 1
ATOM 2835 C CA . PRO A 1 376 ? 7.150 23.997 23.454 1.00 77.69 376 PRO A CA 1
ATOM 2836 C C . PRO A 1 376 ? 6.062 24.822 22.765 1.00 77.69 376 PRO A C 1
ATOM 2838 O O . PRO A 1 376 ? 5.029 25.086 23.368 1.00 77.69 376 PRO A O 1
ATOM 2841 N N . PHE A 1 377 ? 6.237 25.166 21.488 1.00 83.12 377 PHE A N 1
ATOM 2842 C CA . PHE A 1 377 ? 5.254 25.954 20.741 1.00 83.12 377 PHE A CA 1
ATOM 2843 C C . PHE A 1 377 ? 3.962 25.192 20.451 1.00 83.12 377 PHE A C 1
ATOM 2845 O O . PHE A 1 377 ? 2.864 25.744 20.558 1.00 83.12 377 PHE A O 1
ATOM 2852 N N . ALA A 1 378 ? 4.072 23.903 20.137 1.00 82.88 378 ALA A N 1
ATOM 2853 C CA . ALA A 1 378 ? 2.910 23.042 19.976 1.00 82.88 378 ALA A CA 1
ATOM 2854 C C . ALA A 1 378 ? 2.132 22.898 21.297 1.00 82.88 378 ALA A C 1
ATOM 2856 O O . ALA A 1 378 ? 0.904 22.997 21.304 1.00 82.88 378 ALA A O 1
ATOM 2857 N N . LEU A 1 379 ? 2.834 22.737 22.423 1.00 78.25 379 LEU A N 1
ATOM 2858 C CA . LEU A 1 379 ? 2.224 22.688 23.756 1.00 78.25 379 LEU A CA 1
ATOM 2859 C C . LEU A 1 379 ? 1.588 24.023 24.155 1.00 78.25 379 LEU A C 1
ATOM 2861 O O . LEU A 1 379 ? 0.462 24.042 24.649 1.00 78.25 379 LEU A O 1
ATOM 2865 N N . PHE A 1 380 ? 2.263 25.134 23.877 1.00 80.69 380 PHE A N 1
ATOM 2866 C CA . PHE A 1 380 ? 1.761 26.480 24.136 1.00 80.69 380 PHE A CA 1
ATOM 2867 C C . PHE A 1 380 ? 0.463 26.763 23.369 1.00 80.69 380 PHE A C 1
ATOM 2869 O O . PHE A 1 380 ? -0.486 27.314 23.922 1.00 80.69 380 PHE A O 1
ATOM 2876 N N . SER A 1 381 ? 0.363 26.293 22.123 1.00 83.81 381 SER A N 1
ATOM 2877 C CA . SER A 1 381 ? -0.859 26.436 21.323 1.00 83.81 381 SER A CA 1
ATOM 2878 C C . SER A 1 381 ? -2.062 25.674 21.886 1.00 83.81 381 SER A C 1
ATOM 2880 O O . SER A 1 381 ? -3.196 26.155 21.830 1.00 83.81 381 SER A O 1
ATOM 2882 N N . LEU A 1 382 ? -1.822 24.499 22.471 1.00 80.50 382 LEU A N 1
ATOM 2883 C CA . LEU A 1 382 ? -2.849 23.712 23.152 1.00 80.50 382 LEU A CA 1
ATOM 2884 C C . LEU A 1 382 ? -3.283 24.387 24.448 1.00 80.50 382 LEU A C 1
ATOM 2886 O O . LEU A 1 382 ? -4.474 24.423 24.743 1.00 80.50 382 LEU A O 1
ATOM 2890 N N . TRP A 1 383 ? -2.325 24.959 25.177 1.00 80.19 383 TRP A N 1
ATOM 2891 C CA . TRP A 1 383 ? -2.589 25.694 26.405 1.00 80.19 383 TRP A CA 1
ATOM 2892 C C . TRP A 1 383 ? -3.469 26.926 26.153 1.00 80.19 383 TRP A C 1
ATOM 2894 O O . TRP A 1 383 ? -4.513 27.050 26.787 1.00 80.19 383 TRP A O 1
ATOM 2904 N N . ILE A 1 384 ? -3.137 27.759 25.156 1.00 80.94 384 ILE A N 1
ATOM 2905 C CA . ILE A 1 384 ? -3.945 28.939 24.781 1.00 80.94 384 ILE A CA 1
ATOM 2906 C C . ILE A 1 384 ? -5.361 28.552 24.339 1.00 80.94 384 ILE A C 1
ATOM 2908 O O . ILE A 1 384 ? -6.323 29.254 24.629 1.00 80.94 384 ILE A O 1
ATOM 2912 N N . THR A 1 385 ? -5.509 27.434 23.630 1.00 79.88 385 THR A N 1
ATOM 2913 C CA . THR A 1 385 ? -6.819 26.976 23.137 1.00 79.88 385 THR A CA 1
ATOM 2914 C C . THR A 1 385 ? -7.597 26.130 24.147 1.00 79.88 385 THR A C 1
ATOM 2916 O O . THR A 1 385 ? -8.655 25.603 23.801 1.00 79.88 385 THR A O 1
ATOM 2919 N N . GLY A 1 386 ? -7.091 25.974 25.377 1.00 76.50 386 GLY A N 1
ATOM 2920 C CA . GLY A 1 386 ? -7.742 25.202 26.439 1.00 76.50 386 GLY A CA 1
ATOM 2921 C C . GLY A 1 386 ? -7.843 23.699 26.154 1.00 76.50 386 GLY A C 1
ATOM 2922 O O . GLY A 1 386 ? -8.693 23.013 26.721 1.00 76.50 386 GLY A O 1
ATOM 2923 N N . ARG A 1 387 ? -7.010 23.162 25.254 1.00 76.25 387 ARG A N 1
ATOM 2924 C CA . ARG A 1 387 ? -7.066 21.757 24.825 1.00 76.25 387 ARG A CA 1
ATOM 2925 C C . ARG A 1 387 ? -6.105 20.893 25.630 1.00 76.25 387 ARG A C 1
ATOM 2927 O O . ARG A 1 387 ? -4.929 21.209 25.786 1.00 76.25 387 ARG A O 1
ATOM 2934 N N . ALA A 1 388 ? -6.591 19.740 26.083 1.00 75.44 388 ALA A N 1
ATOM 2935 C CA . ALA A 1 388 ? -5.778 18.797 26.837 1.00 75.44 388 ALA A CA 1
ATOM 2936 C C . ALA A 1 388 ? -4.742 18.071 25.960 1.00 75.44 388 ALA A C 1
ATOM 2938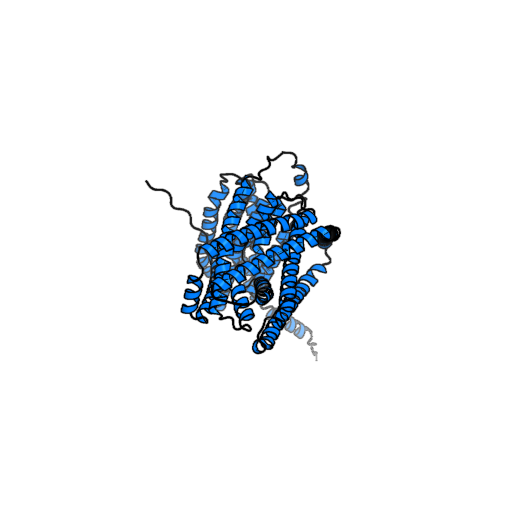 O O . ALA A 1 388 ? -4.998 17.703 24.807 1.00 75.44 388 ALA A O 1
ATOM 2939 N N . LEU A 1 389 ? -3.593 17.775 26.570 1.00 70.12 389 LEU A N 1
ATOM 2940 C CA . LEU A 1 389 ? -2.579 16.868 26.039 1.00 70.12 389 LEU A CA 1
ATOM 2941 C C . LEU A 1 389 ? -3.172 15.455 25.914 1.00 70.12 389 LEU A C 1
ATOM 2943 O O . LEU A 1 389 ? -3.308 14.710 26.882 1.00 70.12 389 LEU A O 1
ATOM 2947 N N . SER A 1 390 ? -3.550 15.097 24.694 1.00 77.06 390 SER A N 1
ATOM 2948 C CA . SER A 1 390 ? -4.199 13.841 24.333 1.00 77.06 390 SER A CA 1
ATOM 2949 C C . SER A 1 390 ? -3.384 13.072 23.289 1.00 77.06 390 SER A C 1
ATOM 2951 O O . SER A 1 390 ? -2.394 13.555 22.736 1.00 77.06 390 SER A O 1
ATOM 2953 N N . LEU A 1 391 ? -3.822 11.855 22.960 1.00 76.94 391 LEU A N 1
ATOM 2954 C CA . LEU A 1 391 ? -3.236 11.085 21.858 1.00 76.94 391 LEU A CA 1
ATOM 2955 C C . LEU A 1 391 ? -3.311 11.844 20.517 1.00 76.94 391 LEU A C 1
ATOM 2957 O O . LEU A 1 391 ? -2.426 11.707 19.677 1.00 76.94 391 LEU A O 1
ATOM 2961 N N . TRP A 1 392 ? -4.345 12.664 20.325 1.00 81.50 392 TRP A N 1
ATOM 2962 C CA . TRP A 1 392 ? -4.563 13.427 19.098 1.00 81.50 392 TRP A CA 1
ATOM 2963 C C . TRP A 1 392 ? -3.626 14.629 18.987 1.00 81.50 392 TRP A C 1
ATOM 2965 O O . TRP A 1 392 ? -3.054 14.857 17.924 1.00 81.50 392 TRP A O 1
ATOM 2975 N N . SER A 1 393 ? -3.381 15.349 20.083 1.00 77.12 393 SER A N 1
ATOM 2976 C CA . SER A 1 393 ? -2.347 16.388 20.095 1.00 77.12 393 SER A CA 1
ATOM 2977 C C . SER A 1 393 ? -0.947 15.791 19.935 1.00 77.12 393 SER A C 1
ATOM 2979 O O . SER A 1 393 ? -0.116 16.356 19.232 1.00 77.12 393 SER A O 1
ATOM 2981 N N . ALA A 1 394 ? -0.689 14.609 20.509 1.00 78.44 394 ALA A N 1
ATOM 2982 C CA . ALA A 1 394 ? 0.548 13.867 20.267 1.00 78.44 394 ALA A CA 1
ATOM 2983 C C . ALA A 1 394 ? 0.709 13.503 18.777 1.00 78.44 394 ALA A C 1
ATOM 2985 O O . ALA A 1 394 ? 1.785 13.666 18.214 1.00 78.44 394 ALA A O 1
ATOM 2986 N N . LEU A 1 395 ? -0.360 13.091 18.091 1.00 83.56 395 LEU A N 1
ATOM 2987 C CA . LEU A 1 395 ? -0.311 12.868 16.643 1.00 83.56 395 LEU A CA 1
ATOM 2988 C C . LEU A 1 395 ? -0.022 14.167 15.863 1.00 83.56 395 LEU A C 1
ATOM 2990 O O . LEU A 1 395 ? 0.765 14.147 14.918 1.00 83.56 395 LEU A O 1
ATOM 2994 N N . GLY A 1 396 ? -0.607 15.297 16.272 1.00 85.38 396 GLY A N 1
ATOM 2995 C CA . GLY A 1 396 ? -0.333 16.613 15.679 1.00 85.38 396 GLY A CA 1
ATOM 2996 C C . GLY A 1 396 ? 1.126 17.049 15.834 1.00 85.38 396 GLY A C 1
ATOM 2997 O O . GLY A 1 396 ? 1.766 17.422 14.852 1.00 85.38 396 GLY A O 1
ATOM 2998 N N . MET A 1 397 ? 1.687 16.913 17.037 1.00 83.25 397 MET A N 1
ATOM 2999 C CA . MET A 1 397 ? 3.110 17.157 17.297 1.00 83.25 397 MET A CA 1
ATOM 3000 C C . MET A 1 397 ? 4.012 16.212 16.476 1.00 83.25 397 MET A C 1
ATOM 3002 O O . MET A 1 397 ? 5.082 16.614 16.035 1.00 83.25 397 MET A O 1
ATOM 3006 N N . PHE A 1 398 ? 3.581 14.977 16.201 1.00 84.81 398 PHE A N 1
ATOM 3007 C CA . PHE A 1 398 ? 4.369 14.025 15.414 1.00 84.81 398 PHE A CA 1
ATOM 3008 C C . PHE A 1 398 ? 4.432 14.438 13.939 1.00 84.81 398 PHE A C 1
ATOM 3010 O O . PHE A 1 398 ? 5.485 14.365 13.306 1.00 84.81 398 PHE A O 1
ATOM 3017 N N . LEU A 1 399 ? 3.310 14.919 13.395 1.00 88.44 399 LEU A N 1
ATOM 3018 C CA . LEU A 1 399 ? 3.245 15.475 12.042 1.00 88.44 399 LEU A CA 1
ATOM 3019 C C . LEU A 1 399 ? 4.086 16.751 11.916 1.00 88.44 399 LEU A C 1
ATOM 3021 O O . LEU A 1 399 ? 4.763 16.933 10.903 1.00 88.44 399 LEU A O 1
ATOM 3025 N N . LEU A 1 400 ? 4.095 17.594 12.953 1.00 86.12 400 LEU A N 1
ATOM 3026 C CA . LEU A 1 400 ? 4.922 18.800 13.001 1.00 86.12 400 LEU A CA 1
ATOM 3027 C C . LEU A 1 400 ? 6.410 18.513 12.785 1.00 86.12 400 LEU A C 1
ATOM 3029 O O . LEU A 1 400 ? 7.034 19.233 12.007 1.00 86.12 400 LEU A O 1
ATOM 3033 N N . LEU A 1 401 ? 6.954 17.443 13.379 1.00 80.69 401 LEU A N 1
ATOM 3034 C CA . LEU A 1 401 ?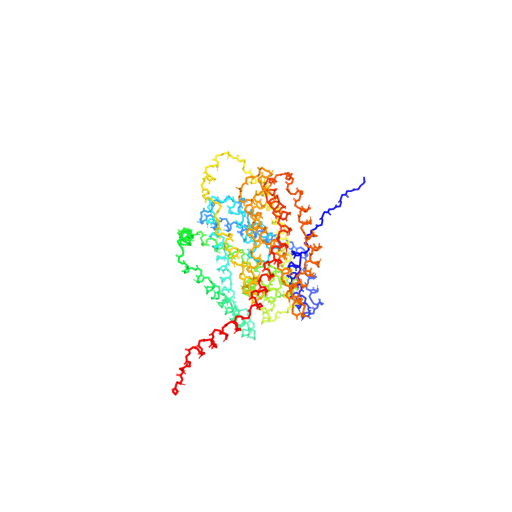 8.365 17.069 13.208 1.00 80.69 401 LEU A CA 1
ATOM 3035 C C . LEU A 1 401 ? 8.750 16.900 11.728 1.00 80.69 401 LEU A C 1
ATOM 3037 O O . LEU A 1 401 ? 9.816 17.329 11.290 1.00 80.69 401 LEU A O 1
ATOM 3041 N N . GLY A 1 402 ? 7.865 16.294 10.932 1.00 82.38 402 GLY A N 1
ATOM 3042 C CA . GLY A 1 402 ? 8.096 16.098 9.502 1.00 82.38 402 GLY A CA 1
ATOM 3043 C C . GLY A 1 402 ? 7.962 17.383 8.684 1.00 82.38 402 GLY A C 1
ATOM 3044 O O . GLY A 1 402 ? 8.692 17.568 7.709 1.00 82.38 402 GLY A O 1
ATOM 3045 N N . ILE A 1 403 ? 7.039 18.268 9.069 1.00 86.75 403 ILE A N 1
ATOM 3046 C CA . ILE A 1 403 ? 6.782 19.518 8.343 1.00 86.75 403 ILE A CA 1
ATOM 3047 C C . ILE A 1 403 ? 7.918 20.517 8.588 1.00 86.75 403 ILE A C 1
ATOM 3049 O O . ILE A 1 403 ? 8.434 21.080 7.627 1.00 86.75 403 ILE A O 1
ATOM 3053 N N . VAL A 1 404 ? 8.344 20.700 9.842 1.00 83.12 404 VAL A N 1
ATOM 3054 C CA . VAL A 1 404 ? 9.369 21.696 10.204 1.00 83.12 404 VAL A CA 1
ATOM 3055 C C . VAL A 1 404 ? 10.726 21.348 9.603 1.00 83.12 404 VAL A C 1
ATOM 3057 O O . VAL A 1 404 ? 11.355 22.213 8.990 1.00 83.12 404 VAL A O 1
ATOM 3060 N N . LYS A 1 405 ? 11.144 20.072 9.656 1.00 84.38 405 LYS A N 1
ATOM 3061 C CA . LYS A 1 405 ? 12.461 19.679 9.128 1.00 84.38 405 LYS A CA 1
ATOM 3062 C C . LYS A 1 405 ? 12.623 19.996 7.644 1.00 84.38 405 LYS A C 1
ATOM 3064 O O . LYS A 1 405 ? 13.729 20.248 7.190 1.00 84.38 405 LYS A O 1
ATOM 3069 N N . LYS A 1 406 ? 11.532 19.964 6.870 1.00 85.06 406 LYS A N 1
ATOM 3070 C CA . LYS A 1 406 ? 11.560 20.194 5.421 1.00 85.06 406 LYS A CA 1
ATOM 3071 C C . LYS A 1 406 ? 12.127 21.572 5.079 1.00 85.06 406 LYS A C 1
ATOM 3073 O O . LYS A 1 406 ? 12.825 21.693 4.077 1.00 85.06 406 LYS A O 1
ATOM 3078 N N . ASN A 1 407 ? 11.828 22.574 5.902 1.00 82.50 407 ASN A N 1
ATOM 3079 C CA . ASN A 1 407 ? 12.331 23.929 5.710 1.00 82.50 407 ASN A CA 1
ATOM 3080 C C . ASN A 1 407 ? 13.845 23.969 5.957 1.00 82.50 407 ASN A C 1
ATOM 3082 O O . ASN A 1 407 ? 14.574 24.477 5.114 1.00 82.50 407 ASN A O 1
ATOM 3086 N N . GLY A 1 408 ? 14.317 23.315 7.027 1.00 83.00 408 GLY A N 1
ATOM 3087 C CA . GLY A 1 408 ? 15.750 23.182 7.311 1.00 83.00 408 GLY A CA 1
ATOM 3088 C C . GLY A 1 408 ? 16.522 22.391 6.249 1.00 83.00 408 GLY A C 1
ATOM 3089 O O . GLY A 1 408 ? 17.619 22.790 5.884 1.00 83.00 408 GLY A O 1
ATOM 3090 N N . ILE A 1 409 ? 15.942 21.316 5.694 1.00 87.50 409 ILE A N 1
ATOM 3091 C CA . ILE A 1 409 ? 16.569 20.528 4.612 1.00 87.50 409 ILE A CA 1
ATOM 3092 C C . ILE A 1 409 ? 16.840 21.405 3.391 1.00 87.50 409 ILE A C 1
ATOM 3094 O O . ILE A 1 409 ? 17.957 21.411 2.895 1.00 87.50 409 ILE A O 1
ATOM 3098 N N . LEU A 1 410 ? 15.825 22.134 2.913 1.00 85.31 410 LEU A N 1
ATOM 3099 C CA . LEU A 1 410 ? 15.953 22.957 1.705 1.00 85.31 410 LEU A CA 1
ATOM 3100 C C . LEU A 1 410 ? 16.988 24.068 1.881 1.00 85.31 410 LEU A C 1
ATOM 3102 O O . LEU A 1 410 ? 17.765 24.332 0.974 1.00 85.31 410 LEU A O 1
ATOM 3106 N N . GLN A 1 411 ? 17.004 24.685 3.059 1.00 85.12 411 GLN A N 1
ATOM 3107 C CA . GLN A 1 411 ? 17.936 25.753 3.385 1.00 85.12 411 GLN A CA 1
ATOM 3108 C C . GLN A 1 411 ? 19.388 25.258 3.406 1.00 85.12 411 GLN A C 1
ATOM 3110 O O . GLN A 1 411 ? 20.247 25.872 2.778 1.00 85.12 411 GLN A O 1
ATOM 3115 N N . VAL A 1 412 ? 19.662 24.134 4.076 1.00 88.56 412 VAL A N 1
ATOM 3116 C CA . VAL A 1 412 ? 21.008 23.534 4.135 1.00 88.56 412 VAL A CA 1
ATOM 3117 C C . VAL A 1 412 ? 21.472 23.042 2.762 1.00 88.56 412 VAL A C 1
ATOM 3119 O O . VAL A 1 412 ? 22.606 23.306 2.375 1.00 88.56 412 VAL A O 1
ATOM 3122 N N . ASP A 1 413 ? 20.596 22.383 2.004 1.00 88.69 413 ASP A N 1
ATOM 3123 C CA . ASP A 1 413 ? 20.898 21.858 0.666 1.00 88.69 413 ASP A CA 1
ATOM 3124 C C . ASP A 1 413 ? 21.289 22.967 -0.321 1.00 88.69 413 ASP A C 1
ATOM 3126 O O . ASP A 1 413 ? 22.322 22.891 -0.988 1.00 88.69 413 ASP A O 1
ATOM 3130 N N . TYR A 1 414 ? 20.521 24.057 -0.353 1.00 86.50 414 TYR A N 1
ATOM 3131 C CA . TYR A 1 414 ? 20.822 25.180 -1.236 1.00 86.50 414 TYR A CA 1
ATOM 3132 C C . TYR A 1 414 ? 22.057 25.972 -0.778 1.00 86.50 414 TYR A C 1
ATOM 3134 O O . TYR A 1 414 ? 22.843 26.418 -1.611 1.00 86.50 414 TYR A O 1
ATOM 3142 N N . THR A 1 415 ? 22.296 26.070 0.536 1.00 87.75 415 THR A N 1
ATOM 3143 C CA . THR A 1 415 ? 23.534 26.666 1.073 1.00 87.75 415 THR A CA 1
ATOM 3144 C C . THR A 1 415 ? 24.758 25.843 0.649 1.00 87.75 415 THR A C 1
ATOM 3146 O O . THR A 1 415 ? 25.758 26.412 0.215 1.00 87.75 415 THR A O 1
ATOM 3149 N N . ASN A 1 416 ? 24.672 24.507 0.695 1.00 86.94 416 ASN A N 1
ATOM 3150 C CA . ASN A 1 416 ? 25.726 23.612 0.207 1.00 86.94 416 ASN A CA 1
ATOM 3151 C C . ASN A 1 416 ? 25.956 23.767 -1.304 1.00 86.94 416 ASN A C 1
ATOM 3153 O O . ASN A 1 416 ? 27.106 23.814 -1.734 1.00 86.94 416 ASN A O 1
ATOM 3157 N N . CYS A 1 417 ? 24.891 23.909 -2.100 1.00 88.62 417 CYS A N 1
ATOM 3158 C CA . CYS A 1 417 ? 25.008 24.164 -3.539 1.00 88.62 417 CYS A CA 1
ATOM 3159 C C . CYS A 1 417 ? 25.751 25.478 -3.836 1.00 88.62 417 CYS A C 1
ATOM 3161 O O . CYS A 1 417 ? 26.644 25.498 -4.680 1.00 88.62 417 CYS A O 1
ATOM 3163 N N . LEU A 1 418 ? 25.424 26.563 -3.126 1.00 87.44 418 LEU A N 1
ATOM 3164 C CA . LEU A 1 418 ? 26.093 27.860 -3.295 1.00 87.44 418 LEU A CA 1
ATOM 3165 C C . LEU A 1 418 ? 27.563 27.817 -2.852 1.00 87.44 418 LEU A C 1
ATOM 3167 O O . LEU A 1 418 ? 28.426 28.363 -3.539 1.00 87.44 418 LEU A O 1
ATOM 3171 N N . ARG A 1 419 ? 27.873 27.112 -1.756 1.00 83.62 419 ARG A N 1
ATOM 3172 C CA . ARG A 1 419 ? 29.265 26.879 -1.330 1.00 83.62 419 ARG A CA 1
ATOM 3173 C C . ARG A 1 419 ? 30.050 26.059 -2.352 1.00 83.62 419 ARG A C 1
ATOM 3175 O O . ARG A 1 419 ? 31.200 26.384 -2.622 1.00 83.62 419 ARG A O 1
ATOM 3182 N N . ALA A 1 420 ? 29.440 25.029 -2.943 1.00 85.19 420 ALA A N 1
ATOM 3183 C CA . ALA A 1 420 ? 30.067 24.230 -3.998 1.00 85.19 420 ALA A CA 1
ATOM 3184 C C . ALA A 1 420 ? 30.344 25.055 -5.269 1.00 85.19 420 ALA A C 1
ATOM 3186 O O . ALA A 1 420 ? 31.308 24.785 -5.978 1.00 85.19 420 ALA A O 1
ATOM 3187 N N . ALA A 1 421 ? 29.547 26.098 -5.519 1.00 85.44 421 ALA A N 1
ATOM 3188 C CA . ALA A 1 421 ? 29.786 27.083 -6.572 1.00 85.44 421 ALA A CA 1
ATOM 3189 C C . ALA A 1 421 ? 30.865 28.133 -6.214 1.00 85.44 421 ALA A C 1
ATOM 3191 O O . ALA A 1 421 ? 31.092 29.060 -6.988 1.00 85.44 421 ALA A O 1
ATOM 3192 N N . GLY A 1 422 ? 31.531 28.002 -5.061 1.00 86.25 422 GLY A N 1
ATOM 3193 C CA . GLY A 1 422 ? 32.624 28.876 -4.625 1.00 86.25 422 GLY A CA 1
ATOM 3194 C C . GLY A 1 422 ? 32.192 30.123 -3.848 1.00 86.25 422 GLY A C 1
ATOM 3195 O O . GLY A 1 422 ? 33.039 30.959 -3.542 1.00 86.25 422 GLY A O 1
ATOM 3196 N N . MET A 1 423 ? 30.906 30.271 -3.507 1.00 88.56 423 MET A N 1
ATOM 3197 C CA . MET A 1 423 ? 30.417 31.426 -2.743 1.00 88.56 423 MET A CA 1
ATOM 3198 C C . MET A 1 423 ? 30.871 31.352 -1.271 1.00 88.56 423 MET A C 1
ATOM 3200 O O . MET A 1 423 ? 30.764 30.284 -0.653 1.00 88.56 423 MET A O 1
ATOM 3204 N N . PRO A 1 424 ? 31.335 32.464 -0.666 1.00 88.94 424 PRO A N 1
ATOM 3205 C CA . PRO A 1 424 ? 31.699 32.488 0.745 1.00 88.94 424 PRO A CA 1
ATOM 3206 C C . PRO A 1 424 ? 30.490 32.173 1.637 1.00 88.94 424 PRO A C 1
ATOM 3208 O O . PRO A 1 424 ? 29.351 32.537 1.347 1.00 88.94 424 PRO A O 1
ATOM 3211 N N . VAL A 1 425 ? 30.747 31.493 2.756 1.00 84.31 425 VAL A N 1
ATOM 3212 C CA . VAL A 1 425 ? 29.721 30.891 3.628 1.00 84.31 425 VAL A CA 1
ATOM 3213 C C . VAL A 1 425 ? 28.645 31.888 4.066 1.00 84.31 425 VAL A C 1
ATOM 3215 O O . VAL A 1 425 ? 27.458 31.575 4.003 1.00 84.31 425 VAL A O 1
ATOM 3218 N N . GLY A 1 426 ? 29.045 33.087 4.501 1.00 85.44 426 GLY A N 1
ATOM 3219 C CA . GLY A 1 426 ? 28.106 34.109 4.972 1.00 85.44 426 GLY A CA 1
ATOM 3220 C C . GLY A 1 426 ? 27.145 34.580 3.878 1.00 85.44 426 GLY A C 1
ATOM 3221 O O . GLY A 1 426 ? 25.942 34.692 4.116 1.00 85.44 426 GLY A O 1
ATOM 3222 N N . GLU A 1 427 ? 27.655 34.784 2.662 1.00 88.56 427 GLU A N 1
ATOM 3223 C CA . GLU A 1 427 ? 26.844 35.174 1.504 1.00 88.56 427 GLU A CA 1
ATOM 3224 C C . GLU A 1 427 ? 25.932 34.030 1.055 1.00 88.56 427 GLU A C 1
ATOM 3226 O O . GLU A 1 427 ? 24.746 34.253 0.817 1.00 88.56 427 GLU A O 1
ATOM 3231 N N . ALA A 1 428 ? 26.441 32.793 1.052 1.00 88.69 428 ALA A N 1
ATOM 3232 C CA . ALA A 1 428 ? 25.667 31.603 0.706 1.00 88.69 428 ALA A CA 1
ATOM 3233 C C . ALA A 1 428 ? 24.465 31.396 1.644 1.00 88.69 428 ALA A C 1
ATOM 3235 O O . ALA A 1 428 ? 23.359 31.109 1.182 1.00 88.69 428 ALA A O 1
ATOM 3236 N N . ILE A 1 429 ? 24.647 31.591 2.956 1.00 89.38 429 ILE A N 1
ATOM 3237 C CA . ILE A 1 429 ? 23.560 31.494 3.945 1.00 89.38 429 ILE A CA 1
ATOM 3238 C C . ILE A 1 429 ? 22.525 32.608 3.730 1.00 89.38 429 ILE A C 1
ATOM 3240 O O . ILE A 1 429 ? 21.316 32.359 3.789 1.00 89.38 429 ILE A O 1
ATOM 3244 N N . LEU A 1 430 ? 22.971 33.847 3.499 1.00 90.12 430 LEU A N 1
ATOM 3245 C CA . LEU A 1 430 ? 22.073 34.985 3.277 1.00 90.12 430 LEU A CA 1
ATOM 3246 C C . LEU A 1 430 ? 21.242 34.808 2.005 1.00 90.12 430 LEU A C 1
ATOM 3248 O O . LEU A 1 430 ? 20.024 35.013 2.035 1.00 90.12 430 LEU A O 1
ATOM 3252 N N . GLU A 1 431 ? 21.876 34.385 0.917 1.00 88.56 431 GLU A N 1
ATOM 3253 C CA . GLU A 1 431 ? 21.202 34.151 -0.355 1.00 88.56 431 GLU A CA 1
ATOM 3254 C C . GLU A 1 431 ? 20.228 32.970 -0.258 1.00 88.56 431 GLU A C 1
ATOM 3256 O O . GLU A 1 431 ? 19.074 33.070 -0.689 1.00 88.56 431 GLU A O 1
ATOM 3261 N N . ALA A 1 432 ? 20.619 31.892 0.429 1.00 86.12 432 ALA A N 1
ATOM 3262 C CA . ALA A 1 432 ? 19.724 30.770 0.688 1.00 86.12 432 ALA A CA 1
ATOM 3263 C C . ALA A 1 432 ? 18.480 31.169 1.487 1.00 86.12 432 ALA A C 1
ATOM 3265 O O . ALA A 1 432 ? 17.357 30.776 1.151 1.00 86.12 432 ALA A O 1
ATOM 3266 N N . ASN A 1 433 ? 18.647 32.009 2.505 1.00 87.44 433 ASN A N 1
ATOM 3267 C CA . ASN A 1 433 ? 17.521 32.534 3.268 1.00 87.44 433 ASN A CA 1
ATOM 3268 C C . ASN A 1 433 ? 16.594 33.406 2.413 1.00 87.44 433 ASN A C 1
ATOM 3270 O O . ASN A 1 433 ? 15.371 33.255 2.492 1.00 87.44 433 ASN A O 1
ATOM 3274 N N . ARG A 1 434 ? 17.143 34.286 1.565 1.00 87.62 434 ARG A N 1
ATOM 3275 C CA . ARG A 1 434 ? 16.353 35.176 0.694 1.00 87.62 434 ARG A CA 1
ATOM 3276 C C . ARG A 1 434 ? 15.487 34.400 -0.293 1.00 87.62 434 ARG A C 1
ATOM 3278 O O . ARG A 1 434 ? 14.286 34.670 -0.395 1.00 87.62 434 ARG A O 1
ATOM 3285 N N . VAL A 1 435 ? 16.069 33.415 -0.975 1.00 85.50 435 VAL A N 1
ATOM 3286 C CA . VAL A 1 435 ? 15.368 32.610 -1.987 1.00 85.50 435 VAL A CA 1
ATOM 3287 C C . VAL A 1 435 ? 14.269 31.748 -1.355 1.00 85.50 435 VAL A C 1
ATOM 3289 O O . VAL A 1 435 ? 13.198 31.568 -1.944 1.00 85.50 435 VAL A O 1
ATOM 3292 N N . HIS A 1 436 ? 14.479 31.249 -0.134 1.00 83.00 436 HIS A N 1
ATOM 3293 C CA . HIS A 1 436 ? 13.536 30.339 0.520 1.00 83.00 436 HIS A CA 1
ATOM 3294 C C . HIS A 1 436 ? 12.495 31.008 1.417 1.00 83.00 436 HIS A C 1
ATOM 3296 O O . HIS A 1 436 ? 11.458 30.388 1.672 1.00 83.00 436 HIS A O 1
ATOM 3302 N N . LEU A 1 437 ? 12.684 32.264 1.827 1.00 85.25 437 LEU A N 1
ATOM 3303 C CA . LEU A 1 437 ? 11.734 32.971 2.691 1.00 85.25 437 LEU A CA 1
ATOM 3304 C C . LEU A 1 437 ? 10.318 33.009 2.092 1.00 85.25 437 LEU A C 1
ATOM 3306 O O . LEU A 1 437 ? 9.350 32.643 2.762 1.00 85.25 437 LEU A O 1
ATOM 3310 N N . ARG A 1 438 ? 10.188 33.385 0.809 1.00 83.62 438 ARG A N 1
ATOM 3311 C CA . ARG A 1 438 ? 8.884 33.456 0.119 1.00 83.62 438 ARG A CA 1
ATOM 3312 C C . ARG A 1 438 ? 8.213 32.073 0.008 1.00 83.62 438 ARG A C 1
ATOM 3314 O O . ARG A 1 438 ? 7.059 31.957 0.427 1.00 83.62 438 ARG A O 1
ATOM 3321 N N . PRO A 1 439 ? 8.887 31.009 -0.480 1.00 83.75 439 PRO A N 1
ATOM 3322 C CA . PRO A 1 439 ? 8.339 29.652 -0.468 1.00 83.75 439 PRO A CA 1
ATOM 3323 C C . PRO A 1 439 ? 7.955 29.130 0.922 1.00 83.75 439 PRO A C 1
ATOM 3325 O O . PRO A 1 439 ? 6.896 28.514 1.064 1.00 83.75 439 PRO A O 1
ATOM 3328 N N . ILE A 1 440 ? 8.785 29.367 1.943 1.00 83.75 440 ILE A N 1
ATOM 3329 C CA . ILE A 1 440 ? 8.539 28.901 3.315 1.00 83.75 440 ILE A CA 1
ATOM 3330 C C . ILE A 1 440 ? 7.278 29.567 3.868 1.00 83.75 440 ILE A C 1
ATOM 3332 O O . ILE A 1 440 ? 6.355 28.859 4.282 1.00 83.75 440 ILE A O 1
ATOM 3336 N N . LEU A 1 441 ? 7.173 30.895 3.755 1.00 86.12 441 LEU A N 1
ATOM 3337 C CA . LEU A 1 441 ? 5.971 31.644 4.127 1.00 86.12 441 LEU A CA 1
ATOM 3338 C C . LEU A 1 441 ? 4.736 31.147 3.371 1.00 86.12 441 LEU A C 1
ATOM 3340 O O . LEU A 1 441 ? 3.714 30.870 3.997 1.00 86.12 441 LEU A O 1
ATOM 3344 N N . MET A 1 442 ? 4.836 30.947 2.053 1.00 85.81 442 MET A N 1
ATOM 3345 C CA . MET A 1 442 ? 3.735 30.406 1.249 1.00 85.81 442 MET A CA 1
ATOM 3346 C C . MET A 1 442 ? 3.241 29.062 1.786 1.00 85.81 442 MET A C 1
ATOM 3348 O O . MET A 1 442 ? 2.032 28.853 1.916 1.00 85.81 442 MET A O 1
ATOM 3352 N N . THR A 1 443 ? 4.154 28.141 2.103 1.00 86.25 443 THR A N 1
ATOM 3353 C CA . THR A 1 443 ? 3.767 26.815 2.598 1.00 86.25 443 THR A CA 1
ATOM 3354 C C . THR A 1 443 ? 3.161 26.871 3.990 1.00 86.25 443 THR A C 1
ATOM 3356 O O . THR A 1 443 ? 2.128 26.238 4.214 1.00 86.25 443 THR A O 1
ATOM 3359 N N . THR A 1 444 ? 3.739 27.655 4.897 1.00 84.31 444 THR A N 1
ATOM 3360 C CA . THR A 1 444 ? 3.247 27.782 6.269 1.00 84.31 444 THR A CA 1
ATOM 3361 C C . THR A 1 444 ? 1.875 28.443 6.297 1.00 84.31 444 THR A C 1
ATOM 3363 O O . THR A 1 444 ? 0.948 27.885 6.882 1.00 84.31 444 THR A O 1
ATOM 3366 N N . LEU A 1 445 ? 1.691 29.550 5.571 1.00 87.81 445 LEU A N 1
ATOM 3367 C CA . LEU A 1 445 ? 0.396 30.223 5.454 1.00 87.81 445 LEU A CA 1
ATOM 3368 C C . LEU A 1 445 ? -0.661 29.327 4.800 1.00 87.81 445 LEU A C 1
ATOM 3370 O O . LEU A 1 445 ? -1.796 29.287 5.266 1.00 87.81 445 LEU A O 1
ATOM 3374 N N . SER A 1 446 ? -0.291 28.544 3.783 1.00 89.25 446 SER A N 1
ATOM 3375 C CA . SER A 1 446 ? -1.213 27.586 3.154 1.00 89.25 446 SER A CA 1
ATOM 3376 C C . SER A 1 446 ? -1.637 26.470 4.112 1.00 89.25 446 SER A C 1
ATOM 3378 O O . SER A 1 446 ? -2.802 26.070 4.117 1.00 89.25 446 SER A O 1
ATOM 3380 N N . ILE A 1 447 ? -0.706 25.952 4.923 1.00 87.94 447 ILE A N 1
ATOM 3381 C CA . ILE A 1 447 ? -1.000 24.928 5.936 1.00 87.94 447 ILE A CA 1
ATOM 3382 C C . ILE A 1 447 ? -1.930 25.501 7.002 1.00 87.94 447 ILE A C 1
ATOM 3384 O O . ILE A 1 447 ? -2.920 24.857 7.345 1.00 87.94 447 ILE A O 1
ATOM 3388 N N . ILE A 1 448 ? -1.651 26.713 7.484 1.00 87.94 448 ILE A N 1
ATOM 3389 C CA . ILE A 1 448 ? -2.495 27.394 8.467 1.00 87.94 448 ILE A CA 1
ATOM 3390 C C . ILE A 1 448 ? -3.893 27.605 7.885 1.00 87.94 448 ILE A C 1
ATOM 3392 O O . ILE A 1 448 ? -4.860 27.107 8.453 1.00 87.94 448 ILE A O 1
ATOM 3396 N N . ALA A 1 449 ? -4.009 28.234 6.714 1.00 86.31 449 ALA A N 1
ATOM 3397 C CA . ALA A 1 449 ? -5.292 28.502 6.067 1.00 86.31 449 ALA A CA 1
ATOM 3398 C C . ALA A 1 449 ? -6.104 27.220 5.804 1.00 86.31 449 ALA A C 1
ATOM 3400 O O . ALA A 1 449 ? -7.312 27.194 6.029 1.00 86.31 449 ALA A O 1
ATOM 3401 N N . GLY A 1 450 ? -5.448 26.132 5.386 1.00 85.75 450 GLY A N 1
ATOM 3402 C CA . GLY A 1 450 ? -6.105 24.842 5.163 1.00 85.75 450 GLY A CA 1
ATOM 3403 C C . GLY A 1 450 ? -6.561 24.139 6.446 1.00 85.75 450 GLY A C 1
ATOM 3404 O O . GLY A 1 450 ? -7.507 23.350 6.411 1.00 85.75 450 GLY A O 1
ATOM 3405 N N . LEU A 1 451 ? -5.911 24.416 7.579 1.00 90.25 451 LEU A N 1
ATOM 3406 C CA . LEU A 1 451 ? -6.225 23.804 8.870 1.00 90.25 451 LEU A CA 1
ATOM 3407 C C . LEU A 1 451 ? -7.135 24.666 9.749 1.00 90.25 451 LEU A C 1
ATOM 3409 O O . LEU A 1 451 ? -7.761 24.113 10.650 1.00 90.25 451 LEU A O 1
ATOM 3413 N N . VAL A 1 452 ? -7.270 25.968 9.482 1.00 89.00 452 VAL A N 1
ATOM 3414 C CA . VAL A 1 452 ? -8.167 26.874 10.222 1.00 89.00 452 VAL A CA 1
ATOM 3415 C C . VAL A 1 452 ? -9.611 26.343 10.276 1.00 89.00 452 VAL A C 1
ATOM 3417 O O . VAL A 1 452 ? -10.128 26.207 11.384 1.00 89.00 452 VAL A O 1
ATOM 3420 N N . PRO A 1 453 ? -10.256 25.913 9.169 1.00 83.75 453 PRO A N 1
ATOM 3421 C CA . PRO A 1 453 ? -11.615 25.363 9.233 1.00 83.75 453 PRO A CA 1
ATOM 3422 C C . PRO A 1 453 ? -11.713 24.092 10.086 1.00 83.75 453 PRO A C 1
ATOM 3424 O O . PRO A 1 453 ? -12.711 23.851 10.762 1.00 83.75 453 PRO A O 1
ATOM 3427 N N . VAL A 1 454 ? -10.654 23.278 10.082 1.00 86.25 454 VAL A N 1
ATOM 3428 C CA . VAL A 1 454 ? -10.576 22.052 10.885 1.00 86.25 454 VAL A CA 1
ATOM 3429 C C . VAL A 1 454 ? -10.388 22.386 12.365 1.00 86.25 454 VAL A C 1
ATOM 3431 O O . VAL A 1 454 ? -10.961 21.707 13.214 1.00 86.25 454 VAL A O 1
ATOM 3434 N N . ALA A 1 455 ? -9.629 23.438 12.675 1.00 83.25 455 ALA A N 1
ATOM 3435 C CA . ALA A 1 455 ? -9.388 23.927 14.028 1.00 83.25 455 ALA A CA 1
ATOM 3436 C C . ALA A 1 455 ? -10.645 24.527 14.681 1.00 83.25 455 ALA A C 1
ATOM 3438 O O . ALA A 1 455 ? -10.823 24.357 15.888 1.00 83.25 455 ALA A O 1
ATOM 3439 N N . ILE A 1 456 ? -11.533 25.149 13.894 1.00 83.44 456 ILE A N 1
ATOM 3440 C CA . ILE A 1 456 ? -12.826 25.685 14.368 1.00 83.44 456 ILE A CA 1
ATOM 3441 C C . ILE A 1 456 ? -13.757 24.557 14.846 1.00 83.44 456 ILE A C 1
ATOM 3443 O O . ILE A 1 456 ? -14.521 24.738 15.786 1.00 83.44 456 ILE A O 1
ATOM 3447 N N . GLY A 1 457 ? -13.647 23.358 14.268 1.00 72.94 457 GLY A N 1
ATOM 3448 C CA . GLY A 1 457 ? -14.216 22.156 14.873 1.00 72.94 457 GLY A CA 1
ATOM 3449 C C . GLY A 1 457 ? -15.743 22.021 14.778 1.00 72.94 457 GLY A C 1
ATOM 3450 O O . GLY A 1 457 ? -16.390 21.656 15.758 1.00 72.94 457 GLY A O 1
ATOM 3451 N N . ILE A 1 458 ? -16.321 22.206 13.590 1.00 68.44 458 ILE A N 1
ATOM 3452 C CA . ILE A 1 458 ? -17.765 22.032 13.355 1.00 68.44 458 ILE A CA 1
ATOM 3453 C C . ILE A 1 458 ? -18.074 20.582 12.921 1.00 68.44 458 ILE A C 1
ATOM 3455 O O . ILE A 1 458 ? -17.462 20.065 11.985 1.00 68.44 458 ILE A O 1
ATOM 3459 N N . GLY A 1 459 ? -19.030 19.922 13.588 1.00 66.69 459 GLY A N 1
ATOM 3460 C CA . GLY A 1 459 ? -19.560 18.597 13.217 1.00 66.69 459 GLY A CA 1
ATOM 3461 C C . GLY A 1 459 ? -19.101 17.414 14.088 1.00 66.69 459 GLY A C 1
ATOM 3462 O O . GLY A 1 459 ? -18.303 17.544 15.008 1.00 66.69 459 GLY A O 1
ATOM 3463 N N . ALA A 1 460 ? -19.618 16.213 13.815 1.00 54.97 460 ALA A N 1
ATOM 3464 C CA . ALA A 1 460 ? -19.324 15.028 14.626 1.00 54.97 460 ALA A CA 1
ATOM 3465 C C . ALA A 1 460 ? -17.849 14.578 14.509 1.00 54.97 460 ALA A C 1
ATOM 3467 O O . ALA A 1 460 ? -17.310 14.409 13.411 1.00 54.97 460 ALA A O 1
ATOM 3468 N N . GLY A 1 461 ? -17.194 14.346 15.653 1.00 67.19 461 GLY A N 1
ATOM 3469 C CA . GLY A 1 461 ? -15.766 13.997 15.719 1.00 67.19 461 GLY A CA 1
ATOM 3470 C C . GLY A 1 461 ? -14.823 15.180 15.470 1.00 67.19 461 GLY A C 1
ATOM 3471 O O . GLY A 1 461 ? -13.634 14.974 15.204 1.00 67.19 461 GLY A O 1
ATOM 3472 N N . SER A 1 462 ? -15.340 16.408 15.534 1.00 75.56 462 SER A N 1
ATOM 3473 C CA . SER A 1 462 ? -14.573 17.623 15.296 1.00 75.56 462 SER A CA 1
ATOM 3474 C C . SER A 1 462 ? -13.532 17.906 16.373 1.00 75.56 462 SER A C 1
ATOM 3476 O O . SER A 1 462 ? -12.432 18.317 16.024 1.00 75.56 462 SER A O 1
ATOM 3478 N N . GLU A 1 463 ? -13.805 17.611 17.649 1.00 76.38 463 GLU A N 1
ATOM 3479 C CA . GLU A 1 463 ? -12.856 17.859 18.744 1.00 76.38 463 GLU A CA 1
ATOM 3480 C C . GLU A 1 463 ? -11.490 17.204 18.508 1.00 76.38 463 GLU A C 1
ATOM 3482 O O . GLU A 1 463 ? -10.445 17.827 18.709 1.00 76.38 463 GLU A O 1
ATOM 3487 N N . GLN A 1 464 ? -11.487 15.957 18.032 1.00 79.94 464 GLN A N 1
ATOM 3488 C CA . GLN A 1 464 ? -10.261 15.199 17.779 1.00 79.94 464 GLN A CA 1
ATOM 3489 C C . GLN A 1 464 ? -9.454 15.827 16.638 1.00 79.94 464 GLN A C 1
ATOM 3491 O O . GLN A 1 464 ? -8.251 16.053 16.771 1.00 79.94 464 GLN A O 1
ATOM 3496 N N . ARG A 1 465 ? -10.121 16.161 15.527 1.00 81.88 465 ARG A N 1
ATOM 3497 C CA . ARG A 1 465 ? -9.480 16.755 14.341 1.00 81.88 465 ARG A CA 1
ATOM 3498 C C . ARG A 1 465 ? -8.998 18.172 14.615 1.00 81.88 465 ARG A C 1
ATOM 3500 O O . ARG A 1 465 ? -7.895 18.531 14.216 1.00 81.88 465 ARG A O 1
ATOM 3507 N N . ALA A 1 466 ? -9.797 18.938 15.343 1.00 85.31 466 ALA A N 1
ATOM 3508 C CA . ALA A 1 466 ? -9.469 20.287 15.744 1.00 85.31 466 ALA A CA 1
ATOM 3509 C C . ALA A 1 466 ? -8.261 20.305 16.690 1.00 85.31 466 ALA A C 1
ATOM 3511 O O . ALA A 1 466 ? -7.403 21.170 16.562 1.00 85.31 466 ALA A O 1
ATOM 3512 N N . THR A 1 467 ? -8.114 19.301 17.560 1.00 85.44 467 THR A N 1
ATOM 3513 C CA . THR A 1 467 ? -6.946 19.186 18.448 1.00 85.44 467 THR A CA 1
ATOM 3514 C C . THR A 1 467 ? -5.662 18.914 17.662 1.00 85.44 467 THR A C 1
ATOM 3516 O O . THR A 1 467 ? -4.632 19.519 17.950 1.00 85.44 467 THR A O 1
ATOM 3519 N N . ILE A 1 468 ? -5.715 18.080 16.616 1.00 89.50 468 ILE A N 1
ATOM 3520 C CA . ILE A 1 468 ? -4.579 17.882 15.696 1.00 89.50 468 ILE A CA 1
ATOM 3521 C C . ILE A 1 468 ? -4.257 19.190 14.958 1.00 89.50 468 ILE A C 1
ATOM 3523 O O . ILE A 1 468 ? -3.099 19.599 14.907 1.00 89.50 468 ILE A O 1
ATOM 3527 N N . ALA A 1 469 ? -5.279 19.845 14.400 1.00 90.31 469 ALA A N 1
ATOM 3528 C CA . ALA A 1 469 ? -5.131 21.050 13.590 1.00 90.31 469 ALA A CA 1
ATOM 3529 C C . ALA A 1 469 ? -4.540 22.218 14.389 1.00 90.31 469 ALA A C 1
ATOM 3531 O O . ALA A 1 469 ? -3.564 22.814 13.947 1.00 90.31 469 ALA A O 1
ATOM 3532 N N . VAL A 1 470 ? -5.068 22.492 15.583 1.00 88.00 470 VAL A N 1
ATOM 3533 C CA . VAL A 1 470 ? -4.562 23.540 16.481 1.00 88.00 470 VAL A CA 1
ATOM 3534 C C . VAL A 1 470 ? -3.102 23.300 16.849 1.00 88.00 470 VAL A C 1
ATOM 3536 O O . VAL A 1 470 ? -2.298 24.222 16.741 1.00 88.00 470 VAL A O 1
ATOM 3539 N N . THR A 1 471 ? -2.752 22.055 17.192 1.00 90.25 471 THR A N 1
ATOM 3540 C CA . THR A 1 471 ? -1.364 21.679 17.497 1.00 90.25 471 THR A CA 1
ATOM 3541 C C . THR A 1 471 ? -0.435 22.048 16.338 1.00 90.25 471 THR A C 1
ATOM 3543 O O . THR A 1 471 ? 0.598 22.675 16.553 1.00 90.25 471 THR A O 1
ATOM 3546 N N . ILE A 1 472 ? -0.811 21.689 15.103 1.00 92.00 472 ILE A N 1
ATOM 3547 C CA . ILE A 1 472 ? -0.005 21.952 13.902 1.00 92.00 472 ILE A CA 1
ATOM 3548 C C . ILE A 1 472 ? 0.062 23.448 13.588 1.00 92.00 472 ILE A C 1
ATOM 3550 O O . ILE A 1 472 ? 1.139 23.945 13.270 1.00 92.00 472 ILE A O 1
ATOM 3554 N N . ILE A 1 473 ? -1.062 24.164 13.676 1.00 91.62 473 ILE A N 1
ATOM 3555 C CA . ILE A 1 473 ? -1.117 25.605 13.406 1.00 91.62 473 ILE A CA 1
ATOM 3556 C C . ILE A 1 473 ? -0.172 26.338 14.351 1.00 91.62 473 ILE A C 1
ATOM 3558 O O . ILE A 1 473 ? 0.711 27.043 13.876 1.00 91.62 473 ILE A O 1
ATOM 3562 N N . GLY A 1 474 ? -0.308 26.128 15.660 1.00 86.44 474 GLY A N 1
ATOM 3563 C CA . GLY A 1 474 ? 0.498 26.847 16.640 1.00 86.44 474 GLY A CA 1
ATOM 3564 C C . GLY A 1 474 ? 1.973 26.456 16.636 1.00 86.44 474 GLY A C 1
ATOM 3565 O O . GLY A 1 474 ? 2.838 27.320 16.750 1.00 86.44 474 GLY A O 1
ATOM 3566 N N . GLY A 1 475 ? 2.285 25.173 16.427 1.00 87.56 475 GLY A N 1
ATOM 3567 C CA . GLY A 1 475 ? 3.674 24.744 16.270 1.00 87.56 475 GLY A CA 1
ATOM 3568 C C . GLY A 1 475 ? 4.336 25.311 15.009 1.00 87.56 475 GLY A C 1
ATOM 3569 O O . GLY A 1 475 ? 5.508 25.670 15.054 1.00 87.56 475 GLY A O 1
ATOM 3570 N N . GLN A 1 476 ? 3.605 25.436 13.895 1.00 88.50 476 GLN A N 1
ATOM 3571 C CA . GLN A 1 476 ? 4.136 26.030 12.663 1.00 88.50 476 GLN A CA 1
ATOM 3572 C C . GLN A 1 476 ? 4.273 27.549 12.744 1.00 88.50 476 GLN A C 1
ATOM 3574 O O . GLN A 1 476 ? 5.310 28.069 12.344 1.00 88.50 476 GLN A O 1
ATOM 3579 N N . THR A 1 477 ? 3.257 28.265 13.239 1.00 85.69 477 THR A N 1
ATOM 3580 C CA . THR A 1 477 ? 3.282 29.737 13.296 1.00 85.69 477 THR A CA 1
ATOM 3581 C C . THR A 1 477 ? 4.416 30.239 14.173 1.00 85.69 477 THR A C 1
ATOM 3583 O O . THR A 1 477 ? 5.176 31.109 13.755 1.00 85.69 477 THR A O 1
ATOM 3586 N N . LEU A 1 478 ? 4.555 29.665 15.367 1.00 81.81 478 LEU A N 1
ATOM 3587 C CA . LEU A 1 478 ? 5.511 30.138 16.363 1.00 81.81 478 LEU A CA 1
ATOM 3588 C C . LEU A 1 478 ? 6.944 29.666 16.074 1.00 81.81 478 LEU A C 1
ATOM 3590 O O . LEU A 1 478 ? 7.896 30.369 16.399 1.00 81.81 478 LEU A O 1
ATOM 3594 N N . CYS A 1 479 ? 7.123 28.511 15.422 1.00 81.81 479 CYS A N 1
ATOM 3595 C CA . CYS A 1 479 ? 8.455 27.979 15.116 1.00 81.81 479 CYS A CA 1
ATOM 3596 C C . CYS A 1 479 ? 9.021 28.460 13.764 1.00 81.81 479 CYS A C 1
ATOM 3598 O O . CYS A 1 479 ? 10.198 28.240 13.484 1.00 81.81 479 CYS A O 1
ATOM 3600 N N . LEU A 1 480 ? 8.222 29.127 12.922 1.00 81.25 480 LEU A N 1
ATOM 3601 C CA . LEU A 1 480 ? 8.605 29.522 11.561 1.00 81.25 480 LEU A CA 1
ATOM 3602 C C . LEU A 1 480 ? 9.892 30.359 11.504 1.00 81.25 480 LEU A C 1
ATOM 3604 O O . LEU A 1 480 ? 10.853 29.978 10.836 1.00 81.25 480 LEU A O 1
ATOM 3608 N N . LEU A 1 481 ? 9.899 31.491 12.214 1.00 77.25 481 LEU A N 1
ATOM 3609 C CA . LEU A 1 481 ? 11.034 32.418 12.270 1.00 77.25 481 LEU A CA 1
ATOM 3610 C C . LEU A 1 481 ? 12.236 31.775 12.963 1.00 77.25 481 LEU A C 1
ATOM 3612 O O . LEU A 1 481 ? 13.372 31.915 12.517 1.00 77.25 481 LEU A O 1
ATOM 3616 N N . LEU A 1 482 ? 11.968 31.015 14.025 1.00 78.50 482 LEU A N 1
ATOM 3617 C CA . LEU A 1 482 ? 13.010 30.385 14.818 1.00 78.50 482 LEU A CA 1
ATOM 3618 C C . LEU A 1 482 ? 13.739 29.291 14.035 1.00 78.50 482 LEU A C 1
ATOM 3620 O O . LEU A 1 482 ? 14.954 29.194 14.124 1.00 78.50 482 LEU A O 1
ATOM 3624 N N . THR A 1 483 ? 13.027 28.510 13.220 1.00 78.44 483 THR A N 1
ATOM 3625 C CA . THR A 1 483 ? 13.631 27.466 12.375 1.00 78.44 483 THR A CA 1
ATOM 3626 C C . THR A 1 483 ? 14.596 28.076 11.356 1.00 78.44 483 THR A C 1
ATOM 3628 O O . THR A 1 483 ? 15.709 27.582 11.206 1.00 78.44 483 THR A O 1
ATOM 3631 N N . LEU A 1 484 ? 14.198 29.171 10.699 1.00 79.19 484 LEU A N 1
ATOM 3632 C CA . LEU A 1 484 ? 15.032 29.885 9.723 1.00 79.19 484 LEU A CA 1
ATOM 3633 C C . LEU A 1 484 ? 16.320 30.434 10.352 1.00 79.19 484 LEU A C 1
ATOM 3635 O O . LEU A 1 484 ? 17.406 30.292 9.782 1.00 79.19 484 LEU A O 1
ATOM 3639 N N . LEU A 1 485 ? 16.199 31.028 11.542 1.00 84.25 485 LEU A N 1
ATOM 3640 C CA . LEU A 1 485 ? 17.328 31.598 12.271 1.00 84.25 485 LEU A CA 1
ATOM 3641 C C . LEU A 1 485 ? 18.264 30.506 12.801 1.00 84.25 485 LEU A C 1
ATOM 3643 O O . LEU A 1 485 ? 19.463 30.536 12.542 1.00 84.25 485 LEU A O 1
ATOM 3647 N N . VAL A 1 486 ? 17.712 29.521 13.510 1.00 85.81 486 VAL A N 1
ATOM 3648 C CA . VAL A 1 486 ? 18.486 28.479 14.195 1.00 85.81 486 VAL A CA 1
ATOM 3649 C C . VAL A 1 486 ? 19.274 27.627 13.208 1.00 85.81 486 VAL A C 1
ATOM 3651 O O . VAL A 1 486 ? 20.436 27.337 13.472 1.00 85.81 486 VAL A O 1
ATOM 3654 N N . VAL A 1 487 ? 18.688 27.261 12.062 1.00 88.50 487 VAL A N 1
ATOM 3655 C CA . VAL A 1 487 ? 19.407 26.494 11.031 1.00 88.50 487 VAL A CA 1
ATOM 3656 C C . VAL A 1 487 ? 20.558 27.310 10.447 1.00 88.50 487 VAL A C 1
ATOM 3658 O O . VAL A 1 487 ? 21.654 26.777 10.321 1.00 88.50 487 VAL A O 1
ATOM 3661 N N . SER A 1 488 ? 20.341 28.597 10.154 1.00 88.12 488 SER A N 1
ATOM 3662 C CA . SER A 1 488 ? 21.389 29.486 9.625 1.00 88.12 488 SER A CA 1
ATOM 3663 C C . SER A 1 488 ? 22.566 29.623 10.585 1.00 88.12 488 SER A C 1
ATOM 3665 O O . SER A 1 488 ? 23.715 29.481 10.182 1.00 88.12 488 SER A O 1
ATOM 3667 N N . VAL A 1 489 ? 22.271 29.880 11.860 1.00 88.50 489 VAL A N 1
ATOM 3668 C CA . VAL A 1 489 ? 23.280 30.101 12.904 1.00 88.50 489 VAL A CA 1
ATOM 3669 C C . VAL A 1 489 ? 24.026 28.806 13.225 1.00 88.50 489 VAL A C 1
ATOM 3671 O O . VAL A 1 489 ? 25.247 28.785 13.321 1.00 88.50 489 VAL A O 1
ATOM 3674 N N . ALA A 1 490 ? 23.317 27.684 13.346 1.00 87.56 490 ALA A N 1
ATOM 3675 C CA . ALA A 1 490 ? 23.964 26.394 13.564 1.00 87.56 490 ALA A CA 1
ATOM 3676 C C . ALA A 1 490 ? 24.842 25.983 12.368 1.00 87.56 490 ALA A C 1
ATOM 3678 O O . ALA A 1 490 ? 25.888 25.365 12.558 1.00 87.56 490 ALA A O 1
ATOM 3679 N N . TYR A 1 491 ? 24.449 26.358 11.147 1.00 88.94 491 TYR A N 1
ATOM 3680 C CA . TYR A 1 491 ? 25.269 26.159 9.959 1.00 88.94 491 TYR A CA 1
ATOM 3681 C C . TYR A 1 491 ? 26.519 27.051 9.955 1.00 88.94 491 TYR A C 1
ATOM 3683 O O . TYR A 1 491 ? 27.593 26.560 9.614 1.00 88.94 491 TYR A O 1
ATOM 3691 N N . SER A 1 492 ? 26.427 28.327 10.357 1.00 86.94 492 SER A N 1
ATOM 3692 C CA . SER A 1 492 ? 27.606 29.204 10.427 1.00 86.94 492 SER A CA 1
ATOM 3693 C C . SER A 1 492 ? 28.631 28.695 11.440 1.00 86.94 492 SER A C 1
ATOM 3695 O O . SER A 1 492 ? 29.809 28.612 11.108 1.00 86.94 492 SER A O 1
ATOM 3697 N N . TYR A 1 493 ? 28.186 28.242 12.617 1.00 85.81 493 TYR A N 1
ATOM 3698 C CA . TYR A 1 493 ? 29.081 27.620 13.599 1.00 85.81 493 TYR A CA 1
ATOM 3699 C C . TYR A 1 493 ? 29.736 26.343 13.073 1.00 85.81 493 TYR A C 1
ATOM 3701 O O . TYR A 1 493 ? 30.915 26.107 13.323 1.00 85.81 493 TYR A O 1
ATOM 3709 N N . LEU A 1 494 ? 29.001 25.513 12.326 1.00 83.44 494 LEU A N 1
ATOM 3710 C CA . LEU A 1 494 ? 29.601 24.342 11.691 1.00 83.44 494 LEU A CA 1
ATOM 3711 C C . LEU A 1 494 ? 30.680 24.748 10.685 1.00 83.44 494 LEU A C 1
ATOM 3713 O O . LEU A 1 494 ? 31.757 24.163 10.677 1.00 83.44 494 LEU A O 1
ATOM 3717 N N . ALA A 1 495 ? 30.401 25.745 9.853 1.00 80.25 495 ALA A N 1
ATOM 3718 C CA . ALA A 1 495 ? 31.358 26.209 8.865 1.00 80.25 495 ALA A CA 1
ATOM 3719 C C . ALA A 1 495 ? 32.613 26.820 9.510 1.00 80.25 495 ALA A C 1
ATOM 3721 O O . ALA A 1 495 ? 33.710 26.609 9.004 1.00 80.25 495 ALA A O 1
ATOM 3722 N N . GLU A 1 496 ? 32.479 27.510 10.646 1.00 78.62 496 GLU A N 1
ATOM 3723 C CA . GLU A 1 496 ? 33.622 27.956 11.450 1.00 78.62 496 GLU A CA 1
ATOM 3724 C C . GLU A 1 496 ? 34.440 26.765 11.968 1.00 78.62 496 GLU A C 1
ATOM 3726 O O . GLU A 1 496 ? 35.660 26.767 11.835 1.00 78.62 496 GLU A O 1
ATOM 3731 N N . LEU A 1 497 ? 33.789 25.712 12.480 1.00 74.12 497 LEU A N 1
ATOM 3732 C CA . LEU A 1 497 ? 34.456 24.490 12.954 1.00 74.12 497 LEU A CA 1
ATOM 3733 C C . LEU A 1 497 ? 35.147 23.695 11.830 1.00 74.12 497 LEU A C 1
ATOM 3735 O O . LEU A 1 497 ? 36.194 23.094 12.077 1.00 74.12 497 LEU A O 1
ATOM 3739 N N . GLU A 1 498 ? 34.574 23.692 10.622 1.00 69.88 498 GLU A N 1
ATOM 3740 C CA . GLU A 1 498 ? 35.179 23.139 9.398 1.00 69.88 498 GLU A CA 1
ATOM 3741 C C . GLU A 1 498 ? 36.380 23.980 8.931 1.00 69.88 498 GLU A C 1
ATOM 3743 O O . GLU A 1 498 ? 37.346 23.430 8.403 1.00 69.88 498 GLU A O 1
ATOM 3748 N N . ALA A 1 499 ? 36.327 25.303 9.127 1.00 63.44 499 ALA A N 1
ATOM 3749 C CA . ALA A 1 499 ? 37.379 26.241 8.745 1.00 63.44 499 ALA A CA 1
ATOM 3750 C C . ALA A 1 499 ? 38.545 26.300 9.744 1.00 63.44 499 ALA A C 1
ATOM 3752 O O . ALA A 1 499 ? 39.608 26.802 9.383 1.00 63.44 499 ALA A O 1
ATOM 3753 N N . VAL A 1 500 ? 38.391 25.785 10.974 1.00 59.28 500 VAL A N 1
ATOM 3754 C CA . VAL A 1 500 ? 39.523 25.603 11.893 1.00 59.28 500 VAL A CA 1
ATOM 3755 C C . VAL A 1 500 ? 40.456 24.543 11.296 1.00 59.28 500 VAL A C 1
ATOM 3757 O O . VAL A 1 500 ? 40.071 23.374 11.198 1.00 59.28 500 VAL A O 1
ATOM 3760 N N . PRO A 1 501 ? 41.703 24.887 10.929 1.00 56.50 501 PRO A N 1
ATOM 3761 C CA . PRO A 1 501 ? 42.644 23.919 10.400 1.00 56.50 501 PRO A CA 1
ATOM 3762 C C . PRO A 1 501 ? 43.183 23.089 11.568 1.00 56.50 501 PRO A C 1
ATOM 3764 O O . PRO A 1 501 ? 44.260 23.344 12.110 1.00 56.50 501 PRO A O 1
ATOM 3767 N N . TRP A 1 502 ? 42.440 22.055 11.963 1.00 56.31 502 TRP A N 1
ATOM 3768 C CA . TRP A 1 502 ? 42.886 21.060 12.947 1.00 56.31 502 TRP A CA 1
ATOM 3769 C C . TRP A 1 502 ? 44.238 20.442 12.548 1.00 56.31 502 TRP A C 1
ATOM 3771 O O . TRP A 1 502 ? 45.035 20.073 13.407 1.00 56.31 502 TRP A O 1
ATOM 3781 N N . ILE A 1 503 ? 44.527 20.415 11.242 1.00 56.94 503 ILE A N 1
ATOM 3782 C CA . ILE A 1 503 ? 45.794 19.977 10.647 1.00 56.94 503 ILE A CA 1
ATOM 3783 C C . ILE A 1 503 ? 46.932 20.979 10.922 1.00 56.94 503 ILE A C 1
ATOM 3785 O O . ILE A 1 503 ? 48.042 20.558 11.245 1.00 56.94 503 ILE A O 1
ATOM 3789 N N . GLU A 1 504 ? 46.689 22.294 10.876 1.00 59.25 504 GLU A N 1
ATOM 3790 C CA . GLU A 1 504 ? 47.704 23.294 11.252 1.00 59.25 504 GLU A CA 1
ATOM 3791 C C . GLU A 1 504 ? 47.958 23.322 12.760 1.00 59.25 504 GLU A C 1
ATOM 3793 O O . GLU A 1 504 ? 49.097 23.462 13.200 1.00 59.25 504 GLU A O 1
ATOM 3798 N N . TRP A 1 505 ? 46.917 23.154 13.577 1.00 60.38 505 TRP A N 1
ATOM 3799 C CA . TRP A 1 505 ? 47.081 23.063 15.027 1.00 60.38 505 TRP A CA 1
ATOM 3800 C C . TRP A 1 505 ? 47.863 21.801 15.431 1.00 60.38 505 TRP A C 1
ATOM 3802 O O . TRP A 1 505 ? 48.815 21.890 16.211 1.00 60.38 505 TRP A O 1
ATOM 3812 N N . ALA A 1 506 ? 47.549 20.645 14.832 1.00 59.50 506 ALA A N 1
ATOM 3813 C CA . ALA A 1 506 ? 48.266 19.390 15.059 1.00 59.50 506 ALA A CA 1
ATOM 3814 C C . ALA A 1 506 ? 49.726 19.442 14.572 1.00 59.50 506 ALA A C 1
ATOM 3816 O O . ALA A 1 506 ? 50.624 18.957 15.261 1.00 59.50 506 ALA A O 1
ATOM 3817 N N . THR A 1 507 ? 49.996 20.072 13.423 1.00 64.12 507 THR A N 1
ATOM 3818 C CA . THR A 1 507 ? 51.370 20.235 12.910 1.00 64.12 507 THR A CA 1
ATOM 3819 C C . THR A 1 507 ? 52.186 21.241 13.721 1.00 64.12 507 THR A C 1
ATOM 3821 O O . THR A 1 507 ? 53.366 20.986 13.965 1.00 64.12 507 THR A O 1
ATOM 3824 N N . ARG A 1 508 ? 51.581 22.326 14.228 1.00 68.00 508 ARG A N 1
ATOM 3825 C CA . ARG A 1 508 ? 52.239 23.278 15.147 1.00 68.00 508 ARG A CA 1
ATOM 3826 C C . ARG A 1 508 ? 52.549 22.665 16.517 1.00 68.00 508 ARG A C 1
ATOM 3828 O O . ARG A 1 508 ? 53.576 22.984 17.113 1.00 68.00 508 ARG A O 1
ATOM 3835 N N . LEU A 1 509 ? 51.700 21.770 17.021 1.00 68.75 509 LEU A N 1
ATOM 3836 C CA . LEU A 1 509 ? 51.984 20.989 18.233 1.00 68.75 509 LEU A CA 1
ATOM 3837 C C . LEU A 1 509 ? 53.093 19.958 17.996 1.00 68.75 509 LEU A C 1
ATOM 3839 O O . LEU A 1 509 ? 54.013 19.847 18.805 1.00 68.75 509 LEU A O 1
ATOM 3843 N N . ALA A 1 510 ? 53.057 19.260 16.859 1.00 67.06 510 ALA A N 1
ATOM 3844 C CA . ALA A 1 510 ? 54.079 18.288 16.484 1.00 67.06 510 ALA A CA 1
ATOM 3845 C C . ALA A 1 510 ? 55.448 18.927 16.188 1.00 67.06 510 ALA A C 1
ATOM 3847 O O . ALA A 1 510 ? 56.471 18.268 16.381 1.00 67.06 510 ALA A O 1
ATOM 3848 N N . SER A 1 511 ? 55.496 20.183 15.728 1.00 66.62 511 SER A N 1
ATOM 3849 C CA . SER A 1 511 ? 56.748 20.929 15.543 1.00 66.62 511 SER A CA 1
ATOM 3850 C C . SER A 1 511 ? 57.294 21.474 16.865 1.00 66.62 511 SER A C 1
ATOM 3852 O O . SER A 1 511 ? 58.492 21.337 17.107 1.00 66.62 511 SER A O 1
ATOM 3854 N N . ARG A 1 512 ? 56.432 21.971 17.767 1.00 67.12 512 ARG A N 1
ATOM 3855 C CA . ARG A 1 512 ? 56.825 22.388 19.129 1.00 67.12 512 ARG A CA 1
ATOM 3856 C C . ARG A 1 512 ? 57.364 21.231 19.976 1.00 67.12 512 ARG A C 1
ATOM 3858 O O . ARG A 1 512 ? 58.367 21.404 20.661 1.00 67.12 512 ARG A O 1
ATOM 3865 N N . ALA A 1 513 ? 56.753 20.049 19.876 1.00 64.75 513 ALA A N 1
ATOM 3866 C CA . ALA A 1 513 ? 57.240 18.838 20.541 1.00 64.75 513 ALA A CA 1
ATOM 3867 C C . ALA A 1 513 ? 58.585 18.345 19.968 1.00 64.75 513 ALA A C 1
ATOM 3869 O O . ALA A 1 513 ? 59.391 17.756 20.684 1.00 64.75 513 ALA A O 1
ATOM 3870 N N . ARG A 1 514 ? 58.854 18.605 18.679 1.00 62.84 514 ARG A N 1
ATOM 3871 C CA . ARG A 1 514 ? 60.134 18.270 18.033 1.00 62.84 514 ARG A CA 1
ATOM 3872 C C . ARG A 1 514 ? 61.250 19.251 18.387 1.00 62.84 514 ARG A C 1
ATOM 3874 O O . ARG A 1 514 ? 62.396 18.831 18.500 1.00 62.84 514 ARG A O 1
ATOM 3881 N N . SER A 1 515 ? 60.934 20.531 18.587 1.00 58.25 515 SER A N 1
ATOM 3882 C CA . SER A 1 515 ? 61.918 21.531 19.022 1.00 58.25 515 SER A CA 1
ATOM 3883 C C . SER A 1 515 ? 62.326 21.383 20.489 1.00 58.25 515 SER A C 1
ATOM 3885 O O . SER A 1 515 ? 63.449 21.730 20.824 1.00 58.25 515 SER A O 1
ATOM 3887 N N . SER A 1 516 ? 61.464 20.832 21.352 1.00 58.56 516 SER A N 1
ATOM 3888 C CA . SER A 1 516 ? 61.798 20.545 22.759 1.00 58.56 516 SER A CA 1
ATOM 3889 C C . SER A 1 516 ? 62.637 19.275 22.960 1.00 58.56 516 SER A C 1
ATOM 3891 O O . SER A 1 516 ? 63.044 18.994 24.080 1.00 58.56 516 SER A O 1
ATOM 3893 N N . LEU A 1 517 ? 62.866 18.492 21.899 1.00 58.88 517 LEU A N 1
ATOM 3894 C CA . LEU A 1 517 ? 63.641 17.243 21.916 1.00 58.88 517 LEU A CA 1
ATOM 3895 C C . LEU A 1 517 ? 64.999 17.363 21.209 1.00 58.88 517 LEU A C 1
ATOM 3897 O O . LEU A 1 517 ? 65.689 16.357 21.062 1.00 58.88 517 LEU A O 1
ATOM 3901 N N . ARG A 1 518 ? 65.402 18.564 20.768 1.00 54.22 518 ARG A N 1
ATOM 3902 C CA . ARG A 1 518 ? 66.799 18.795 20.385 1.00 54.22 518 ARG A CA 1
ATOM 3903 C C . ARG A 1 518 ? 67.597 19.076 21.659 1.00 54.22 518 ARG A C 1
ATOM 3905 O O . ARG A 1 518 ? 67.343 20.114 22.271 1.00 54.22 518 ARG A O 1
ATOM 3912 N N . PRO A 1 519 ? 68.511 18.185 22.081 1.00 57.53 519 PRO A N 1
ATOM 3913 C CA . PRO A 1 519 ? 69.481 18.555 23.094 1.00 57.53 519 PRO A CA 1
ATOM 3914 C C . PRO A 1 519 ? 70.270 19.759 22.575 1.00 57.53 519 PRO A C 1
ATOM 3916 O O . PRO A 1 519 ? 70.645 19.823 21.404 1.00 57.53 519 PRO A O 1
ATOM 3919 N N . THR A 1 520 ? 70.448 20.749 23.442 1.00 59.59 520 THR A N 1
ATOM 3920 C CA . THR A 1 520 ? 71.527 21.721 23.319 1.00 59.59 520 THR A CA 1
ATOM 3921 C C . THR A 1 520 ? 72.827 20.929 23.357 1.00 59.59 520 THR A C 1
ATOM 3923 O O . THR A 1 520 ? 73.242 20.494 24.431 1.00 59.59 520 THR A O 1
ATOM 3926 N N . ASP A 1 521 ? 73.424 20.694 22.192 1.00 50.69 521 ASP A N 1
ATOM 3927 C CA . ASP A 1 521 ? 74.842 20.367 22.117 1.00 50.69 521 ASP A CA 1
ATOM 3928 C C . ASP A 1 521 ? 75.585 21.623 22.590 1.00 50.69 521 ASP A C 1
ATOM 3930 O O . ASP A 1 521 ? 75.701 22.614 21.868 1.00 50.69 521 ASP A O 1
ATOM 3934 N N . ASN A 1 522 ? 75.951 21.606 23.873 1.00 52.25 522 ASN A N 1
ATOM 3935 C CA . ASN A 1 522 ? 77.005 22.441 24.419 1.00 52.25 522 ASN A CA 1
ATOM 3936 C C . ASN A 1 522 ? 78.337 21.897 23.892 1.00 52.25 522 ASN A C 1
ATOM 3938 O O . ASN A 1 522 ? 78.628 20.715 24.092 1.00 52.25 522 ASN A O 1
ATOM 3942 N N . ASP A 1 523 ? 79.128 22.782 23.292 1.00 38.31 523 ASP A N 1
ATOM 3943 C CA . ASP A 1 523 ? 80.546 22.873 23.645 1.00 38.31 523 ASP A CA 1
ATOM 3944 C C . ASP A 1 523 ? 80.682 23.432 25.073 1.00 38.31 523 ASP A C 1
ATOM 3946 O O . ASP A 1 523 ? 79.872 24.325 25.439 1.00 38.31 523 ASP A O 1
#

pLDDT: mean 74.53, std 15.59, range [24.88, 95.44]

Secondary structure (DSSP, 8-state):
-----PPPPPHHHHHHHHHHHHHHHHHHHHHHHHS-HHHHHHHHHTS-HHHHHHHHHHHHHHHHHHHHHHHHHHHHTT----HHHHHHHHHHHHHHHHHSSSHHHHHHHHHHHHHHH-S-HHHHHHHHHHHHHHHHHHHHHHHHHHHHHSTTTS-HHHHHHHHHHHHHHHHHHHHHHHHHHHHHHHHHT---HHHHHHHHHHHHHHHHHHT-HHHHHHHHHHHHHHHHHHHHHHHHHHHHHT----HHHHHHHHHHHHHHTTSTTSGGGTTHHHHHHHHHHGGGT--HHHHHHHHHHHHHHHHHHHHHHHHHHHHHHHHT-----GGGGGTGGG--S--SHHHHHHHHHHHHHHHHHHT-SHHHHHHHHHHHHHHHHHHHHHHHTT----HHHHHHHHHHHHHHHHHHHHHHHHHHHHHHTT--HHHHHHHHHHHHHHHHHHHHHHHHHHHHHHHHT-STTHHHHHHHHHHHHHHHHHHHHHHHHHHHHHHHHHHHHHHS-HHHHHHHHHHHHHHTTS-----

Foldseek 3Di:
DDDDDDDDDDCPVVVVVVVQVVLLCVLVVVLPVPDPVVLLVVLLVLFDPVLLVVLLVLLLVLLLLLLVLLVLLLVLLVQPDDSLLSLLLSLQLLLQLQVDLANCRSVVSSLVSSLVRGPDSLSNVLSSVLLVVLLLVLLVVLQVQLVVCPVPFADPVLPVLLVVLLVVLVVVVVVVVVVVCVVCVVVVVDPDPVSVVSVVSSVVSVVSSVVCVVSSVVSNVSSNVSVLSLLVSLQSSLVSSVNDDDSSLSSNQQSSLQVQLRPSSHRHSNSSSLVSSLSSCVSVVTRSSSSSSSVVSVVVSSNVSSVVSSVSSVVSVVVPDDDDDPPPVVVVVPPPDPPCVVVVVVLVVQQVVVCVVVVHNQLSVLLSVLLVVLPVQLVVLCVVVVHDDDPLSVVLSSVLSVLLSVLLSQLSVQLVVVVVVVDDNVVSNVVSLVVCVVVLCVVLVVLLVVLVVLLVQDDDPSSSSNSSSSSNNRSSVVSSVVSSVSSSVSSVVVVVVVVPPPVVVVVVVVVVVVVVPDDPPDD

Radius of gyration: 29.71 Å; chains: 1; bounding box: 109×70×67 Å